Protein AF-A0A940VHP0-F1 (afdb_monomer_lite)

pLDDT: mean 80.31, std 20.97, range [25.41, 98.31]

Secondary structure (DSSP, 8-state):
--HHHHHHHHHHHTSHHHHHHHHHHHHHHHHHHHSTT--HHHHHHHHHHHHTTS-HHHHHHHHHHHHHHHHHHHHHHHHHHS--SSGGGHHHHHHHHHHHHTT-HHHHHHHHHHHHHHHHHHHHHHHHHHHHHHHHHHTT--HHHHHHHHHHHHHHHHHHTTT-HHHHHHHHHHHHHHHT-EE-TTT--EES-TT-GGGGG---HHHHHHHHHHHHHHHHHHHS--PPP----------SPPHHHHHHSHHHHHHHHHHHHHHHHSTTTHHHHHHHHHHHHHHHH-S-GGGTTTT-HHHHHHHHHHHHHHHHHHHHHHHHHS--SSHHHHHHHHHHHHHH-S---TTGGGS----------------------------------------------

Structure (mmCIF, N/CA/C/O backbone):
data_AF-A0A940VHP0-F1
#
_entry.id   AF-A0A940VHP0-F1
#
loop_
_atom_site.group_PDB
_atom_site.id
_atom_site.type_symbol
_atom_site.label_atom_id
_atom_site.label_alt_id
_atom_site.label_comp_id
_atom_site.label_asym_id
_atom_site.label_entity_id
_atom_site.label_seq_id
_atom_site.pdbx_PDB_ins_code
_atom_site.Cartn_x
_atom_site.Cartn_y
_atom_site.Cartn_z
_atom_site.occupancy
_atom_site.B_iso_or_equiv
_atom_site.auth_seq_id
_atom_site.auth_comp_id
_atom_site.auth_asym_id
_atom_site.auth_atom_id
_atom_site.pdbx_PDB_model_num
ATOM 1 N N . MET A 1 1 ? -11.040 12.175 -21.699 1.00 59.22 1 MET A N 1
ATOM 2 C CA . MET A 1 1 ? -10.960 10.700 -21.734 1.00 59.22 1 MET A CA 1
ATOM 3 C C . MET A 1 1 ? -11.914 10.230 -22.819 1.00 59.22 1 MET A C 1
ATOM 5 O O . MET A 1 1 ? -13.072 10.627 -22.760 1.00 59.22 1 MET A O 1
ATOM 9 N N . GLU A 1 2 ? -11.467 9.486 -23.833 1.00 70.75 2 GLU A N 1
ATOM 10 C CA . GLU A 1 2 ? -12.437 8.896 -24.763 1.00 70.75 2 GLU A CA 1
ATOM 11 C C . GLU A 1 2 ? -13.149 7.751 -24.043 1.00 70.75 2 GLU A C 1
ATOM 13 O O . GLU A 1 2 ? -12.510 6.796 -23.605 1.00 70.75 2 GLU A O 1
ATOM 18 N N . PHE A 1 3 ? -14.467 7.870 -23.882 1.00 78.69 3 PHE A N 1
ATOM 19 C CA . PHE A 1 3 ? -15.317 6.906 -23.172 1.00 78.69 3 PHE A CA 1
ATOM 20 C C . PHE A 1 3 ? -15.113 5.453 -23.654 1.00 78.69 3 PHE A C 1
ATOM 22 O O . PHE A 1 3 ? -15.255 4.515 -22.873 1.00 78.69 3 PHE A O 1
ATOM 29 N N . GLY A 1 4 ? -14.690 5.267 -24.910 1.00 82.31 4 GLY A N 1
ATOM 30 C CA . GLY A 1 4 ? -14.363 3.963 -25.488 1.00 82.31 4 GLY A CA 1
ATOM 31 C C . GLY A 1 4 ? -13.261 3.197 -24.747 1.00 82.31 4 GLY A C 1
ATOM 32 O O . GLY A 1 4 ? -13.438 2.009 -24.486 1.00 82.31 4 GLY A O 1
ATOM 33 N N . TYR A 1 5 ? -12.171 3.855 -24.329 1.00 82.56 5 TYR A N 1
ATOM 34 C CA . TYR A 1 5 ? -11.086 3.176 -23.601 1.00 82.56 5 TYR A CA 1
ATOM 35 C C . TYR A 1 5 ? -11.533 2.687 -22.221 1.00 82.56 5 TYR A C 1
ATOM 37 O O . TYR A 1 5 ? -11.126 1.614 -21.779 1.00 82.56 5 TYR A O 1
ATOM 45 N N . PHE A 1 6 ? -12.409 3.446 -21.557 1.00 82.69 6 PHE A N 1
ATOM 46 C CA . PHE A 1 6 ? -12.979 3.047 -20.272 1.00 82.69 6 PHE A CA 1
ATOM 47 C C . PHE A 1 6 ? -13.852 1.796 -20.413 1.00 82.69 6 PHE A C 1
ATOM 49 O O . PHE A 1 6 ? -13.662 0.824 -19.684 1.00 82.69 6 PHE A O 1
ATOM 56 N N . VAL A 1 7 ? -14.769 1.787 -21.386 1.00 86.88 7 VAL A N 1
ATOM 57 C CA . VAL A 1 7 ? -15.647 0.634 -21.642 1.00 86.88 7 VAL A CA 1
ATOM 58 C C . VAL A 1 7 ? -14.837 -0.598 -22.044 1.00 86.88 7 VAL A C 1
ATOM 60 O O . VAL A 1 7 ? -15.128 -1.703 -21.583 1.00 86.88 7 VAL A O 1
ATOM 63 N N . GLN A 1 8 ? -13.792 -0.423 -22.855 1.00 86.69 8 GLN A N 1
ATOM 64 C CA . GLN A 1 8 ? -12.908 -1.515 -23.255 1.00 86.69 8 GLN A CA 1
ATOM 65 C C . GLN A 1 8 ? -12.161 -2.108 -22.055 1.00 86.69 8 GLN A C 1
ATOM 67 O O . GLN A 1 8 ? -12.155 -3.327 -21.890 1.00 86.69 8 GLN A O 1
ATOM 72 N N . GLY A 1 9 ? -11.588 -1.260 -21.195 1.00 86.38 9 GLY A N 1
ATOM 73 C CA . GLY A 1 9 ? -10.921 -1.698 -19.969 1.00 86.38 9 GLY A CA 1
ATOM 74 C C . GLY A 1 9 ? -11.873 -2.433 -19.026 1.00 86.38 9 GLY A C 1
ATOM 75 O O . GLY A 1 9 ? -11.546 -3.512 -18.541 1.00 86.38 9 GLY A O 1
ATOM 76 N N . LEU A 1 10 ? -13.086 -1.907 -18.832 1.00 87.75 10 LEU A N 1
ATOM 77 C CA . LEU A 1 10 ? -14.108 -2.558 -18.014 1.00 87.75 10 LEU A CA 1
ATOM 78 C C . LEU A 1 10 ? -14.468 -3.943 -18.570 1.00 87.75 10 LEU A C 1
ATOM 80 O O . LEU A 1 10 ? -14.473 -4.926 -17.835 1.00 87.75 10 LEU A O 1
ATOM 84 N N . THR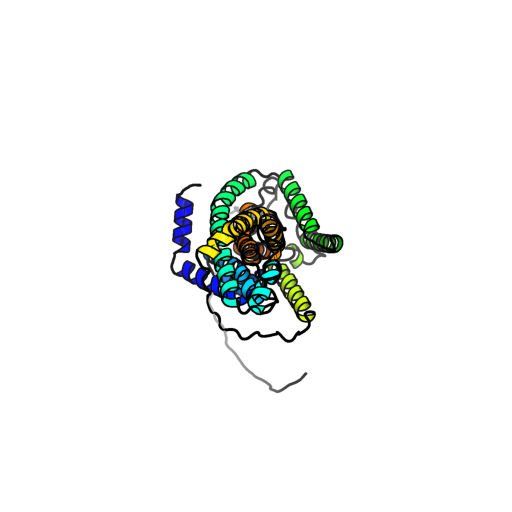 A 1 11 ? -14.707 -4.037 -19.879 1.00 89.62 11 THR A N 1
ATOM 85 C CA . THR A 1 11 ? -15.055 -5.301 -20.547 1.00 89.62 11 THR A CA 1
ATOM 86 C C . THR A 1 11 ? -13.923 -6.326 -20.435 1.00 89.62 11 THR A C 1
ATOM 88 O O . THR A 1 11 ? -14.183 -7.496 -20.164 1.00 89.62 11 THR A O 1
ATOM 91 N N . ALA A 1 12 ? -12.666 -5.893 -20.582 1.00 88.25 12 ALA A N 1
ATOM 92 C CA . ALA A 1 12 ? -11.496 -6.754 -20.419 1.00 88.25 12 ALA A CA 1
ATOM 93 C C . ALA A 1 12 ? -11.358 -7.289 -18.983 1.00 88.25 12 ALA A C 1
ATOM 95 O O . ALA A 1 12 ? -11.055 -8.467 -18.796 1.00 88.25 12 ALA A O 1
ATOM 96 N N . SER A 1 13 ? -11.645 -6.462 -17.973 1.00 88.62 13 SER A N 1
ATOM 97 C CA . SER A 1 13 ? -11.616 -6.868 -16.560 1.00 88.62 13 SER A CA 1
ATOM 98 C C . SER A 1 13 ? -12.696 -7.895 -16.207 1.00 88.62 13 SER A C 1
ATOM 100 O O . SER A 1 13 ? -12.463 -8.762 -15.369 1.00 88.62 13 SER A O 1
ATOM 102 N N . PHE A 1 14 ? -13.863 -7.835 -16.858 1.00 92.69 14 PHE A N 1
ATOM 103 C CA . PHE A 1 14 ? -14.949 -8.809 -16.677 1.00 92.69 14 PHE A CA 1
ATOM 104 C C . PHE A 1 14 ? -14.821 -10.058 -17.560 1.00 92.69 14 PHE A C 1
ATOM 106 O O . PHE A 1 14 ? -15.650 -10.966 -17.454 1.00 92.69 14 PHE A O 1
ATOM 113 N N . ALA A 1 15 ? -13.794 -10.150 -18.412 1.00 93.88 15 ALA A N 1
ATOM 114 C CA . ALA A 1 15 ? -13.525 -11.377 -19.150 1.00 93.88 15 ALA A CA 1
ATOM 115 C C . ALA A 1 15 ? -13.309 -12.538 -18.155 1.00 93.88 15 ALA A C 1
ATOM 117 O O . ALA A 1 15 ? -12.550 -12.365 -17.199 1.00 93.88 15 ALA A O 1
ATOM 118 N N . PRO A 1 16 ? -13.918 -13.727 -18.353 1.00 94.69 16 PRO A N 1
ATOM 119 C CA . PRO A 1 16 ? -13.944 -14.781 -17.333 1.00 94.69 16 PRO A CA 1
ATOM 120 C C . PRO A 1 16 ? -12.566 -15.169 -16.784 1.00 94.69 16 PRO A C 1
ATOM 122 O O . PRO A 1 16 ? -12.405 -15.335 -15.578 1.00 94.69 16 PRO A O 1
ATOM 125 N N . TYR A 1 17 ? -11.565 -15.264 -17.663 1.00 93.44 17 TYR A N 1
ATOM 126 C CA . TYR A 1 17 ? -10.185 -15.565 -17.283 1.00 93.44 17 TYR A CA 1
ATOM 127 C C . TYR A 1 17 ? -9.561 -14.447 -16.434 1.00 93.44 17 TYR A C 1
ATOM 129 O O . TYR A 1 17 ? -9.021 -14.716 -15.363 1.00 93.44 17 TYR A O 1
ATOM 137 N N . THR A 1 18 ? -9.674 -13.194 -16.881 1.00 93.62 18 THR A N 1
ATOM 138 C CA . THR A 1 18 ? -9.137 -12.019 -16.181 1.00 93.62 18 THR A CA 1
ATOM 139 C C . THR A 1 18 ? -9.798 -11.835 -14.822 1.00 93.62 18 THR A C 1
ATOM 141 O O . THR A 1 18 ? -9.106 -11.690 -13.818 1.00 93.62 18 THR A O 1
ATOM 144 N N . PHE A 1 19 ? -11.127 -11.920 -14.771 1.00 94.81 19 PHE A N 1
ATOM 145 C CA . PHE A 1 19 ? -11.896 -11.799 -13.539 1.00 94.81 19 PHE A CA 1
ATOM 146 C C . PHE A 1 19 ? -11.528 -12.897 -12.533 1.00 94.81 19 PHE A C 1
ATOM 148 O O . PHE A 1 19 ? -11.294 -12.613 -11.360 1.00 94.81 19 PHE A O 1
ATOM 155 N N . PHE A 1 20 ? -11.410 -14.148 -12.991 1.00 95.44 20 PHE A N 1
ATOM 156 C CA . PHE A 1 20 ? -10.973 -15.256 -12.144 1.00 95.44 20 PHE A CA 1
ATOM 157 C C . PHE A 1 20 ? -9.569 -15.016 -11.576 1.00 95.44 20 PHE A C 1
ATOM 159 O O . PHE A 1 20 ? -9.364 -15.138 -10.369 1.00 95.44 20 PHE A O 1
ATOM 166 N N . MET A 1 21 ? -8.619 -14.612 -12.422 1.00 94.94 21 MET A N 1
ATOM 167 C CA . MET A 1 21 ? -7.253 -14.302 -11.996 1.00 94.94 21 MET A CA 1
ATOM 168 C C . MET A 1 21 ? -7.204 -13.130 -11.010 1.00 94.94 21 MET A C 1
ATOM 170 O O . MET A 1 21 ? -6.472 -13.198 -10.024 1.00 94.94 21 MET A O 1
ATOM 174 N N . MET A 1 22 ? -8.028 -12.097 -11.211 1.00 94.06 22 MET A N 1
ATOM 175 C CA . MET A 1 22 ? -8.185 -10.996 -10.258 1.00 94.06 22 MET A CA 1
ATOM 176 C C . MET A 1 22 ? -8.673 -11.497 -8.900 1.00 94.06 22 MET A C 1
ATOM 178 O O . MET A 1 22 ? -8.060 -11.180 -7.885 1.00 94.06 22 MET A O 1
ATOM 182 N N . VAL A 1 23 ? -9.722 -12.323 -8.862 1.00 95.38 23 VAL A N 1
ATOM 183 C CA . VAL A 1 23 ? -10.251 -12.887 -7.609 1.00 95.38 23 VAL A CA 1
ATOM 184 C C . VAL A 1 23 ? -9.194 -13.727 -6.891 1.00 95.38 23 VAL A C 1
ATOM 186 O O . VAL A 1 23 ? -8.961 -13.522 -5.700 1.00 95.38 23 VAL A O 1
ATOM 189 N N . VAL A 1 24 ? -8.509 -14.622 -7.609 1.00 95.50 24 VAL A N 1
ATOM 190 C CA . VAL A 1 24 ? -7.432 -15.453 -7.045 1.00 95.50 24 VAL A CA 1
ATOM 191 C C . VAL A 1 24 ? -6.309 -14.583 -6.489 1.00 95.50 24 VAL A C 1
ATOM 193 O O . VAL A 1 24 ? -5.860 -14.809 -5.368 1.00 95.50 24 VAL A O 1
ATOM 196 N N . SER A 1 25 ? -5.883 -13.565 -7.236 1.00 95.56 25 SER A N 1
ATOM 197 C CA . SER A 1 25 ? -4.812 -12.663 -6.810 1.00 95.56 25 SER A CA 1
ATOM 198 C C . SER A 1 25 ? -5.191 -11.826 -5.584 1.00 95.56 25 SER A C 1
ATOM 200 O O . SER A 1 25 ? -4.377 -11.690 -4.678 1.00 95.56 25 SER A O 1
ATOM 202 N N . SER A 1 26 ? -6.436 -11.350 -5.489 1.00 95.25 26 SER A N 1
ATOM 203 C CA . SER A 1 26 ? -6.937 -10.637 -4.311 1.00 95.25 26 SER A CA 1
ATOM 204 C C . SER A 1 26 ? -6.978 -11.538 -3.079 1.00 95.25 26 SER A C 1
ATOM 206 O O . SER A 1 26 ? -6.536 -11.125 -2.011 1.00 95.25 26 SER A O 1
ATOM 208 N N . ILE A 1 27 ? -7.445 -12.786 -3.214 1.00 96.00 27 ILE A N 1
ATOM 209 C CA . ILE A 1 27 ? -7.447 -13.760 -2.110 1.00 96.00 27 ILE A CA 1
ATOM 210 C C . ILE A 1 27 ? -6.014 -14.072 -1.673 1.00 96.00 27 ILE A C 1
ATOM 212 O O . ILE A 1 27 ? -5.714 -14.027 -0.482 1.00 96.00 27 ILE A O 1
ATOM 216 N N . ALA A 1 28 ? -5.123 -14.351 -2.627 1.00 95.00 28 ALA A N 1
ATOM 217 C CA . ALA A 1 28 ? -3.713 -14.591 -2.347 1.00 95.00 28 ALA A CA 1
ATOM 218 C C . ALA A 1 28 ? -3.078 -13.386 -1.643 1.00 95.00 28 ALA A C 1
ATOM 220 O O . ALA A 1 28 ? -2.388 -13.564 -0.644 1.00 95.00 28 ALA A O 1
ATOM 221 N N . GLY A 1 29 ? -3.377 -12.168 -2.102 1.00 95.62 29 GLY A N 1
ATOM 222 C CA . GLY A 1 29 ? -2.961 -10.924 -1.465 1.00 95.62 29 GLY A CA 1
ATOM 223 C C . GLY A 1 29 ? -3.411 -10.845 -0.012 1.00 95.62 29 GLY A C 1
ATOM 224 O O . GLY A 1 29 ? -2.581 -10.613 0.856 1.00 95.62 29 GLY A O 1
ATOM 225 N N . ILE A 1 30 ? -4.690 -11.108 0.277 1.00 96.00 30 ILE A N 1
ATOM 226 C CA . ILE A 1 30 ? -5.222 -11.097 1.651 1.00 96.00 30 ILE A CA 1
ATOM 227 C C . ILE A 1 30 ? -4.492 -12.108 2.535 1.00 96.00 30 ILE A C 1
ATOM 229 O O . ILE A 1 30 ? -4.111 -11.769 3.652 1.00 96.00 30 ILE A O 1
ATOM 233 N N . VAL A 1 31 ? -4.277 -13.331 2.041 1.00 94.88 31 VAL A N 1
ATOM 234 C CA . VAL A 1 31 ? -3.565 -14.378 2.789 1.00 94.88 31 VAL A CA 1
ATOM 235 C C . VAL A 1 31 ? -2.123 -13.963 3.065 1.00 94.88 31 VAL A C 1
ATOM 237 O O . VAL A 1 31 ? -1.677 -14.070 4.201 1.00 94.88 31 VAL A O 1
ATOM 240 N N . ILE A 1 32 ? -1.415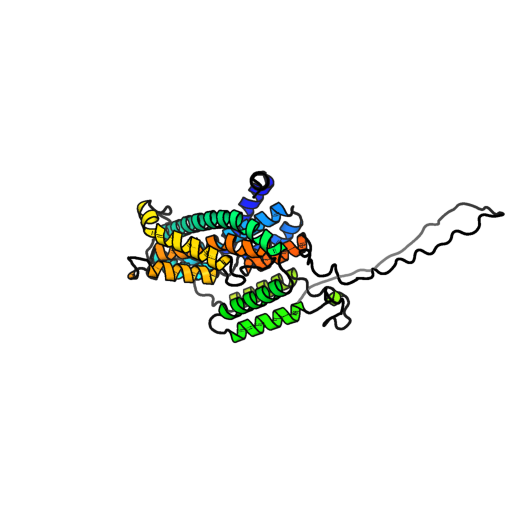 -13.464 2.050 1.00 92.44 32 ILE A N 1
ATOM 241 C CA . ILE A 1 32 ? -0.032 -12.997 2.179 1.00 92.44 32 ILE A CA 1
ATOM 242 C C . ILE A 1 32 ? 0.033 -11.845 3.179 1.00 92.44 32 ILE A C 1
ATOM 244 O O . ILE A 1 32 ? 0.793 -11.925 4.132 1.00 92.44 32 ILE A O 1
ATOM 248 N N . GLY A 1 33 ? -0.806 -10.822 3.018 1.00 90.94 33 GLY A N 1
ATOM 249 C CA . GLY A 1 33 ? -0.830 -9.676 3.920 1.00 90.94 33 GLY A CA 1
ATOM 250 C C . GLY A 1 33 ? -1.208 -10.047 5.351 1.00 90.94 33 GLY A C 1
ATOM 251 O O . GLY A 1 33 ? -0.725 -9.424 6.283 1.00 90.94 33 GLY A O 1
ATOM 252 N N . ALA A 1 34 ? -2.042 -11.067 5.565 1.00 91.81 34 ALA A N 1
ATOM 253 C CA . ALA A 1 34 ? -2.416 -11.505 6.909 1.00 91.81 34 ALA A CA 1
ATOM 254 C C . ALA A 1 34 ? -1.275 -12.203 7.666 1.00 91.81 34 ALA A C 1
ATOM 256 O O . ALA A 1 34 ? -1.370 -12.362 8.883 1.00 91.81 34 ALA A O 1
ATOM 257 N N . LEU A 1 35 ? -0.202 -12.616 6.987 1.00 88.88 35 LEU A N 1
ATOM 258 C CA . LEU A 1 35 ? 0.967 -13.208 7.626 1.00 88.88 35 LEU A CA 1
ATOM 259 C C . LEU A 1 35 ? 1.902 -12.087 8.124 1.00 88.88 35 LEU A C 1
ATOM 261 O O . LEU A 1 35 ? 2.362 -11.276 7.322 1.00 88.88 35 LEU A O 1
ATOM 265 N N . PRO A 1 36 ? 2.201 -12.006 9.435 1.00 80.81 36 PRO A N 1
ATOM 266 C CA . PRO A 1 36 ? 3.185 -11.062 9.962 1.00 80.81 36 PRO A CA 1
ATOM 267 C C . PRO A 1 36 ? 4.523 -11.159 9.227 1.00 80.81 36 PRO A C 1
ATOM 269 O O . PRO A 1 36 ? 5.025 -12.261 9.029 1.00 80.81 36 PRO A O 1
ATOM 272 N N . GLY A 1 37 ? 5.086 -10.017 8.834 1.00 73.12 37 GLY A N 1
ATOM 273 C CA . GLY A 1 37 ? 6.329 -9.948 8.055 1.00 73.12 37 GLY A CA 1
ATOM 274 C C . GLY A 1 37 ? 6.132 -10.092 6.540 1.00 73.12 37 GLY A C 1
ATOM 275 O O . GLY A 1 37 ? 6.922 -9.585 5.753 1.00 73.12 37 GLY A O 1
ATOM 276 N N . MET A 1 38 ? 5.029 -10.667 6.070 1.00 79.75 38 MET A N 1
ATOM 277 C CA . MET A 1 38 ? 4.812 -10.835 4.635 1.00 79.75 38 MET A CA 1
ATOM 278 C C . MET A 1 38 ? 4.207 -9.571 4.013 1.00 79.75 38 MET A C 1
ATOM 280 O O . MET A 1 38 ? 2.997 -9.351 3.988 1.00 79.75 38 MET A O 1
ATOM 284 N N . THR A 1 39 ? 5.077 -8.726 3.466 1.00 82.38 39 THR A N 1
ATOM 285 C CA . THR A 1 39 ? 4.679 -7.477 2.808 1.00 82.38 39 THR A CA 1
ATOM 286 C C . THR A 1 39 ? 4.070 -7.700 1.417 1.00 82.38 39 THR A C 1
ATOM 288 O O . THR A 1 39 ? 4.311 -8.709 0.747 1.00 82.38 39 THR A O 1
ATOM 291 N N . GLY A 1 40 ? 3.302 -6.718 0.928 1.00 85.31 40 GLY A N 1
ATOM 292 C CA . GLY A 1 40 ? 2.713 -6.763 -0.417 1.00 85.31 40 GLY A CA 1
ATOM 293 C C . GLY A 1 40 ? 3.754 -6.872 -1.539 1.00 85.31 40 GLY A C 1
ATOM 294 O O . GLY A 1 40 ? 3.522 -7.571 -2.524 1.00 85.31 40 GLY A O 1
ATOM 295 N N . SER A 1 41 ? 4.931 -6.262 -1.371 1.00 87.38 41 SER A N 1
ATOM 296 C CA . SER A 1 41 ? 6.046 -6.370 -2.321 1.00 87.38 41 SER A CA 1
ATOM 297 C C . SER A 1 41 ? 6.552 -7.808 -2.431 1.00 87.38 41 SER A C 1
ATOM 299 O O . SER A 1 41 ? 6.737 -8.302 -3.544 1.00 87.38 41 SER A O 1
ATOM 301 N N . MET A 1 42 ? 6.692 -8.513 -1.303 1.00 85.81 42 MET A N 1
ATOM 302 C CA . MET A 1 42 ? 7.045 -9.935 -1.291 1.00 85.81 42 MET A CA 1
ATOM 303 C C . MET A 1 42 ? 5.957 -10.787 -1.953 1.00 85.81 42 MET A C 1
ATOM 305 O O . MET A 1 42 ? 6.258 -11.697 -2.723 1.00 85.81 42 MET A O 1
ATOM 309 N N . GLY A 1 43 ? 4.684 -10.451 -1.728 1.00 89.62 43 GLY A N 1
ATOM 310 C CA . GLY A 1 43 ? 3.570 -11.131 -2.383 1.00 89.62 43 GLY A CA 1
ATOM 311 C C . GLY A 1 43 ? 3.614 -11.040 -3.905 1.00 89.62 43 GLY A C 1
ATOM 312 O O . GLY A 1 43 ? 3.448 -12.051 -4.587 1.00 89.62 43 GLY A O 1
ATOM 313 N N . ILE A 1 44 ? 3.905 -9.853 -4.441 1.00 91.25 44 ILE A N 1
ATOM 314 C CA . ILE A 1 44 ? 4.088 -9.664 -5.885 1.00 91.25 44 ILE A CA 1
ATOM 315 C C . ILE A 1 44 ? 5.290 -10.471 -6.377 1.00 91.25 44 ILE A C 1
ATOM 317 O O . ILE A 1 44 ? 5.175 -11.161 -7.389 1.00 91.25 44 ILE A O 1
ATOM 321 N N . ILE A 1 45 ? 6.406 -10.455 -5.641 1.00 88.19 45 ILE A N 1
ATOM 322 C CA . ILE A 1 45 ? 7.606 -11.226 -5.986 1.00 88.19 45 ILE A CA 1
ATOM 323 C C . ILE A 1 45 ? 7.304 -12.722 -6.122 1.00 88.19 45 ILE A C 1
ATOM 325 O O . ILE A 1 45 ? 7.726 -13.348 -7.094 1.00 88.19 45 ILE A O 1
ATOM 329 N N . LEU A 1 46 ? 6.540 -13.293 -5.190 1.00 87.81 46 LEU A N 1
ATOM 330 C CA . LEU A 1 46 ? 6.206 -14.717 -5.196 1.00 87.81 46 LEU A CA 1
ATOM 331 C C . LEU A 1 46 ? 5.338 -15.128 -6.390 1.00 87.81 46 LEU A C 1
ATOM 333 O O . LEU A 1 46 ? 5.452 -16.259 -6.866 1.00 87.81 46 LEU A O 1
ATOM 337 N N . ILE A 1 47 ? 4.493 -14.227 -6.900 1.00 89.00 47 ILE A N 1
ATOM 338 C CA . ILE A 1 47 ? 3.636 -14.525 -8.054 1.00 89.00 47 ILE A CA 1
ATOM 339 C C . ILE A 1 47 ? 4.293 -14.212 -9.407 1.00 89.00 47 ILE A C 1
ATOM 341 O O . ILE A 1 47 ? 3.791 -14.667 -10.435 1.00 89.00 47 ILE A O 1
ATOM 345 N N . LEU A 1 48 ? 5.423 -13.493 -9.439 1.00 87.31 48 LEU A N 1
ATOM 346 C CA . LEU A 1 48 ? 6.130 -13.121 -10.676 1.00 87.31 48 LEU A CA 1
ATOM 347 C C . LEU A 1 48 ? 6.371 -14.271 -11.659 1.00 87.31 48 LEU A C 1
ATOM 349 O O . LEU A 1 48 ? 6.107 -14.067 -12.847 1.00 87.31 48 LEU A O 1
ATOM 353 N N . PRO A 1 49 ? 6.812 -15.472 -11.226 1.00 85.06 49 PRO A N 1
ATOM 354 C CA . PRO A 1 49 ? 7.024 -16.583 -12.148 1.00 85.06 49 PRO A CA 1
ATOM 355 C C . PRO A 1 49 ? 5.765 -16.932 -12.949 1.00 85.06 49 PRO A C 1
ATOM 357 O O . PRO A 1 49 ? 5.856 -17.274 -14.125 1.00 85.06 49 PRO A O 1
ATOM 360 N N . PHE A 1 50 ? 4.586 -16.792 -12.338 1.00 87.25 50 PHE A N 1
ATOM 361 C CA . PHE A 1 50 ? 3.302 -17.013 -12.998 1.00 87.25 50 PHE A CA 1
ATOM 362 C C . PHE A 1 50 ? 2.929 -15.843 -13.908 1.00 87.25 50 PHE A C 1
ATOM 364 O O . PHE A 1 50 ? 2.429 -16.057 -15.012 1.00 87.25 50 PHE A O 1
ATOM 371 N N . LEU A 1 51 ? 3.217 -14.609 -13.481 1.00 88.19 51 LEU A N 1
ATOM 372 C CA . LEU A 1 51 ? 2.909 -13.400 -14.245 1.00 88.19 51 LEU A CA 1
ATOM 373 C C . LEU A 1 51 ? 3.605 -13.371 -15.610 1.00 88.19 51 LEU A C 1
ATOM 375 O O . LEU A 1 51 ? 3.058 -12.776 -16.538 1.00 88.19 51 LEU A O 1
ATOM 379 N N . TYR A 1 52 ? 4.764 -14.011 -15.778 1.00 80.88 52 TYR A N 1
ATOM 380 C CA . TYR A 1 52 ? 5.481 -14.027 -17.060 1.00 80.88 52 TYR A CA 1
ATOM 381 C C . TYR A 1 52 ? 4.731 -14.716 -18.190 1.00 80.88 52 TYR A C 1
ATOM 383 O O . TYR A 1 52 ? 4.757 -14.235 -19.320 1.00 80.88 52 TYR A O 1
ATOM 391 N N . TYR A 1 53 ? 4.032 -15.803 -17.883 1.00 84.62 53 TYR A N 1
ATOM 392 C CA . TYR A 1 53 ? 3.330 -16.602 -18.887 1.00 84.62 53 TYR A CA 1
ATOM 393 C C . TYR A 1 53 ? 1.945 -16.046 -19.233 1.00 84.62 53 TYR A C 1
ATOM 395 O O . TYR A 1 53 ? 1.252 -16.584 -20.091 1.00 84.62 53 TYR A O 1
ATOM 403 N N . MET A 1 54 ? 1.525 -14.971 -18.567 1.00 88.31 54 MET A N 1
ATOM 404 C CA . MET A 1 54 ? 0.203 -14.378 -18.747 1.00 88.31 54 MET A CA 1
ATOM 405 C C . MET A 1 54 ? 0.232 -13.184 -19.711 1.00 88.31 54 MET A C 1
ATOM 407 O O . MET A 1 54 ? 1.286 -12.588 -19.933 1.00 88.31 54 MET A O 1
ATOM 411 N N . PRO A 1 55 ? -0.920 -12.743 -20.236 1.00 89.19 55 PRO A N 1
ATOM 412 C CA . PRO A 1 55 ? -1.046 -11.442 -20.896 1.00 89.19 55 PRO A CA 1
ATOM 413 C C . PRO A 1 55 ? -0.662 -10.260 -19.979 1.00 89.19 55 PRO A C 1
ATOM 415 O O . PRO A 1 55 ? -0.631 -10.384 -18.749 1.00 89.19 55 PRO A O 1
ATOM 418 N N . LYS A 1 56 ? -0.285 -9.113 -20.562 1.00 87.19 56 LYS A N 1
ATOM 419 C CA . LYS A 1 56 ? 0.219 -7.937 -19.813 1.00 87.19 56 LYS A CA 1
ATOM 420 C C . LYS A 1 56 ? -0.869 -7.284 -18.960 1.00 87.19 56 LYS A C 1
ATOM 422 O O . LYS A 1 56 ? -0.628 -6.972 -17.800 1.00 87.19 56 LYS A O 1
ATOM 427 N N . ASP A 1 57 ? -2.049 -7.132 -19.540 1.00 87.19 57 ASP A N 1
ATOM 428 C CA . ASP A 1 57 ? -3.280 -6.657 -18.913 1.00 87.19 57 ASP A CA 1
ATOM 429 C C . ASP A 1 57 ? -3.676 -7.530 -17.715 1.00 87.19 57 ASP A C 1
ATOM 431 O O . ASP A 1 57 ? -3.860 -7.013 -16.615 1.00 87.19 57 ASP A O 1
ATOM 435 N N . VAL A 1 58 ? -3.687 -8.856 -17.887 1.00 91.88 58 VAL A N 1
ATOM 436 C CA . VAL A 1 58 ? -3.996 -9.797 -16.797 1.00 91.88 58 VAL A CA 1
ATOM 437 C C . VAL A 1 58 ? -2.959 -9.703 -15.680 1.00 91.88 58 VAL A C 1
ATOM 439 O O . VAL A 1 58 ? -3.321 -9.634 -14.509 1.00 91.88 58 VAL A O 1
ATOM 442 N N . ALA A 1 59 ? -1.669 -9.647 -16.020 1.00 91.75 59 ALA A N 1
ATOM 443 C CA . ALA A 1 59 ? -0.621 -9.558 -15.010 1.00 91.75 59 ALA A CA 1
ATOM 444 C C . ALA A 1 59 ? -0.674 -8.255 -14.202 1.00 91.75 59 ALA A C 1
ATOM 446 O O . ALA A 1 59 ? -0.476 -8.290 -12.990 1.00 91.75 59 ALA A O 1
ATOM 447 N N . LEU A 1 60 ? -0.972 -7.122 -14.846 1.00 91.81 60 LEU A N 1
ATOM 448 C CA . LEU A 1 60 ? -1.159 -5.847 -14.154 1.00 91.81 60 LEU A CA 1
ATOM 449 C C . LEU A 1 60 ? -2.325 -5.921 -13.160 1.00 91.81 60 LEU A C 1
ATOM 451 O O . LEU A 1 60 ? -2.177 -5.506 -12.012 1.00 91.81 60 LEU A O 1
ATOM 455 N N . LEU A 1 61 ? -3.456 -6.490 -13.583 1.00 93.12 61 LEU A N 1
ATOM 456 C CA . LEU A 1 61 ? -4.636 -6.652 -12.735 1.00 93.12 61 LEU A CA 1
ATOM 457 C C . LEU A 1 61 ? -4.392 -7.623 -11.574 1.00 93.12 61 LEU A C 1
ATOM 459 O O . LEU A 1 61 ? -4.861 -7.372 -10.467 1.00 93.12 61 LEU A O 1
ATOM 463 N N . MET A 1 62 ? -3.609 -8.683 -11.787 1.00 94.88 62 MET A N 1
ATOM 464 C CA . MET A 1 62 ? -3.207 -9.584 -10.706 1.00 94.88 62 MET A CA 1
ATOM 465 C C . MET A 1 62 ? -2.285 -8.913 -9.690 1.00 94.88 62 MET A C 1
ATOM 467 O O . MET A 1 62 ? -2.462 -9.096 -8.489 1.00 94.88 62 MET A O 1
ATOM 471 N N . MET A 1 63 ? -1.313 -8.117 -10.144 1.00 94.94 63 MET A N 1
ATOM 472 C CA . MET A 1 63 ? -0.456 -7.352 -9.233 1.00 94.94 63 MET A CA 1
ATOM 473 C C . MET A 1 63 ? -1.268 -6.337 -8.425 1.00 94.94 63 MET A C 1
ATOM 475 O O . MET A 1 63 ? -1.057 -6.222 -7.222 1.00 94.94 63 MET A O 1
ATOM 479 N N . ALA A 1 64 ? -2.234 -5.658 -9.053 1.00 94.44 64 ALA A N 1
ATOM 480 C CA . ALA A 1 64 ? -3.154 -4.759 -8.359 1.00 94.44 64 ALA A CA 1
ATOM 481 C C . ALA A 1 64 ? -4.031 -5.506 -7.335 1.00 94.44 64 ALA A C 1
ATOM 483 O O . ALA A 1 64 ? -4.216 -5.025 -6.219 1.00 94.44 64 ALA A O 1
ATOM 484 N N . GLY A 1 65 ? -4.518 -6.705 -7.675 1.00 95.38 65 GLY A N 1
ATOM 485 C CA . GLY A 1 65 ? -5.267 -7.567 -6.757 1.00 95.38 65 GLY A CA 1
ATOM 486 C C . GLY A 1 65 ? -4.443 -7.983 -5.538 1.00 95.38 65 GLY A C 1
ATOM 487 O O . GLY A 1 65 ? -4.901 -7.814 -4.408 1.00 95.38 65 GLY A O 1
ATOM 488 N N . VAL A 1 66 ? -3.199 -8.437 -5.741 1.00 96.12 66 VAL A N 1
ATOM 489 C CA . VAL A 1 66 ? -2.277 -8.727 -4.628 1.00 96.12 66 VAL A CA 1
ATOM 490 C C . VAL A 1 66 ? -1.990 -7.474 -3.808 1.00 96.12 66 VAL A C 1
ATOM 492 O O . VAL A 1 66 ? -2.003 -7.556 -2.587 1.00 96.12 66 VAL A O 1
ATOM 495 N N . PHE A 1 67 ? -1.765 -6.324 -4.444 1.00 94.88 67 PHE A N 1
ATOM 496 C CA . PHE A 1 67 ? -1.447 -5.077 -3.750 1.00 94.88 67 PHE A CA 1
ATOM 497 C C . PHE A 1 67 ? -2.586 -4.621 -2.826 1.00 94.88 67 PHE A C 1
ATOM 499 O O . PHE A 1 67 ? -2.378 -4.464 -1.622 1.00 94.88 67 PHE A O 1
ATOM 506 N N . CYS A 1 68 ? -3.804 -4.487 -3.357 1.00 94.38 68 CYS A N 1
ATOM 507 C CA . CYS A 1 68 ? -4.978 -4.116 -2.563 1.00 94.38 68 CYS A CA 1
ATOM 508 C C . CYS A 1 68 ? -5.310 -5.186 -1.512 1.00 94.38 68 CYS A C 1
ATOM 510 O O . CYS A 1 68 ? -5.582 -4.873 -0.352 1.00 94.38 68 CYS A O 1
ATOM 512 N N . GLY A 1 69 ? -5.244 -6.463 -1.904 1.00 95.50 69 GLY A N 1
ATOM 513 C CA . GLY A 1 69 ? -5.498 -7.594 -1.020 1.00 95.50 69 GLY A CA 1
ATOM 514 C C . GLY A 1 69 ? -4.525 -7.646 0.155 1.00 95.50 69 GLY A C 1
ATOM 515 O O . GLY A 1 69 ? -4.966 -7.790 1.289 1.00 95.50 69 GLY A O 1
ATOM 516 N N . ALA A 1 70 ? -3.224 -7.476 -0.087 1.00 95.12 70 ALA A N 1
ATOM 517 C CA . ALA A 1 70 ? -2.194 -7.505 0.951 1.00 95.12 70 ALA A CA 1
ATOM 518 C C . ALA A 1 70 ? -2.292 -6.312 1.901 1.00 95.12 70 ALA A C 1
ATOM 520 O O . ALA A 1 70 ? -2.124 -6.480 3.109 1.00 95.12 70 ALA A O 1
ATOM 521 N N . ASN A 1 71 ? -2.628 -5.126 1.388 1.00 93.38 71 ASN A N 1
ATOM 522 C CA . ASN A 1 71 ? -2.830 -3.954 2.232 1.00 93.38 71 ASN A CA 1
ATOM 523 C C . ASN A 1 71 ? -4.001 -4.140 3.204 1.00 93.38 71 ASN A C 1
ATOM 525 O O . ASN A 1 71 ? -3.835 -3.837 4.384 1.00 93.38 71 ASN A O 1
ATOM 529 N N . PHE A 1 72 ? -5.131 -4.699 2.756 1.00 95.25 72 PHE A N 1
ATOM 530 C CA . PHE A 1 72 ? -6.220 -5.088 3.661 1.00 95.25 72 PHE A CA 1
ATOM 531 C C . PHE A 1 72 ? -5.839 -6.279 4.561 1.00 95.25 72 PHE A C 1
ATOM 533 O O . PHE A 1 72 ? -6.084 -6.252 5.764 1.00 95.25 72 PHE A O 1
ATOM 540 N N . GLY A 1 73 ? -5.205 -7.315 4.006 1.00 94.88 73 GLY A N 1
ATOM 541 C CA . GLY A 1 73 ? -4.777 -8.506 4.745 1.00 94.88 73 GLY A CA 1
ATOM 542 C C . GLY A 1 73 ? -3.892 -8.165 5.945 1.00 94.88 73 GLY A C 1
ATOM 543 O O . GLY A 1 73 ? -4.096 -8.712 7.026 1.00 94.88 73 GLY A O 1
ATOM 544 N N . GLY A 1 74 ? -2.994 -7.184 5.791 1.00 93.19 74 GLY A N 1
ATOM 545 C CA . GLY A 1 74 ? -2.129 -6.668 6.859 1.00 93.19 74 GLY A CA 1
ATOM 546 C C . GLY A 1 74 ? -2.871 -6.187 8.102 1.00 93.19 74 GLY A C 1
ATOM 547 O O . GLY A 1 74 ? -2.337 -6.277 9.211 1.00 93.19 74 GLY A O 1
ATOM 548 N N . ALA A 1 75 ? -4.111 -5.723 7.942 1.00 94.19 75 ALA A N 1
ATOM 549 C CA . ALA A 1 75 ? -4.946 -5.285 9.048 1.00 94.19 75 ALA A CA 1
ATOM 550 C C . ALA A 1 75 ? -5.476 -6.451 9.892 1.00 94.19 75 ALA A C 1
ATOM 552 O O . ALA A 1 75 ? -5.716 -6.281 11.085 1.00 94.19 75 ALA A O 1
ATOM 553 N N . ILE A 1 76 ? -5.626 -7.647 9.313 1.00 95.06 76 ILE A N 1
ATOM 554 C CA . ILE A 1 76 ? -6.146 -8.824 10.021 1.00 95.06 76 ILE A CA 1
ATOM 555 C C . ILE A 1 76 ? -5.199 -9.203 11.164 1.00 95.06 76 ILE A C 1
ATOM 557 O O . ILE A 1 76 ? -5.627 -9.324 12.314 1.00 95.06 76 ILE A O 1
ATOM 561 N N . SER A 1 77 ? -3.904 -9.328 10.872 1.00 91.75 77 SER A N 1
ATOM 562 C CA . SER A 1 77 ? -2.879 -9.604 11.883 1.00 91.75 77 SER A CA 1
ATOM 563 C C . SER A 1 77 ? -2.643 -8.413 12.817 1.00 91.75 77 SER A C 1
ATOM 565 O O . SER A 1 77 ? -2.507 -8.603 14.029 1.00 91.75 77 SER A O 1
ATOM 567 N N . ALA A 1 78 ? -2.714 -7.180 12.306 1.00 92.25 78 ALA A N 1
ATOM 568 C CA . ALA A 1 78 ? -2.642 -5.974 13.132 1.00 92.25 78 ALA A CA 1
ATOM 569 C C . ALA A 1 78 ? -3.730 -5.941 14.221 1.00 92.25 78 ALA A C 1
ATOM 571 O O . ALA A 1 78 ? -3.443 -5.664 15.386 1.00 92.25 78 ALA A O 1
ATOM 572 N N . ILE A 1 79 ? -4.976 -6.244 13.845 1.00 94.94 79 ILE A N 1
ATOM 573 C CA . ILE A 1 79 ? -6.144 -6.201 14.728 1.00 94.94 79 ILE A CA 1
ATOM 574 C C . ILE A 1 79 ? -6.140 -7.379 15.701 1.00 94.94 79 ILE A C 1
ATOM 576 O O . ILE A 1 79 ? -6.438 -7.191 16.878 1.00 94.94 79 ILE A O 1
ATOM 580 N N . LEU A 1 80 ? -5.832 -8.592 15.239 1.00 92.25 80 LEU A N 1
ATOM 581 C CA . LEU A 1 80 ? -6.011 -9.798 16.051 1.00 92.25 80 LEU A CA 1
ATOM 582 C C . LEU A 1 80 ? -4.834 -10.101 16.980 1.00 92.25 80 LEU A C 1
ATOM 584 O O . LEU A 1 80 ? -5.058 -10.586 18.085 1.00 92.25 80 LEU A O 1
ATOM 588 N N . ILE A 1 81 ? -3.601 -9.831 16.546 1.00 89.25 81 ILE A N 1
ATOM 589 C CA . ILE A 1 81 ? -2.387 -10.308 17.232 1.00 89.25 81 ILE A CA 1
ATOM 590 C C . ILE A 1 81 ? -1.334 -9.214 17.448 1.00 89.25 81 ILE A C 1
ATOM 592 O O . ILE A 1 81 ? -0.170 -9.520 17.704 1.00 89.25 81 ILE A O 1
ATOM 596 N N . ASN A 1 82 ? -1.722 -7.937 17.343 1.00 89.19 82 ASN A N 1
ATOM 597 C CA . ASN A 1 82 ? -0.860 -6.775 17.608 1.00 89.19 82 ASN A CA 1
ATOM 598 C C . ASN A 1 82 ? 0.431 -6.731 16.770 1.00 89.19 82 ASN A C 1
ATOM 600 O O . ASN A 1 82 ? 1.402 -6.081 17.153 1.00 89.19 82 ASN A O 1
ATOM 604 N N . THR A 1 83 ? 0.462 -7.457 15.654 1.00 87.25 83 THR A N 1
ATOM 605 C CA . THR A 1 83 ? 1.643 -7.588 14.801 1.00 87.25 83 THR A CA 1
ATOM 606 C C . THR A 1 83 ? 1.187 -7.344 13.370 1.00 87.25 83 THR A C 1
ATOM 608 O O . THR A 1 83 ? 0.562 -8.228 12.785 1.00 87.25 83 THR A O 1
ATOM 611 N N . PRO A 1 84 ? 1.398 -6.137 12.826 1.00 85.44 84 PRO A N 1
ATOM 612 C CA . PRO A 1 84 ? 0.885 -5.792 11.511 1.00 85.44 84 PRO A CA 1
ATOM 613 C C . PRO A 1 84 ? 1.587 -6.623 10.433 1.00 85.44 84 PRO A C 1
ATOM 615 O O . PRO A 1 84 ? 2.801 -6.813 10.479 1.00 85.44 84 PRO A O 1
ATOM 618 N N . GLY A 1 85 ? 0.825 -7.118 9.457 1.00 85.50 85 GLY A N 1
ATOM 619 C CA . GLY A 1 85 ? 1.395 -7.860 8.327 1.00 85.50 85 GLY A CA 1
ATOM 620 C C . GLY A 1 85 ? 2.054 -6.960 7.285 1.00 85.50 85 GLY A C 1
ATOM 621 O O . GLY A 1 85 ? 3.009 -7.355 6.624 1.00 85.50 85 GLY A O 1
ATOM 622 N N . THR A 1 86 ? 1.604 -5.707 7.195 1.00 88.88 86 THR A N 1
ATOM 623 C CA . THR A 1 86 ? 2.214 -4.678 6.351 1.00 88.88 86 THR A CA 1
ATOM 624 C C . THR A 1 86 ? 2.566 -3.440 7.178 1.00 88.88 86 THR A C 1
ATOM 626 O O . THR A 1 86 ? 1.845 -3.113 8.126 1.00 88.88 86 THR A O 1
ATOM 629 N N . PRO A 1 87 ? 3.616 -2.680 6.813 1.00 86.75 87 PRO A N 1
ATOM 630 C CA . PRO A 1 87 ? 3.957 -1.436 7.504 1.00 86.75 87 PRO A CA 1
ATOM 631 C C . PRO A 1 87 ? 2.784 -0.447 7.578 1.00 86.75 87 PRO A C 1
ATOM 633 O O . PRO A 1 87 ? 2.603 0.214 8.603 1.00 86.75 87 PRO A O 1
ATOM 636 N N . SER A 1 88 ? 1.948 -0.391 6.535 1.00 89.62 88 SER A N 1
ATOM 637 C CA . SER A 1 88 ? 0.753 0.461 6.468 1.00 89.62 88 SER A CA 1
ATOM 638 C C . SER A 1 88 ? -0.280 0.156 7.559 1.00 89.62 88 SER A C 1
ATOM 640 O O . SER A 1 88 ? -0.898 1.074 8.092 1.00 89.62 88 SER A O 1
ATOM 642 N N . ALA A 1 89 ? -0.405 -1.107 7.977 1.00 92.06 89 ALA A N 1
ATOM 643 C CA . ALA A 1 89 ? -1.333 -1.516 9.031 1.00 92.06 89 ALA A CA 1
ATOM 644 C C . ALA A 1 89 ? -0.857 -1.156 10.456 1.00 92.06 89 ALA A C 1
ATOM 646 O O . ALA A 1 89 ? -1.603 -1.326 11.420 1.00 92.06 89 ALA A O 1
ATOM 647 N N . SER A 1 90 ? 0.358 -0.618 10.622 1.00 90.38 90 SER A N 1
ATOM 648 C CA . SER A 1 90 ? 0.917 -0.261 11.939 1.00 90.38 90 SER A CA 1
ATOM 649 C C . SER A 1 90 ? 0.095 0.797 12.678 1.00 90.38 90 SER A C 1
ATOM 651 O O . SER A 1 90 ? -0.021 0.745 13.900 1.00 90.38 90 SER A O 1
ATOM 653 N N . ALA A 1 91 ? -0.501 1.751 11.956 1.00 93.88 91 ALA A N 1
ATOM 654 C CA . ALA A 1 91 ? -1.393 2.739 12.564 1.00 93.88 91 ALA A CA 1
ATOM 655 C C . ALA A 1 91 ? -2.688 2.084 13.078 1.00 93.88 91 ALA A C 1
ATOM 657 O O . ALA A 1 91 ? -3.176 2.432 14.151 1.00 93.88 91 ALA A O 1
ATOM 658 N N . THR A 1 92 ? -3.200 1.086 12.354 1.00 96.25 92 THR A N 1
ATOM 659 C CA . THR A 1 92 ? -4.414 0.333 12.698 1.00 96.25 92 THR A CA 1
ATOM 660 C C . THR A 1 92 ? -4.250 -0.478 13.978 1.00 96.25 92 THR A C 1
ATOM 662 O O . THR A 1 92 ? -5.209 -0.618 14.737 1.00 96.25 92 THR A O 1
ATOM 665 N N . VAL A 1 93 ? -3.035 -0.953 14.276 1.00 94.12 93 VAL A N 1
ATOM 666 C CA . VAL A 1 93 ? -2.712 -1.664 15.527 1.00 94.12 93 VAL A CA 1
ATOM 667 C C . VAL A 1 93 ? -3.130 -0.858 16.764 1.00 94.12 93 VAL A C 1
ATOM 669 O O . VAL A 1 93 ? -3.654 -1.433 17.721 1.00 94.12 93 VAL A O 1
ATOM 672 N N . LEU A 1 94 ? -2.945 0.470 16.736 1.00 94.81 94 LEU A N 1
ATOM 673 C CA . LEU A 1 94 ? -3.137 1.356 17.891 1.00 94.81 94 LEU A CA 1
ATOM 674 C C . LEU A 1 94 ? -4.538 1.255 18.502 1.00 94.81 94 LEU A C 1
ATOM 676 O O . LEU A 1 94 ? -4.675 1.259 19.724 1.00 94.81 94 LEU A O 1
ATOM 680 N N . ASP A 1 95 ? -5.565 1.143 17.661 1.00 97.50 95 ASP A N 1
ATOM 681 C CA . ASP A 1 95 ? -6.957 1.018 18.094 1.00 97.50 95 ASP A CA 1
ATOM 682 C C . ASP A 1 95 ? -7.540 -0.369 17.806 1.00 97.50 95 ASP A C 1
ATOM 684 O O . ASP A 1 95 ? -8.260 -0.915 18.642 1.00 97.50 95 ASP A O 1
ATOM 688 N N . GLY A 1 96 ? -7.183 -0.986 16.680 1.00 96.44 96 GLY A N 1
ATOM 689 C CA . GLY A 1 96 ? -7.674 -2.300 16.272 1.00 96.44 96 GLY A CA 1
ATOM 690 C C . GLY A 1 96 ? -7.369 -3.390 17.295 1.00 96.44 96 GLY A C 1
ATOM 691 O O . GLY A 1 96 ? -8.276 -4.110 17.717 1.00 96.44 96 GLY A O 1
ATOM 692 N N . TYR A 1 97 ? -6.126 -3.459 17.782 1.00 95.12 97 TYR A N 1
ATOM 693 C CA . TYR A 1 97 ? -5.767 -4.441 18.806 1.00 95.12 97 TYR A CA 1
ATOM 694 C C . TYR A 1 97 ? -6.430 -4.144 20.156 1.00 95.12 97 TYR A C 1
ATOM 696 O O . TYR A 1 97 ? -6.870 -5.058 20.853 1.00 95.12 97 TYR A O 1
ATOM 704 N N . GLN A 1 98 ? -6.596 -2.868 20.523 1.00 94.94 98 GLN A N 1
ATOM 705 C CA . GLN A 1 98 ? -7.316 -2.511 21.752 1.00 94.94 98 GLN A CA 1
ATOM 706 C C . GLN A 1 98 ? -8.792 -2.920 21.688 1.00 94.94 98 GLN A C 1
ATOM 708 O O . GLN A 1 98 ? -9.343 -3.359 22.696 1.00 94.94 98 GLN A O 1
ATOM 713 N N . MET A 1 99 ? -9.428 -2.846 20.514 1.00 94.69 99 MET A N 1
ATOM 714 C CA . MET A 1 99 ? -10.777 -3.381 20.313 1.00 94.69 99 MET A CA 1
ATOM 715 C C . MET A 1 99 ? -10.818 -4.903 20.483 1.00 94.69 99 MET A C 1
ATOM 717 O O . MET A 1 99 ? -11.729 -5.408 21.140 1.00 94.69 99 MET A O 1
ATOM 721 N N . THR A 1 100 ? -9.828 -5.634 19.966 1.00 93.88 100 THR A N 1
ATOM 722 C CA . THR A 1 100 ? -9.693 -7.085 20.187 1.00 93.88 100 THR A CA 1
ATOM 723 C C . THR A 1 100 ? -9.556 -7.419 21.671 1.00 93.88 100 THR A C 1
ATOM 725 O O . THR A 1 100 ? -10.286 -8.267 22.179 1.00 93.88 100 THR A O 1
ATOM 728 N N . ARG A 1 101 ? -8.734 -6.677 22.423 1.00 91.88 101 ARG A N 1
ATOM 729 C CA . ARG A 1 101 ? -8.613 -6.843 23.885 1.00 91.88 101 ARG A CA 1
ATOM 730 C C . ARG A 1 101 ? -9.914 -6.573 24.649 1.00 91.88 101 ARG A C 1
ATOM 732 O O . ARG A 1 101 ? -10.071 -7.037 25.772 1.00 91.88 101 ARG A O 1
ATOM 739 N N . GLN A 1 102 ? -10.850 -5.839 24.050 1.00 92.56 102 GLN A N 1
ATOM 740 C CA . GLN A 1 102 ? -12.188 -5.579 24.593 1.00 92.56 102 GLN A CA 1
ATOM 741 C C . GLN A 1 102 ? -13.243 -6.600 24.129 1.00 92.56 102 GLN A C 1
ATOM 743 O O . GLN A 1 102 ? -14.433 -6.381 24.358 1.00 92.56 102 GLN A O 1
ATOM 748 N N . GLY A 1 103 ? -12.849 -7.669 23.428 1.00 90.88 103 GLY A N 1
ATOM 749 C CA . GLY A 1 103 ? -13.768 -8.655 22.851 1.00 90.88 103 GLY A CA 1
ATOM 750 C C . GLY A 1 103 ? -14.471 -8.187 21.570 1.00 90.88 103 GLY A C 1
ATOM 751 O O . GLY A 1 103 ? -15.404 -8.833 21.098 1.00 90.88 103 GLY A O 1
ATOM 752 N N . LYS A 1 104 ? -14.050 -7.061 20.979 1.00 93.62 104 LYS A N 1
ATOM 753 C CA . LYS A 1 104 ? -14.685 -6.430 19.809 1.00 93.62 104 LYS A CA 1
ATOM 754 C C . LYS A 1 104 ? -13.923 -6.679 18.500 1.00 93.62 104 LYS A C 1
ATOM 756 O O . LYS A 1 104 ? -14.072 -5.887 17.569 1.00 93.62 104 LYS A O 1
ATOM 761 N N . ALA A 1 105 ? -13.134 -7.754 18.390 1.00 93.06 105 ALA A N 1
ATOM 762 C CA . ALA A 1 105 ? -12.340 -8.014 17.182 1.00 93.06 105 ALA A CA 1
ATOM 763 C C . ALA A 1 105 ? -13.186 -8.108 15.905 1.00 93.06 105 ALA A C 1
ATOM 765 O O . ALA A 1 105 ? -12.824 -7.508 14.898 1.00 93.06 105 ALA A O 1
ATOM 766 N N . GLY A 1 106 ? -14.340 -8.790 15.950 1.00 93.69 106 GLY A N 1
ATOM 767 C CA . GLY A 1 106 ? -15.241 -8.888 14.793 1.00 93.69 106 GLY A CA 1
ATOM 768 C C . GLY A 1 106 ? -15.615 -7.511 14.238 1.00 93.69 106 GLY A C 1
ATOM 769 O O . GLY A 1 106 ? -15.513 -7.268 13.037 1.00 93.69 106 GLY A O 1
ATOM 770 N N . LYS A 1 107 ? -15.937 -6.576 15.133 1.00 94.62 107 LYS A N 1
ATOM 771 C CA . LYS A 1 107 ? -16.290 -5.199 14.789 1.00 94.62 107 LYS A CA 1
ATOM 772 C C . LYS A 1 107 ? -15.114 -4.406 14.216 1.00 94.62 107 LYS A C 1
ATOM 774 O O . LYS A 1 107 ? -15.294 -3.645 13.271 1.00 94.62 107 LYS A O 1
ATOM 779 N N . ALA A 1 108 ? -13.916 -4.585 14.774 1.00 95.81 108 ALA A N 1
ATOM 780 C CA . ALA A 1 108 ? -12.701 -3.963 14.253 1.00 95.81 108 ALA A CA 1
ATOM 781 C C . ALA A 1 108 ? -12.380 -4.466 12.835 1.00 95.81 108 ALA A C 1
ATOM 783 O O . ALA A 1 108 ? -12.139 -3.657 11.942 1.00 95.81 108 ALA A O 1
ATOM 784 N N . LEU A 1 109 ? -12.463 -5.783 12.610 1.00 96.00 109 LEU A N 1
ATOM 785 C CA . LEU A 1 109 ? -12.247 -6.403 11.300 1.00 96.00 109 LEU A CA 1
ATOM 786 C C . LEU A 1 109 ? -13.260 -5.921 10.262 1.00 96.00 109 LEU A C 1
ATOM 788 O O . LEU A 1 109 ? -12.878 -5.561 9.152 1.00 96.00 109 LEU A O 1
ATOM 792 N N . GLY A 1 110 ? -14.548 -5.872 10.607 1.00 96.19 110 GLY A N 1
ATOM 793 C CA . GLY A 1 110 ? -15.552 -5.385 9.667 1.00 96.19 110 GLY A CA 1
ATOM 794 C C . GLY A 1 110 ? -15.444 -3.890 9.386 1.00 96.19 110 GLY A C 1
ATOM 795 O O . GLY A 1 110 ? -15.662 -3.473 8.251 1.00 96.19 110 GLY A O 1
ATOM 796 N N . MET A 1 111 ? -15.038 -3.077 10.369 1.00 97.50 111 MET A N 1
ATOM 797 C CA . MET A 1 111 ? -14.738 -1.667 10.117 1.00 97.50 111 MET A CA 1
ATOM 798 C C . MET A 1 111 ? -13.516 -1.507 9.202 1.00 97.50 111 MET A C 1
ATOM 800 O O . MET A 1 111 ? -13.580 -0.731 8.252 1.00 97.50 111 MET A O 1
ATOM 804 N N . SER A 1 112 ? -12.438 -2.265 9.427 1.00 97.38 112 SER A N 1
ATOM 805 C CA . SER A 1 112 ? -11.273 -2.291 8.527 1.00 97.38 112 SER A CA 1
ATOM 806 C C . SER A 1 112 ? -11.671 -2.706 7.108 1.00 97.38 112 SER A C 1
ATOM 808 O O . SER A 1 112 ? -11.295 -2.028 6.154 1.00 97.38 112 SER A O 1
ATOM 810 N N . MET A 1 113 ? -12.511 -3.736 6.957 1.00 96.56 113 MET A N 1
ATOM 811 C CA . MET A 1 113 ? -13.012 -4.189 5.655 1.00 96.56 113 MET A CA 1
ATOM 812 C C . MET A 1 113 ? -13.804 -3.094 4.932 1.00 96.56 113 MET A C 1
ATOM 814 O O . MET A 1 113 ? -13.532 -2.802 3.769 1.00 96.56 113 MET A O 1
ATOM 818 N N . VAL A 1 114 ? -14.771 -2.464 5.607 1.00 97.12 114 VAL A N 1
ATOM 819 C CA . VAL A 1 114 ? -15.595 -1.406 5.001 1.00 97.12 114 VAL A CA 1
ATOM 820 C C . VAL A 1 114 ? -14.751 -0.176 4.662 1.00 97.12 114 VAL A C 1
ATOM 822 O O . VAL A 1 114 ? -14.885 0.370 3.569 1.00 97.12 114 VAL A O 1
ATOM 825 N N . ALA A 1 115 ? -13.858 0.246 5.559 1.00 97.88 115 ALA A N 1
ATOM 826 C CA . ALA A 1 115 ? -12.952 1.364 5.311 1.00 97.88 115 ALA A CA 1
ATOM 827 C C . ALA A 1 115 ? -12.022 1.090 4.122 1.00 97.88 115 ALA A C 1
ATOM 829 O O . ALA A 1 115 ? -11.900 1.927 3.230 1.00 97.88 115 ALA A O 1
ATOM 830 N N . SER A 1 116 ? -11.443 -0.110 4.070 1.00 97.19 116 SER A N 1
ATOM 831 C CA . SER A 1 116 ? -10.603 -0.577 2.968 1.00 97.19 116 SER A CA 1
ATOM 832 C C . SER A 1 116 ? -11.346 -0.579 1.636 1.00 97.19 116 SER A C 1
ATOM 834 O O . SER A 1 116 ? -10.821 -0.110 0.629 1.00 97.19 116 SER A O 1
ATOM 836 N N . PHE A 1 117 ? -12.595 -1.045 1.630 1.00 97.12 117 PHE A N 1
ATOM 837 C CA . PHE A 1 117 ? -13.444 -1.041 0.443 1.00 97.12 117 PHE A CA 1
ATOM 838 C C . PHE A 1 117 ? -13.747 0.381 -0.053 1.00 97.12 117 PHE A C 1
ATOM 840 O O . PHE A 1 117 ? -13.612 0.657 -1.245 1.00 97.12 117 PHE A O 1
ATOM 847 N N . VAL A 1 118 ? -14.102 1.303 0.852 1.00 97.88 118 VAL A N 1
ATOM 848 C CA . VAL A 1 118 ? -14.345 2.715 0.505 1.00 97.88 118 VAL A CA 1
ATOM 849 C C . VAL A 1 118 ? -13.078 3.363 -0.055 1.00 97.88 118 VAL A C 1
ATOM 851 O O . VAL A 1 118 ? -13.137 3.990 -1.113 1.00 97.88 118 VAL A O 1
ATOM 854 N N . GLY A 1 119 ? -11.935 3.162 0.607 1.00 97.56 119 GLY A N 1
ATOM 855 C CA . GLY A 1 119 ? -10.638 3.656 0.149 1.00 97.56 119 GLY A CA 1
ATOM 856 C C . GLY A 1 119 ? -10.256 3.110 -1.227 1.00 97.56 119 GLY A C 1
ATOM 857 O O . GLY A 1 119 ? -9.863 3.880 -2.097 1.00 97.56 119 GLY A O 1
ATOM 858 N N . GLY A 1 120 ? -10.443 1.808 -1.461 1.00 96.44 120 GLY A N 1
ATOM 859 C CA . GLY A 1 120 ? -10.135 1.151 -2.735 1.00 96.44 120 GLY A CA 1
ATOM 860 C C . GLY A 1 120 ? -11.026 1.604 -3.898 1.00 96.44 120 GLY A C 1
ATOM 861 O O . GLY A 1 120 ? -10.543 1.806 -5.014 1.00 96.44 120 GLY A O 1
ATOM 862 N N . ILE A 1 121 ? -12.325 1.823 -3.658 1.00 96.75 121 ILE A N 1
ATOM 863 C CA . ILE A 1 121 ? -13.215 2.413 -4.671 1.00 96.75 121 ILE A CA 1
ATOM 864 C C . ILE A 1 121 ? -12.782 3.841 -4.982 1.00 96.75 121 ILE A C 1
ATOM 866 O O . ILE A 1 121 ? -12.643 4.203 -6.152 1.00 96.75 121 ILE A O 1
ATOM 870 N N . PHE A 1 122 ? -12.566 4.651 -3.944 1.00 97.25 122 PHE A N 1
ATOM 871 C CA . PHE A 1 122 ? -12.159 6.039 -4.116 1.00 97.25 122 PHE A CA 1
ATOM 872 C C . PHE A 1 122 ? -10.841 6.135 -4.885 1.00 97.25 122 PHE A C 1
ATOM 874 O O . PHE A 1 122 ? -10.737 6.925 -5.823 1.00 97.25 122 PHE A O 1
ATOM 881 N N . SER A 1 123 ? -9.868 5.276 -4.573 1.00 96.19 123 SER A N 1
ATOM 882 C CA . SER A 1 123 ? -8.590 5.272 -5.274 1.00 96.19 123 SER A CA 1
ATOM 883 C C . SER A 1 123 ? -8.666 4.790 -6.702 1.00 96.19 123 SER A C 1
ATOM 885 O O . SER A 1 123 ? -8.006 5.372 -7.556 1.00 96.19 123 SER A O 1
ATOM 887 N N . SER A 1 124 ? -9.519 3.812 -6.995 1.00 94.25 124 SER A N 1
ATOM 888 C CA . SER A 1 124 ? -9.778 3.378 -8.369 1.00 94.25 124 SER A CA 1
ATOM 889 C C . SER A 1 124 ? -10.374 4.513 -9.210 1.00 94.25 124 SER A C 1
ATOM 891 O O . SER A 1 124 ? -9.961 4.723 -10.350 1.00 94.25 124 SER A O 1
ATOM 893 N N . ILE A 1 125 ? -11.307 5.288 -8.642 1.00 94.56 125 ILE A N 1
ATOM 894 C CA . ILE A 1 125 ? -11.895 6.464 -9.302 1.00 94.56 125 ILE A CA 1
ATOM 895 C C . ILE A 1 125 ? -10.834 7.549 -9.509 1.00 94.56 125 ILE A C 1
ATOM 897 O O . ILE A 1 125 ? -10.706 8.083 -10.610 1.00 94.56 125 ILE A O 1
ATOM 901 N N . CYS A 1 126 ? -10.049 7.869 -8.479 1.00 95.00 126 CYS A N 1
ATOM 902 C CA . CYS A 1 126 ? -8.975 8.853 -8.587 1.00 95.00 126 CYS A CA 1
ATOM 903 C C . CYS A 1 126 ? -7.913 8.431 -9.605 1.00 95.00 126 CYS A C 1
ATOM 905 O O . CYS A 1 126 ? -7.527 9.250 -10.431 1.00 95.00 126 CYS A O 1
ATOM 907 N N . LEU A 1 127 ? -7.492 7.166 -9.618 1.00 94.06 127 LEU A N 1
ATOM 908 C CA . LEU A 1 127 ? -6.565 6.628 -10.612 1.00 94.06 127 LEU A CA 1
ATOM 909 C C . LEU A 1 127 ? -7.120 6.806 -12.030 1.00 94.06 127 LEU A C 1
ATOM 911 O O . LEU A 1 127 ? -6.427 7.334 -12.899 1.00 94.06 127 LEU A O 1
ATOM 915 N N . LEU A 1 128 ? -8.385 6.432 -12.245 1.00 91.50 128 LEU A N 1
ATOM 916 C CA . LEU A 1 128 ? -9.060 6.563 -13.535 1.00 91.50 128 LEU A CA 1
ATOM 917 C C . LEU A 1 128 ? -9.099 8.016 -14.034 1.00 91.50 128 LEU A C 1
ATOM 919 O O . LEU A 1 128 ? -8.951 8.254 -15.230 1.00 91.50 128 LEU A O 1
ATOM 923 N N . LEU A 1 129 ? -9.306 8.984 -13.138 1.00 91.81 129 LEU A N 1
ATOM 924 C CA . LEU A 1 129 ? -9.433 10.400 -13.492 1.00 91.81 129 LEU A CA 1
ATOM 925 C C . LEU A 1 129 ? -8.081 11.118 -13.603 1.00 91.81 129 LEU A C 1
ATOM 927 O O . LEU A 1 129 ? -7.885 11.911 -14.521 1.00 91.81 129 LEU A O 1
ATOM 931 N N . ILE A 1 130 ? -7.157 10.851 -12.681 1.00 92.25 130 ILE A N 1
ATOM 932 C CA . ILE A 1 130 ? -5.890 11.580 -12.554 1.00 92.25 130 ILE A CA 1
ATOM 933 C C . ILE A 1 130 ? -4.855 11.042 -13.543 1.00 92.25 130 ILE A C 1
ATOM 935 O O . ILE A 1 130 ? -4.164 11.838 -14.179 1.00 92.25 130 ILE A O 1
ATOM 939 N N . ALA A 1 131 ? -4.749 9.719 -13.721 1.00 90.75 131 ALA A N 1
ATOM 940 C CA . ALA A 1 131 ? -3.689 9.142 -14.549 1.00 90.75 131 ALA A CA 1
ATOM 941 C C . ALA A 1 131 ? -3.715 9.626 -16.012 1.00 90.75 131 ALA A C 1
ATOM 943 O O . ALA A 1 131 ? -2.658 10.001 -16.519 1.00 90.75 131 ALA A O 1
ATOM 944 N N . PRO A 1 132 ? -4.865 9.708 -16.709 1.00 88.69 132 PRO A N 1
ATOM 945 C CA . PRO A 1 132 ? -4.885 10.199 -18.086 1.00 88.69 132 PRO A CA 1
ATOM 946 C C . PRO A 1 132 ? -4.465 11.665 -18.217 1.00 88.69 132 PRO A C 1
ATOM 948 O O . PRO A 1 132 ? -3.825 12.029 -19.201 1.00 88.69 132 PRO A O 1
ATOM 951 N N . GLU A 1 133 ? -4.819 12.516 -17.252 1.00 90.19 133 GLU A N 1
ATOM 952 C CA . GLU A 1 133 ? -4.432 13.930 -17.279 1.00 90.19 133 GLU A CA 1
ATOM 953 C C . GLU A 1 133 ? -2.945 14.100 -16.955 1.00 90.19 133 GLU A C 1
ATOM 955 O O . GLU A 1 133 ? -2.242 14.830 -17.658 1.00 90.19 133 GLU A O 1
ATOM 960 N N . LEU A 1 134 ? -2.433 13.349 -15.976 1.00 87.31 134 LEU A N 1
ATOM 961 C CA . LEU A 1 134 ? -1.010 13.354 -15.657 1.00 87.31 134 LEU A CA 1
ATOM 962 C C . LEU A 1 134 ? -0.167 12.779 -16.805 1.00 87.31 134 LEU A C 1
ATOM 964 O O . LEU A 1 134 ? 0.893 13.319 -17.098 1.00 87.31 134 LEU A O 1
ATOM 968 N N . ALA A 1 135 ? -0.654 11.762 -17.523 1.00 86.94 135 ALA A N 1
ATOM 969 C CA . ALA A 1 135 ? 0.019 11.215 -18.702 1.00 86.94 135 ALA A CA 1
ATOM 970 C C . ALA A 1 135 ? 0.172 12.250 -19.830 1.00 86.94 135 ALA A C 1
ATOM 972 O O . ALA A 1 135 ? 1.212 12.302 -20.483 1.00 86.94 135 ALA A O 1
ATOM 973 N N . LYS A 1 136 ? -0.828 13.115 -20.059 1.00 86.75 136 LYS A N 1
ATOM 974 C CA . LYS A 1 136 ? -0.701 14.206 -21.044 1.00 86.75 136 LYS A CA 1
ATOM 975 C C . LYS A 1 136 ? 0.377 15.206 -20.640 1.00 86.75 136 LYS A C 1
ATOM 977 O O . LYS A 1 136 ? 1.113 15.677 -21.502 1.00 86.75 136 LYS A O 1
ATOM 982 N N . PHE A 1 137 ? 0.461 15.517 -19.349 1.00 84.44 137 PHE A N 1
ATOM 983 C CA . PHE A 1 137 ? 1.484 16.409 -18.813 1.00 84.44 137 PHE A CA 1
ATOM 984 C C . PHE A 1 137 ? 2.879 15.771 -18.899 1.00 84.44 137 PHE A C 1
ATOM 986 O O . PHE A 1 137 ? 3.819 16.408 -19.363 1.00 84.44 137 PHE A O 1
ATOM 993 N N . ALA A 1 138 ? 2.989 14.478 -18.585 1.00 83.50 138 ALA A N 1
ATOM 994 C CA . ALA A 1 138 ? 4.218 13.696 -18.706 1.00 83.50 138 ALA A CA 1
ATOM 995 C C . ALA A 1 138 ? 4.789 13.697 -20.135 1.00 83.50 138 ALA A C 1
ATOM 997 O O . ALA A 1 138 ? 6.002 13.760 -20.321 1.00 83.50 138 ALA A O 1
ATOM 998 N N . LEU A 1 139 ? 3.930 13.684 -21.162 1.00 79.75 139 LEU A N 1
ATOM 999 C CA . LEU A 1 139 ? 4.359 13.769 -22.566 1.00 79.75 139 LEU A CA 1
ATOM 1000 C C . LEU A 1 139 ? 5.017 15.109 -22.931 1.00 79.75 139 LEU A C 1
ATOM 1002 O O . LEU A 1 139 ? 5.691 15.185 -23.959 1.00 79.75 139 LEU A O 1
ATOM 1006 N N . GLN A 1 140 ? 4.820 16.154 -22.125 1.00 85.44 140 GLN A N 1
ATOM 1007 C CA . GLN A 1 140 ? 5.428 17.471 -22.316 1.00 85.44 140 GLN A CA 1
ATOM 1008 C C . GLN A 1 140 ? 6.747 17.634 -21.549 1.00 85.44 140 GLN A C 1
ATOM 1010 O O . GLN A 1 140 ? 7.437 18.629 -21.764 1.00 85.44 140 GLN A O 1
ATOM 1015 N N . PHE A 1 141 ? 7.111 16.678 -20.684 1.00 84.00 141 PHE A N 1
ATOM 1016 C CA . PHE A 1 141 ? 8.297 16.792 -19.837 1.00 84.00 141 PHE A CA 1
ATOM 1017 C C . PHE A 1 141 ? 9.573 16.836 -20.659 1.00 84.00 141 PHE A C 1
ATOM 1019 O O . PHE A 1 141 ? 9.825 15.992 -21.522 1.00 84.00 141 PHE A O 1
ATOM 1026 N N . GLN A 1 142 ? 10.414 17.805 -20.327 1.00 86.44 142 GLN A N 1
ATOM 1027 C CA . GLN A 1 142 ? 11.764 17.922 -20.842 1.00 86.44 142 GLN A CA 1
ATOM 1028 C C . GLN A 1 142 ? 12.784 17.483 -19.789 1.00 86.44 142 GLN A C 1
ATOM 1030 O O . GLN A 1 142 ? 12.450 17.167 -18.647 1.00 86.44 142 GLN A O 1
ATOM 1035 N N . ALA A 1 143 ? 14.064 17.469 -20.166 1.00 85.12 143 ALA A N 1
ATOM 1036 C CA . ALA A 1 143 ? 15.148 17.040 -19.282 1.00 85.12 143 ALA A CA 1
ATOM 1037 C C . ALA A 1 143 ? 15.151 17.777 -17.925 1.00 85.12 143 ALA A C 1
ATOM 1039 O O . ALA A 1 143 ? 15.411 17.157 -16.895 1.00 85.12 143 ALA A O 1
ATOM 1040 N N . ALA A 1 144 ? 14.811 19.072 -17.909 1.00 89.06 144 ALA A N 1
ATOM 1041 C CA . ALA A 1 144 ? 14.715 19.866 -16.683 1.00 89.06 144 ALA A CA 1
ATOM 1042 C C . ALA A 1 144 ? 13.571 19.412 -15.753 1.00 89.06 144 ALA A C 1
ATOM 1044 O O . ALA A 1 144 ? 13.732 19.430 -14.530 1.00 89.06 144 ALA A O 1
ATOM 1045 N N . ASP A 1 145 ? 12.449 18.956 -16.314 1.00 85.81 145 ASP A N 1
ATOM 1046 C CA . ASP A 1 145 ? 11.293 18.483 -15.547 1.00 85.81 145 ASP A CA 1
ATOM 1047 C C . ASP A 1 145 ? 11.584 17.118 -14.924 1.00 85.81 145 ASP A C 1
ATOM 1049 O O . ASP A 1 145 ? 11.353 16.922 -13.733 1.00 85.81 145 ASP A O 1
ATOM 1053 N N . TYR A 1 146 ? 12.195 16.201 -15.687 1.00 81.81 146 TYR A N 1
ATOM 1054 C CA . TYR A 1 146 ? 12.668 14.919 -15.153 1.00 81.81 146 TYR A CA 1
ATOM 1055 C C . TYR A 1 146 ? 13.741 15.103 -14.075 1.00 81.81 146 TYR A C 1
ATOM 1057 O O . TYR A 1 146 ? 13.717 14.400 -13.063 1.00 81.81 146 TYR A O 1
ATOM 1065 N N . PHE A 1 147 ? 14.657 16.063 -14.247 1.00 86.25 147 PHE A N 1
ATOM 1066 C CA . PHE A 1 147 ? 15.639 16.406 -13.218 1.00 86.25 147 PHE A CA 1
ATOM 1067 C C . PHE A 1 147 ? 14.955 16.906 -11.939 1.00 86.25 147 PHE A C 1
ATOM 1069 O O . PHE A 1 147 ? 15.224 16.393 -10.853 1.00 86.25 147 PHE A O 1
ATOM 1076 N N . SER A 1 148 ? 14.020 17.849 -12.068 1.00 88.75 148 SER A N 1
ATOM 1077 C CA . SER A 1 148 ? 13.273 18.402 -10.933 1.00 88.75 148 SER A CA 1
ATOM 1078 C C . SER A 1 148 ? 12.439 17.333 -10.225 1.00 88.75 148 SER A C 1
ATOM 1080 O O . SER A 1 148 ? 12.453 17.258 -8.998 1.00 88.75 148 SER A O 1
ATOM 1082 N N . LEU A 1 149 ? 11.780 16.453 -10.985 1.00 84.50 149 LEU A N 1
ATOM 1083 C CA . LEU A 1 149 ? 11.025 15.318 -10.457 1.00 84.50 149 LEU A CA 1
ATOM 1084 C C . LEU A 1 149 ? 11.931 14.332 -9.709 1.00 84.50 149 LEU A C 1
ATOM 1086 O O . LEU A 1 149 ? 11.560 13.847 -8.642 1.00 84.50 149 LEU A O 1
ATOM 1090 N N . SER A 1 150 ? 13.131 14.071 -10.229 1.00 83.94 150 SER A N 1
ATOM 1091 C CA . SER A 1 150 ? 14.111 13.194 -9.579 1.00 83.94 150 SER A CA 1
ATOM 1092 C C . SER A 1 150 ? 14.585 13.782 -8.246 1.00 83.94 150 SER A C 1
ATOM 1094 O O . SER A 1 150 ? 14.588 13.087 -7.233 1.00 83.94 150 SER A O 1
ATOM 1096 N N . ILE A 1 151 ? 14.919 15.080 -8.210 1.00 87.44 151 ILE A N 1
ATOM 1097 C CA . ILE A 1 151 ? 15.289 15.785 -6.970 1.00 87.44 151 ILE A CA 1
ATOM 1098 C C . ILE A 1 151 ? 14.124 15.812 -5.976 1.00 87.44 151 ILE A C 1
ATOM 1100 O O . ILE A 1 151 ? 14.334 15.619 -4.777 1.00 87.44 151 ILE A O 1
ATOM 1104 N N . PHE A 1 152 ? 12.897 16.012 -6.457 1.00 84.75 152 PHE A N 1
ATOM 1105 C CA . PHE A 1 152 ? 11.699 15.969 -5.626 1.00 84.75 152 PHE A CA 1
ATOM 1106 C C . PHE A 1 152 ? 11.499 14.583 -4.999 1.00 84.75 152 PHE A C 1
ATOM 1108 O O . PHE A 1 152 ? 11.356 14.486 -3.780 1.00 84.75 152 PHE A O 1
ATOM 1115 N N . GLY A 1 153 ? 11.588 13.512 -5.793 1.00 80.31 153 GLY A N 1
ATOM 1116 C CA . GLY A 1 153 ? 11.484 12.135 -5.302 1.00 80.31 153 GLY A CA 1
ATOM 1117 C C . GLY A 1 153 ? 12.582 11.780 -4.293 1.00 80.31 153 GLY A C 1
ATOM 1118 O O . GLY A 1 153 ? 12.293 11.228 -3.233 1.00 80.31 153 GLY A O 1
ATOM 1119 N N . LEU A 1 154 ? 13.833 12.173 -4.560 1.00 80.88 154 LEU A N 1
ATOM 1120 C CA . LEU A 1 154 ? 14.945 12.001 -3.616 1.00 80.88 154 LEU A CA 1
ATOM 1121 C C . LEU A 1 154 ? 14.730 12.790 -2.314 1.00 80.88 154 LEU A C 1
ATOM 1123 O O . LEU A 1 154 ? 15.053 12.297 -1.234 1.00 80.88 154 LEU A O 1
ATOM 1127 N N . SER A 1 155 ? 14.153 13.992 -2.394 1.00 82.38 155 SER A N 1
ATOM 1128 C CA . SER A 1 155 ? 13.838 14.805 -1.212 1.00 82.38 155 SER A CA 1
ATOM 1129 C C . SER A 1 155 ? 12.739 14.165 -0.362 1.00 82.38 155 SER A C 1
ATOM 1131 O O . SER A 1 155 ? 12.870 14.115 0.863 1.00 82.38 155 SER A O 1
ATOM 1133 N N . ILE A 1 156 ? 11.688 13.622 -0.991 1.00 77.25 156 ILE A N 1
ATOM 1134 C CA . ILE A 1 156 ? 10.633 12.890 -0.277 1.00 77.25 156 ILE A CA 1
ATOM 1135 C C . ILE A 1 156 ? 11.217 11.645 0.386 1.00 77.25 156 ILE A C 1
ATOM 1137 O O . ILE A 1 156 ? 11.016 11.464 1.585 1.00 77.25 156 ILE A O 1
ATOM 1141 N N . MET A 1 157 ? 12.004 10.848 -0.338 1.00 72.56 157 MET A N 1
ATOM 1142 C CA . MET A 1 157 ? 12.680 9.663 0.202 1.00 72.56 157 MET A CA 1
ATOM 1143 C C . MET A 1 157 ? 13.536 9.997 1.436 1.00 72.56 157 MET A C 1
ATOM 1145 O O . MET A 1 157 ? 13.465 9.312 2.462 1.00 72.56 157 MET A O 1
ATOM 1149 N N . ALA A 1 158 ? 14.308 11.087 1.374 1.00 74.12 158 ALA A N 1
ATOM 1150 C CA . ALA A 1 158 ? 15.092 11.565 2.510 1.00 74.12 158 ALA A CA 1
ATOM 1151 C C . ALA A 1 158 ? 14.198 11.985 3.690 1.00 74.12 158 ALA A C 1
ATOM 1153 O O . ALA A 1 158 ? 14.497 11.648 4.836 1.00 74.12 158 ALA A O 1
ATOM 1154 N N . SER A 1 159 ? 13.078 12.667 3.424 1.00 69.56 159 SER A N 1
ATOM 1155 C CA . SER A 1 159 ? 12.121 13.088 4.458 1.00 69.56 159 SER A CA 1
ATOM 1156 C C . SER A 1 159 ? 11.360 11.918 5.100 1.00 69.56 159 SER A C 1
ATOM 1158 O O . SER A 1 159 ? 11.073 11.947 6.296 1.00 69.56 159 SER A O 1
ATOM 1160 N N . ALA A 1 160 ? 11.094 10.858 4.331 1.00 62.59 160 ALA A N 1
ATOM 1161 C CA . ALA A 1 160 ? 10.379 9.658 4.754 1.00 62.59 160 ALA A CA 1
ATOM 1162 C C . ALA A 1 160 ? 11.235 8.719 5.624 1.00 62.59 160 ALA A C 1
ATOM 1164 O O . ALA A 1 160 ? 10.698 7.880 6.344 1.00 62.59 160 ALA A O 1
ATOM 1165 N N . SER A 1 161 ? 12.562 8.891 5.632 1.00 63.78 161 SER A N 1
ATOM 1166 C CA . SER A 1 161 ? 13.529 8.036 6.350 1.00 63.78 161 SER A CA 1
ATOM 1167 C C . SER A 1 161 ? 13.512 8.176 7.889 1.00 63.78 161 SER A C 1
ATOM 1169 O O . SER A 1 161 ? 14.408 7.694 8.593 1.00 63.78 161 SER A O 1
ATOM 1171 N N . GLY A 1 162 ? 12.475 8.812 8.442 1.00 63.22 162 GLY A N 1
ATOM 1172 C CA . GLY A 1 162 ? 12.147 8.809 9.865 1.00 63.22 162 GLY A CA 1
ATOM 1173 C C . GLY A 1 162 ? 13.278 9.311 10.765 1.00 63.22 162 GLY A C 1
ATOM 1174 O O . GLY A 1 162 ? 13.792 10.414 10.603 1.00 63.22 162 GLY A O 1
ATOM 1175 N N . ARG A 1 163 ? 13.663 8.498 11.760 1.00 58.38 163 ARG A N 1
ATOM 1176 C CA . ARG A 1 163 ? 14.628 8.881 12.813 1.00 58.38 163 ARG A CA 1
ATOM 1177 C C . ARG A 1 163 ? 16.077 8.998 12.332 1.00 58.38 163 ARG A C 1
ATOM 1179 O O . ARG A 1 163 ? 16.901 9.536 13.066 1.00 58.38 163 ARG A O 1
ATOM 1186 N N . SER A 1 164 ? 16.418 8.482 11.148 1.00 72.06 164 SER A N 1
ATOM 1187 C CA . SER A 1 164 ? 17.794 8.505 10.642 1.00 72.06 164 SER A CA 1
ATOM 1188 C C . SER A 1 164 ? 17.837 8.827 9.152 1.00 72.06 164 SER A C 1
ATOM 1190 O O . SER A 1 164 ? 18.162 7.982 8.320 1.00 72.06 164 SER A O 1
ATOM 1192 N N . ILE A 1 165 ? 17.566 10.097 8.838 1.00 78.50 165 ILE A N 1
ATOM 1193 C CA . ILE A 1 165 ? 17.679 10.676 7.488 1.00 78.50 165 ILE A CA 1
ATOM 1194 C C . ILE A 1 165 ? 19.019 10.304 6.840 1.00 78.50 165 ILE A C 1
ATOM 1196 O O . ILE A 1 165 ? 19.060 9.953 5.666 1.00 78.50 165 ILE A O 1
ATOM 1200 N N . LEU A 1 166 ? 20.110 10.302 7.616 1.00 83.19 166 LEU A N 1
ATOM 1201 C CA . LEU A 1 166 ? 21.440 9.948 7.121 1.00 83.19 166 LEU A CA 1
ATOM 1202 C C . LEU A 1 166 ? 21.515 8.507 6.591 1.00 83.19 166 LEU A C 1
ATOM 1204 O O . LEU A 1 166 ? 22.085 8.291 5.528 1.00 83.19 166 LEU A O 1
ATOM 1208 N N . LYS A 1 167 ? 20.930 7.525 7.292 1.00 81.12 167 LYS A N 1
ATOM 1209 C CA . LYS A 1 167 ? 20.918 6.126 6.827 1.00 81.12 167 LYS A CA 1
ATOM 1210 C C . LYS A 1 167 ? 20.102 5.976 5.546 1.00 81.12 167 LYS A C 1
ATOM 1212 O O . LYS A 1 167 ? 20.553 5.309 4.620 1.00 81.12 167 LYS A O 1
ATOM 1217 N N . GLY A 1 168 ? 18.951 6.645 5.483 1.00 78.56 168 GLY A N 1
ATOM 1218 C CA . GLY A 1 168 ? 18.125 6.700 4.279 1.00 78.56 168 GLY A CA 1
ATOM 1219 C C . GLY A 1 168 ? 18.879 7.292 3.093 1.00 78.56 168 GLY A C 1
ATOM 1220 O O . GLY A 1 168 ? 18.950 6.680 2.031 1.00 78.56 168 GLY A O 1
ATOM 1221 N N . LEU A 1 169 ? 19.547 8.426 3.304 1.00 82.38 169 LEU A N 1
ATOM 1222 C CA . LEU A 1 169 ? 20.341 9.084 2.274 1.00 82.38 169 LEU A CA 1
ATOM 1223 C C . LEU A 1 169 ? 21.504 8.197 1.804 1.00 82.38 169 LEU A C 1
ATOM 1225 O O . LEU A 1 169 ? 21.676 8.032 0.603 1.00 82.38 169 LEU A O 1
ATOM 1229 N N . ILE A 1 170 ? 22.251 7.561 2.718 1.00 88.19 170 ILE A N 1
ATOM 1230 C CA . ILE A 1 170 ? 23.318 6.605 2.365 1.00 88.19 170 ILE A CA 1
ATOM 1231 C C . ILE A 1 170 ? 22.758 5.451 1.525 1.00 88.19 170 ILE A C 1
ATOM 1233 O O . ILE A 1 170 ? 23.350 5.100 0.507 1.00 88.19 170 ILE A O 1
ATOM 1237 N N . SER A 1 171 ? 21.608 4.887 1.907 1.00 84.75 171 SER A N 1
ATOM 1238 C CA . SER A 1 171 ? 20.974 3.807 1.142 1.00 84.75 171 SER A CA 1
ATOM 1239 C C . SER A 1 171 ? 20.548 4.255 -0.263 1.00 84.75 171 SER A C 1
ATOM 1241 O O . SER A 1 171 ? 20.795 3.539 -1.233 1.00 84.75 171 SER A O 1
ATOM 1243 N N . GLY A 1 172 ? 20.011 5.474 -0.395 1.00 84.31 172 GLY A N 1
ATOM 1244 C CA . GLY A 1 172 ? 19.672 6.079 -1.682 1.00 84.31 172 GLY A CA 1
ATOM 1245 C C . GLY A 1 172 ? 20.904 6.315 -2.557 1.00 84.31 172 GLY A C 1
ATOM 1246 O O . GLY A 1 172 ? 20.891 5.968 -3.733 1.00 84.31 172 GLY A O 1
ATOM 1247 N N . TRP A 1 173 ? 22.001 6.823 -1.985 1.00 87.69 173 TRP A N 1
ATOM 1248 C CA . TRP A 1 173 ? 23.274 6.990 -2.696 1.00 87.69 173 TRP A CA 1
ATOM 1249 C C . TRP A 1 173 ? 23.861 5.661 -3.169 1.00 87.69 173 TRP A C 1
ATOM 1251 O O . TRP A 1 173 ? 24.329 5.579 -4.302 1.00 87.69 173 TRP A O 1
ATOM 1261 N N . MET A 1 174 ? 23.804 4.614 -2.342 1.00 89.06 174 MET A N 1
ATOM 1262 C CA . MET A 1 174 ? 24.225 3.267 -2.738 1.00 89.06 174 MET A CA 1
ATOM 1263 C C . MET A 1 174 ? 23.371 2.734 -3.895 1.00 89.06 174 MET A C 1
ATOM 1265 O O . MET A 1 174 ? 23.914 2.213 -4.866 1.00 89.06 174 MET A O 1
ATOM 1269 N N . GLY A 1 175 ? 22.048 2.916 -3.833 1.00 88.06 175 GLY A N 1
ATOM 1270 C CA . GLY A 1 175 ? 21.136 2.542 -4.916 1.00 88.06 175 GLY A CA 1
ATOM 1271 C C . GLY A 1 175 ? 21.420 3.295 -6.219 1.00 88.06 175 GLY A C 1
ATOM 1272 O O . GLY A 1 175 ? 21.511 2.678 -7.280 1.00 88.06 175 GLY A O 1
ATOM 1273 N N . LEU A 1 176 ? 21.640 4.611 -6.140 1.00 86.94 176 LEU A N 1
ATOM 1274 C CA . LEU A 1 176 ? 22.034 5.431 -7.288 1.00 86.94 176 LEU A CA 1
ATOM 1275 C C . LEU A 1 176 ? 23.363 4.956 -7.879 1.00 86.94 176 LEU A C 1
ATOM 1277 O O . LEU A 1 176 ? 23.450 4.785 -9.092 1.00 86.94 176 LEU A O 1
ATOM 1281 N N . LEU A 1 177 ? 24.366 4.675 -7.044 1.00 88.75 177 LEU A N 1
ATOM 1282 C CA . LEU A 1 177 ? 25.661 4.167 -7.493 1.00 88.75 177 LEU A CA 1
ATOM 1283 C C . LEU A 1 177 ? 25.502 2.839 -8.241 1.00 88.75 177 LEU A C 1
ATOM 1285 O O . LEU A 1 177 ? 26.002 2.716 -9.359 1.00 88.75 177 LEU A O 1
ATOM 1289 N N . PHE A 1 178 ? 24.741 1.884 -7.699 1.00 88.75 178 PHE A N 1
ATOM 1290 C CA . PHE A 1 178 ? 24.472 0.621 -8.393 1.00 88.75 178 PHE A CA 1
ATOM 1291 C C . PHE A 1 178 ? 23.688 0.806 -9.697 1.00 88.75 178 PHE A C 1
ATOM 1293 O O . PHE A 1 178 ? 23.946 0.081 -10.655 1.00 88.75 178 PHE A O 1
ATOM 1300 N N . SER A 1 179 ? 22.799 1.801 -9.783 1.00 87.00 179 SER A N 1
ATOM 1301 C CA . SER A 1 179 ? 22.078 2.111 -11.028 1.00 87.00 179 SER A CA 1
ATOM 1302 C C . SER A 1 179 ? 22.981 2.646 -12.147 1.00 87.00 179 SER A C 1
ATOM 1304 O O . SER A 1 179 ? 22.611 2.569 -13.315 1.00 87.00 179 SER A O 1
ATOM 1306 N N . THR A 1 180 ? 24.167 3.174 -11.812 1.00 88.06 180 THR A N 1
ATOM 1307 C CA . THR A 1 180 ? 25.126 3.684 -12.810 1.00 88.06 180 THR A CA 1
ATOM 1308 C C . THR A 1 180 ? 26.012 2.608 -13.433 1.00 88.06 180 THR A C 1
ATOM 1310 O O . THR A 1 180 ? 26.774 2.928 -14.343 1.00 88.06 180 THR A O 1
ATOM 1313 N N . VAL A 1 181 ? 25.943 1.360 -12.959 1.00 91.62 181 VAL A N 1
ATOM 1314 C CA . VAL A 1 181 ? 26.709 0.238 -13.518 1.00 91.62 181 VAL A CA 1
ATOM 1315 C C . VAL A 1 181 ? 26.113 -0.178 -14.864 1.00 91.62 181 VAL A C 1
ATOM 1317 O O . VAL A 1 181 ? 24.925 -0.486 -14.940 1.00 91.62 181 VAL A O 1
ATOM 1320 N N . GLY A 1 182 ? 26.942 -0.221 -15.909 1.00 90.06 182 GLY A N 1
ATOM 1321 C CA . GLY A 1 182 ? 26.573 -0.645 -17.262 1.00 90.06 182 GLY A CA 1
ATOM 1322 C C . GLY A 1 182 ? 26.850 0.399 -18.339 1.00 90.06 182 GLY A C 1
ATOM 1323 O O . GLY A 1 182 ? 27.571 1.375 -18.122 1.00 90.06 182 GLY A O 1
ATOM 1324 N N . ILE A 1 183 ? 26.309 0.167 -19.534 1.00 85.25 183 ILE A N 1
ATOM 1325 C CA . ILE A 1 183 ? 26.409 1.103 -20.658 1.00 85.25 183 ILE A CA 1
ATOM 1326 C C . ILE A 1 183 ? 25.415 2.249 -20.446 1.00 85.25 183 ILE A C 1
ATOM 1328 O O . ILE A 1 183 ? 24.206 2.037 -20.340 1.00 85.25 183 ILE A O 1
ATOM 1332 N N . ASP A 1 184 ? 25.919 3.481 -20.417 1.00 83.94 184 ASP A N 1
ATOM 1333 C CA . ASP A 1 184 ? 25.078 4.671 -20.324 1.00 83.94 184 ASP A CA 1
ATOM 1334 C C . ASP A 1 184 ? 24.209 4.818 -21.586 1.00 83.94 184 ASP A C 1
ATOM 1336 O O . ASP A 1 184 ? 24.713 4.895 -22.705 1.00 83.94 184 ASP A O 1
ATOM 1340 N N . SER A 1 185 ? 22.890 4.878 -21.404 1.00 74.31 185 SER A N 1
ATOM 1341 C CA . SER A 1 185 ? 21.921 4.938 -22.512 1.00 74.31 185 SER A CA 1
ATOM 1342 C C . SER A 1 185 ? 21.919 6.251 -23.313 1.00 74.31 185 SER A C 1
ATOM 1344 O O . SER A 1 185 ? 21.338 6.298 -24.396 1.00 74.31 185 SER A O 1
ATOM 1346 N N . ILE A 1 186 ? 22.546 7.312 -22.797 1.00 76.31 186 ILE A N 1
ATOM 1347 C CA . ILE A 1 186 ? 22.609 8.639 -23.419 1.00 76.31 186 ILE A CA 1
ATOM 1348 C C . ILE A 1 186 ? 23.903 8.784 -24.224 1.00 76.31 186 ILE A C 1
ATOM 1350 O O . ILE A 1 186 ? 23.865 9.164 -25.392 1.00 76.31 186 ILE A O 1
ATOM 1354 N N . VAL A 1 187 ? 25.049 8.501 -23.601 1.00 84.38 187 VAL A N 1
ATOM 1355 C CA . VAL A 1 187 ? 26.386 8.705 -24.191 1.00 84.38 187 VAL A CA 1
ATOM 1356 C C . VAL A 1 187 ? 27.045 7.420 -24.696 1.00 84.38 187 VAL A C 1
ATOM 1358 O O . VAL A 1 187 ? 28.048 7.502 -25.399 1.00 84.38 187 VAL A O 1
ATOM 1361 N N . GLY A 1 188 ? 26.510 6.240 -24.374 1.00 83.25 188 GLY A N 1
ATOM 1362 C CA . GLY A 1 188 ? 27.026 4.949 -24.846 1.00 83.25 188 GLY A CA 1
ATOM 1363 C C . GLY A 1 188 ? 28.348 4.516 -24.206 1.00 83.25 188 GLY A C 1
ATOM 1364 O O . GLY A 1 188 ? 28.991 3.597 -24.707 1.00 83.25 188 GLY A O 1
ATOM 1365 N N . VAL A 1 189 ? 28.777 5.176 -23.126 1.00 88.56 189 VAL A N 1
ATOM 1366 C CA . VAL A 1 189 ? 30.024 4.850 -22.418 1.00 88.56 189 VAL A CA 1
ATOM 1367 C C . VAL A 1 189 ? 29.783 3.794 -21.347 1.00 88.56 189 VAL A C 1
ATOM 1369 O O . VAL A 1 189 ? 28.792 3.852 -20.619 1.00 88.56 189 VAL A O 1
ATOM 1372 N N . GLU A 1 190 ? 30.711 2.850 -21.219 1.00 88.62 190 GLU A N 1
ATOM 1373 C CA . GLU A 1 190 ? 30.699 1.874 -20.132 1.00 88.62 190 GLU A CA 1
ATOM 1374 C C . GLU A 1 190 ? 31.080 2.529 -18.800 1.00 88.62 190 GLU A C 1
ATOM 1376 O O . GLU A 1 190 ? 32.094 3.224 -18.690 1.00 88.62 190 GLU A O 1
ATOM 1381 N N . ARG A 1 191 ? 30.278 2.285 -17.763 1.00 91.00 191 ARG A N 1
ATOM 1382 C CA . ARG A 1 191 ? 30.538 2.726 -16.393 1.00 91.00 191 ARG A 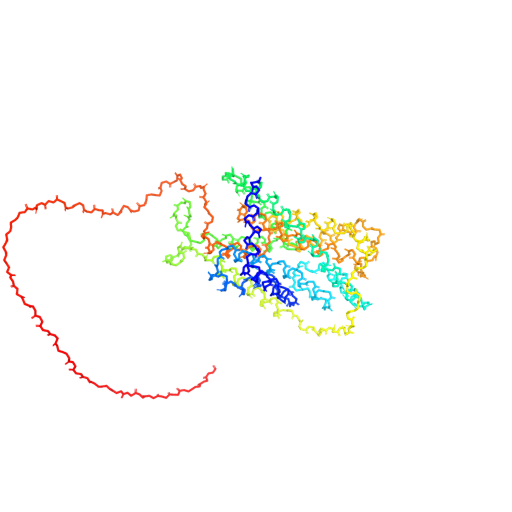CA 1
ATOM 1383 C C . ARG A 1 191 ? 30.566 1.523 -15.468 1.00 91.00 191 ARG A C 1
ATOM 1385 O O . ARG A 1 191 ? 29.612 0.756 -15.412 1.00 91.00 191 ARG A O 1
ATOM 1392 N N . PHE A 1 192 ? 31.662 1.368 -14.725 1.00 89.56 192 PHE A N 1
ATOM 1393 C CA . PHE A 1 192 ? 31.812 0.323 -13.703 1.00 89.56 192 PHE A CA 1
ATOM 1394 C C . PHE A 1 192 ? 31.560 -1.116 -14.215 1.00 89.56 192 PHE A C 1
ATOM 1396 O O . PHE A 1 192 ? 31.146 -1.979 -13.447 1.00 89.56 192 PHE A O 1
ATOM 1403 N N . THR A 1 193 ? 31.821 -1.392 -15.500 1.00 87.69 193 THR A N 1
ATOM 1404 C CA . THR A 1 193 ? 31.714 -2.739 -16.099 1.00 87.69 193 THR A CA 1
ATOM 1405 C C . THR A 1 193 ? 32.922 -3.618 -15.775 1.00 87.69 193 THR A C 1
ATOM 1407 O O . THR A 1 193 ? 32.831 -4.839 -15.830 1.00 87.69 193 THR A O 1
ATOM 1410 N N . PHE A 1 194 ? 34.065 -3.011 -15.431 1.00 88.44 194 PHE A N 1
ATOM 1411 C CA . PHE A 1 194 ? 35.321 -3.694 -15.084 1.00 88.44 194 PHE A CA 1
ATOM 1412 C C . PHE A 1 194 ? 35.780 -4.746 -16.119 1.00 88.44 194 PHE A C 1
ATOM 1414 O O . PHE A 1 194 ? 36.489 -5.686 -15.772 1.00 88.44 194 PHE A O 1
ATOM 1421 N N . GLY A 1 195 ? 35.383 -4.597 -17.390 1.00 85.44 195 GLY A N 1
ATOM 1422 C CA . GLY A 1 195 ? 35.682 -5.555 -18.461 1.00 85.44 195 GLY A CA 1
ATOM 1423 C C . GLY A 1 195 ? 34.837 -6.838 -18.442 1.00 85.44 195 GLY A C 1
ATOM 1424 O O . GLY A 1 195 ? 35.111 -7.747 -19.222 1.00 85.44 195 GLY A O 1
ATOM 1425 N N . ILE A 1 196 ? 33.820 -6.924 -17.579 1.00 90.38 196 ILE A N 1
ATOM 1426 C CA . ILE A 1 196 ? 32.862 -8.034 -17.523 1.00 90.38 196 ILE A CA 1
ATOM 1427 C C . ILE A 1 196 ? 31.692 -7.713 -18.458 1.00 90.38 196 ILE A C 1
ATOM 1429 O O . ILE A 1 196 ? 30.975 -6.732 -18.255 1.00 90.38 196 ILE A O 1
ATOM 1433 N N . VAL A 1 197 ? 31.482 -8.552 -19.474 1.00 86.00 197 VAL A N 1
ATOM 1434 C CA . VAL A 1 197 ? 30.477 -8.329 -20.530 1.00 86.00 197 VAL A CA 1
ATOM 1435 C C . VAL A 1 197 ? 29.057 -8.307 -19.959 1.00 86.00 197 VAL A C 1
ATOM 1437 O O . VAL A 1 197 ? 28.239 -7.480 -20.355 1.00 86.00 197 VAL A O 1
ATOM 1440 N N . GLU A 1 198 ? 28.770 -9.161 -18.979 1.00 85.75 198 GLU A N 1
ATOM 1441 C CA . GLU A 1 198 ? 27.471 -9.263 -18.309 1.00 85.75 198 GLU A CA 1
ATOM 1442 C C . GLU A 1 198 ? 27.112 -7.991 -17.529 1.00 85.75 198 GLU A C 1
ATOM 1444 O O . GLU A 1 198 ? 25.935 -7.659 -17.396 1.00 85.75 198 GLU A O 1
ATOM 1449 N N . LEU A 1 199 ? 28.112 -7.240 -17.053 1.00 86.75 199 LEU A N 1
ATOM 1450 C CA . LEU A 1 199 ? 27.882 -5.946 -16.409 1.00 86.75 199 LEU A CA 1
ATOM 1451 C C . LEU A 1 199 ? 27.553 -4.845 -17.418 1.00 86.75 199 LEU A C 1
ATOM 1453 O O . LEU A 1 199 ? 27.053 -3.801 -17.011 1.00 86.75 199 LEU A O 1
ATOM 1457 N N . GLY A 1 200 ? 27.757 -5.068 -18.721 1.00 85.06 200 GLY A N 1
ATOM 1458 C CA . GLY A 1 200 ? 27.394 -4.118 -19.773 1.00 85.06 200 GLY A CA 1
ATOM 1459 C C . GLY A 1 200 ? 25.897 -3.789 -19.795 1.00 85.06 200 GLY A C 1
ATOM 1460 O O . GLY A 1 200 ? 25.528 -2.640 -20.032 1.00 85.06 200 GLY A O 1
ATOM 1461 N N . SER A 1 201 ? 25.031 -4.754 -19.464 1.00 81.75 201 SER A N 1
ATOM 1462 C CA . SER A 1 201 ? 23.583 -4.530 -19.317 1.00 81.75 201 SER A CA 1
ATOM 1463 C C . SER A 1 201 ? 23.174 -3.910 -17.974 1.00 81.75 201 SER A C 1
ATOM 1465 O O . SER A 1 201 ? 21.986 -3.672 -17.755 1.00 81.75 201 SER A O 1
ATOM 1467 N N . GLY A 1 202 ? 24.132 -3.671 -17.074 1.00 87.06 202 GLY A N 1
ATOM 1468 C CA . GLY A 1 202 ? 23.873 -3.286 -15.692 1.00 87.06 202 GLY A CA 1
ATOM 1469 C C . GLY A 1 202 ? 23.185 -4.391 -14.890 1.00 87.06 202 GLY A C 1
ATOM 1470 O O . GLY A 1 202 ? 23.053 -5.537 -15.332 1.00 87.06 202 GLY A O 1
ATOM 1471 N N . PHE A 1 203 ? 22.733 -4.054 -13.683 1.00 86.75 203 PHE A N 1
ATOM 1472 C CA . PHE A 1 203 ? 21.963 -4.988 -12.868 1.00 86.75 203 PHE A CA 1
ATOM 1473 C C . PHE A 1 203 ? 20.511 -5.046 -13.335 1.00 86.75 203 PHE A C 1
ATOM 1475 O O . PHE A 1 203 ? 19.830 -4.024 -13.436 1.00 86.75 203 PHE A O 1
ATOM 1482 N N . ASN A 1 204 ? 20.000 -6.257 -13.555 1.00 81.56 204 ASN A N 1
ATOM 1483 C CA . ASN A 1 204 ? 18.580 -6.431 -13.812 1.00 81.56 204 ASN A CA 1
ATOM 1484 C C . ASN A 1 204 ? 17.792 -6.018 -12.558 1.00 81.56 204 ASN A C 1
ATOM 1486 O O . ASN A 1 204 ? 17.981 -6.584 -11.478 1.00 81.56 204 ASN A O 1
ATOM 1490 N N . LEU A 1 205 ? 16.912 -5.028 -12.724 1.00 79.31 205 LEU A N 1
ATOM 1491 C CA . LEU A 1 205 ? 16.130 -4.430 -11.645 1.00 79.31 205 LEU A CA 1
ATOM 1492 C C . LEU A 1 205 ? 15.389 -5.490 -10.829 1.00 79.31 205 LEU A C 1
ATOM 1494 O O . LEU A 1 205 ? 15.337 -5.408 -9.607 1.00 79.31 205 LEU A O 1
ATOM 1498 N N . LEU A 1 206 ? 14.847 -6.515 -11.484 1.00 77.00 206 LEU A N 1
ATOM 1499 C CA . LEU A 1 206 ? 13.999 -7.473 -10.802 1.00 77.00 206 LEU A CA 1
ATOM 1500 C C . LEU A 1 206 ? 14.772 -8.401 -9.840 1.00 77.00 206 LEU A C 1
ATOM 1502 O O . LEU A 1 206 ? 14.403 -8.426 -8.668 1.00 77.00 206 LEU A O 1
ATOM 1506 N N . PRO A 1 207 ? 15.852 -9.107 -10.240 1.00 84.44 207 PRO A N 1
ATOM 1507 C CA . PRO A 1 207 ? 16.719 -9.817 -9.298 1.00 84.44 207 PRO A CA 1
ATOM 1508 C C . PRO A 1 207 ? 17.230 -8.948 -8.146 1.00 84.44 207 PRO A C 1
ATOM 1510 O O . PRO A 1 207 ? 17.291 -9.430 -7.017 1.00 84.44 207 PRO A O 1
ATOM 1513 N N . VAL A 1 208 ? 17.556 -7.674 -8.403 1.00 87.38 208 VAL A N 1
ATOM 1514 C CA . VAL A 1 208 ? 17.984 -6.740 -7.349 1.00 87.38 208 VAL A CA 1
ATOM 1515 C C . VAL A 1 208 ? 16.866 -6.513 -6.339 1.00 87.38 208 VAL A C 1
ATOM 1517 O O . VAL A 1 208 ? 17.099 -6.668 -5.144 1.00 87.38 208 VAL A O 1
ATOM 1520 N N . LEU A 1 209 ? 15.650 -6.197 -6.795 1.00 81.88 209 LEU A N 1
ATOM 1521 C CA . LEU A 1 209 ? 14.506 -6.002 -5.901 1.00 81.88 209 LEU A CA 1
ATOM 1522 C C . LEU A 1 209 ? 14.198 -7.284 -5.119 1.00 81.88 209 LEU A C 1
ATOM 1524 O O . LEU A 1 209 ? 14.034 -7.223 -3.905 1.00 81.88 209 LEU A O 1
ATOM 1528 N N . ILE A 1 210 ? 14.199 -8.449 -5.777 1.00 82.56 210 ILE A N 1
ATOM 1529 C CA . ILE A 1 210 ? 13.992 -9.744 -5.112 1.00 82.56 210 ILE A CA 1
ATOM 1530 C C . ILE A 1 210 ? 15.047 -9.966 -4.027 1.00 82.56 210 ILE A C 1
ATOM 1532 O O . ILE A 1 210 ? 14.690 -10.294 -2.902 1.00 82.56 210 ILE A O 1
ATOM 1536 N N . GLY A 1 211 ? 16.329 -9.757 -4.332 1.00 86.50 211 GLY A N 1
ATOM 1537 C CA . GLY A 1 211 ? 17.416 -9.937 -3.373 1.00 86.50 211 GLY A CA 1
ATOM 1538 C C . GLY A 1 211 ? 17.328 -8.969 -2.194 1.00 86.50 211 GLY A C 1
ATOM 1539 O O . GLY A 1 211 ? 17.385 -9.400 -1.047 1.00 86.50 211 GLY A O 1
ATOM 1540 N N . VAL A 1 212 ? 17.140 -7.674 -2.461 1.00 85.44 212 VAL A N 1
ATOM 1541 C CA . VAL A 1 212 ? 17.067 -6.637 -1.419 1.00 85.44 212 VAL A CA 1
ATOM 1542 C C . VAL A 1 212 ? 15.865 -6.859 -0.502 1.00 85.44 212 VAL A C 1
ATOM 1544 O O . VAL A 1 212 ? 16.027 -6.804 0.716 1.00 85.44 212 VAL A O 1
ATOM 1547 N N . PHE A 1 213 ? 14.683 -7.160 -1.050 1.00 78.44 213 PHE A N 1
ATOM 1548 C CA . PHE A 1 213 ? 13.494 -7.400 -0.229 1.00 78.44 213 PHE A CA 1
ATOM 1549 C C . PHE A 1 213 ? 13.528 -8.751 0.478 1.00 78.44 213 PHE A C 1
ATOM 1551 O O . PHE A 1 213 ? 13.237 -8.794 1.666 1.00 78.44 213 PHE A O 1
ATOM 1558 N N . ALA A 1 214 ? 13.921 -9.839 -0.191 1.00 80.94 214 ALA A N 1
ATOM 1559 C CA . ALA A 1 214 ? 13.954 -11.157 0.442 1.00 80.94 214 ALA A CA 1
ATOM 1560 C C . ALA A 1 214 ? 15.004 -11.229 1.560 1.00 80.94 214 ALA A C 1
ATOM 1562 O O . ALA A 1 214 ? 14.715 -11.745 2.637 1.00 80.94 214 ALA A O 1
ATOM 1563 N N . VAL A 1 215 ? 16.208 -10.686 1.335 1.00 85.19 215 VAL A N 1
ATOM 1564 C CA . VAL A 1 215 ? 17.259 -10.653 2.364 1.00 85.19 215 VAL A CA 1
ATOM 1565 C C . VAL A 1 215 ? 16.891 -9.681 3.482 1.00 85.19 215 VAL A C 1
ATOM 1567 O O . VAL A 1 215 ? 17.051 -10.029 4.648 1.00 85.19 215 VAL A O 1
ATOM 1570 N N . GLY A 1 216 ? 16.374 -8.492 3.152 1.00 82.50 216 GLY A N 1
ATOM 1571 C CA . GLY A 1 216 ? 15.918 -7.525 4.153 1.00 82.50 216 GLY A CA 1
ATOM 1572 C C . GLY A 1 216 ? 14.847 -8.115 5.069 1.00 82.50 216 GLY A C 1
ATOM 1573 O O . GLY A 1 216 ? 14.983 -8.052 6.288 1.00 82.50 216 GLY A O 1
ATOM 1574 N N . GLN A 1 217 ? 13.854 -8.779 4.476 1.00 77.56 217 GLN A N 1
ATOM 1575 C CA . GLN A 1 217 ? 12.777 -9.443 5.202 1.00 77.56 217 GLN A CA 1
ATOM 1576 C C . GLN A 1 217 ? 13.292 -10.588 6.079 1.00 77.56 217 GLN A C 1
ATOM 1578 O O . GLN A 1 217 ? 12.935 -10.683 7.248 1.00 77.56 217 GLN A O 1
ATOM 1583 N N . PHE A 1 218 ? 14.180 -11.431 5.544 1.00 81.94 218 PHE A N 1
ATOM 1584 C CA . PHE A 1 218 ? 14.791 -12.518 6.307 1.00 81.94 218 PHE A CA 1
ATOM 1585 C C . PHE A 1 218 ? 15.554 -12.003 7.535 1.00 81.94 218 PHE A C 1
ATOM 1587 O O . PHE A 1 218 ? 15.442 -12.575 8.618 1.00 81.94 218 PHE A O 1
ATOM 1594 N N . LEU A 1 219 ? 16.321 -10.919 7.382 1.00 84.31 219 LEU A N 1
ATOM 1595 C CA . LEU A 1 219 ? 17.050 -10.309 8.493 1.00 84.31 219 LEU A CA 1
ATOM 1596 C C . LEU A 1 219 ? 16.092 -9.740 9.546 1.00 84.31 219 LEU A C 1
ATOM 1598 O O . LEU A 1 219 ? 16.282 -10.007 10.732 1.00 84.31 219 LEU A O 1
ATOM 1602 N N . GLU A 1 220 ? 15.044 -9.030 9.125 1.00 76.94 220 GLU A N 1
ATOM 1603 C CA . GLU A 1 220 ? 14.029 -8.472 10.027 1.00 76.94 220 GLU A CA 1
ATOM 1604 C C . GLU A 1 220 ? 13.293 -9.571 10.813 1.00 76.94 220 GLU A C 1
ATOM 1606 O O . GLU A 1 220 ? 13.174 -9.491 12.036 1.00 76.94 220 GLU A O 1
ATOM 1611 N N . GLU A 1 221 ? 12.885 -10.651 10.145 1.00 74.62 221 GLU A N 1
ATOM 1612 C CA . GLU A 1 221 ? 12.250 -11.808 10.790 1.00 74.62 221 GLU A CA 1
ATOM 1613 C C . GLU A 1 221 ? 13.204 -12.578 11.705 1.00 74.62 221 GLU A C 1
ATOM 1615 O O . GLU A 1 221 ? 12.779 -13.120 12.726 1.00 74.62 221 GLU A O 1
ATOM 1620 N N . SER A 1 222 ? 14.496 -12.619 11.373 1.00 77.81 222 SER A N 1
ATOM 1621 C CA . SER A 1 222 ? 15.503 -13.252 12.226 1.00 77.81 222 SER A CA 1
ATOM 1622 C C . SER A 1 222 ? 15.749 -12.473 13.524 1.00 77.81 222 SER A C 1
ATOM 1624 O O . SER A 1 222 ? 16.057 -13.077 14.554 1.00 77.81 222 SER A O 1
ATOM 1626 N N . GLU A 1 223 ? 15.592 -11.145 13.486 1.00 73.06 223 GLU A N 1
ATOM 1627 C CA . GLU A 1 223 ? 15.735 -10.258 14.643 1.00 73.06 223 GLU A CA 1
ATOM 1628 C C . GLU A 1 223 ? 14.442 -10.174 15.469 1.00 73.06 223 GLU A C 1
ATOM 1630 O O . GLU A 1 223 ? 14.495 -9.998 16.693 1.00 73.06 223 GLU A O 1
ATOM 1635 N N . ALA A 1 224 ? 13.280 -10.342 14.827 1.00 65.81 224 ALA A N 1
ATOM 1636 C CA . ALA A 1 224 ? 11.987 -10.377 15.489 1.00 65.81 224 ALA A CA 1
ATOM 1637 C C . ALA A 1 224 ? 11.971 -11.481 16.559 1.00 65.81 224 ALA A C 1
ATOM 1639 O O . ALA A 1 224 ? 11.881 -12.680 16.284 1.00 65.81 224 ALA A O 1
ATOM 1640 N N . ARG A 1 225 ? 12.079 -11.071 17.831 1.00 53.78 225 ARG A N 1
ATOM 1641 C CA . ARG A 1 225 ? 11.981 -11.981 18.977 1.00 53.78 225 ARG A CA 1
ATOM 1642 C C . ARG A 1 225 ? 10.691 -12.787 18.843 1.00 53.78 225 ARG A C 1
ATOM 1644 O O . ARG A 1 225 ? 9.617 -12.199 18.751 1.00 53.78 225 ARG A O 1
ATOM 1651 N N . LYS A 1 226 ? 10.807 -14.118 18.912 1.00 55.31 226 LYS A N 1
ATOM 1652 C CA . LYS A 1 226 ? 9.685 -15.053 19.088 1.00 55.31 226 LYS A CA 1
ATOM 1653 C C . LYS A 1 226 ? 8.979 -14.757 20.416 1.00 55.31 226 LYS A C 1
ATOM 1655 O O . LYS A 1 226 ? 9.237 -15.413 21.420 1.00 55.31 226 LYS A O 1
ATOM 1660 N N . GLY A 1 227 ? 8.156 -13.716 20.452 1.00 54.41 227 GLY A N 1
ATOM 1661 C CA . GLY A 1 227 ? 7.191 -13.515 21.520 1.00 54.41 227 GLY A CA 1
ATOM 1662 C C . GLY A 1 227 ? 6.118 -14.587 21.399 1.00 54.41 227 GLY A C 1
ATOM 1663 O O . GLY A 1 227 ? 5.694 -14.921 20.293 1.00 54.41 227 GLY A O 1
ATOM 1664 N N . GLU A 1 228 ? 5.691 -15.150 22.524 1.00 56.84 228 GLU A N 1
ATOM 1665 C CA . GLU A 1 228 ? 4.470 -15.947 22.549 1.00 56.84 228 GLU A CA 1
ATOM 1666 C C . GLU A 1 228 ? 3.316 -15.040 22.106 1.00 56.84 228 GLU A C 1
ATOM 1668 O O . GLU A 1 228 ? 3.042 -14.018 22.737 1.00 56.84 228 GLU A O 1
ATOM 1673 N N . TYR A 1 229 ? 2.676 -15.366 20.981 1.00 61.22 229 TYR A N 1
ATOM 1674 C CA . TYR A 1 229 ? 1.475 -14.658 20.559 1.00 61.22 229 TYR A CA 1
ATOM 1675 C C . TYR A 1 229 ? 0.391 -14.905 21.605 1.00 61.22 229 TYR A C 1
ATOM 1677 O O . TYR A 1 229 ? -0.017 -16.047 21.830 1.00 61.22 229 TYR A O 1
ATOM 1685 N N . GLU A 1 230 ? -0.098 -13.842 22.237 1.00 63.56 230 GLU A N 1
ATOM 1686 C CA . GLU A 1 230 ? -1.259 -13.935 23.112 1.00 63.56 230 GLU A CA 1
ATOM 1687 C C . GLU A 1 230 ? -2.503 -14.124 22.232 1.00 63.56 230 GLU A C 1
ATOM 1689 O O . GLU A 1 230 ? -3.117 -13.171 21.753 1.00 63.56 230 GLU A O 1
ATOM 1694 N N . ILE A 1 231 ? -2.842 -15.383 21.941 1.00 63.97 231 ILE A N 1
ATOM 1695 C CA . ILE A 1 231 ? -4.028 -15.718 21.149 1.00 63.97 231 ILE A CA 1
ATOM 1696 C C . ILE A 1 231 ? -5.259 -15.545 22.040 1.00 63.97 231 ILE A C 1
ATOM 1698 O O . ILE A 1 231 ? -5.656 -16.452 22.777 1.00 63.97 231 ILE A O 1
ATOM 1702 N N . ILE A 1 232 ? -5.891 -14.375 21.951 1.00 72.75 232 ILE A N 1
ATOM 1703 C CA . ILE A 1 232 ? -7.179 -14.113 22.596 1.00 72.75 232 ILE A CA 1
ATOM 1704 C C . ILE A 1 232 ? -8.258 -14.878 21.822 1.00 72.75 232 ILE A C 1
ATOM 1706 O O . ILE A 1 232 ? -8.682 -14.474 20.738 1.00 72.75 232 ILE A O 1
ATOM 1710 N N . LYS A 1 233 ? -8.715 -16.009 22.372 1.00 71.44 233 LYS A N 1
ATOM 1711 C CA . LYS A 1 233 ? -9.860 -16.742 21.819 1.00 71.44 233 LYS A CA 1
ATOM 1712 C C . LYS A 1 233 ? -11.129 -15.920 22.039 1.00 71.44 233 LYS A C 1
ATOM 1714 O O . LYS A 1 233 ? -11.613 -15.831 23.163 1.00 71.44 233 LYS A O 1
ATOM 1719 N N . GLN A 1 234 ? -11.677 -15.352 20.969 1.00 74.81 234 GLN A N 1
ATOM 1720 C CA . GLN A 1 234 ? -12.991 -14.717 20.991 1.00 74.81 234 GLN A CA 1
ATOM 1721 C C . GLN A 1 234 ? -13.865 -15.200 19.838 1.00 74.81 234 GLN A C 1
ATOM 1723 O O . GLN A 1 234 ? -13.373 -15.484 18.745 1.00 74.81 234 GLN A O 1
ATOM 1728 N N . GLU A 1 235 ? -15.175 -15.240 20.066 1.00 73.88 235 GLU A N 1
ATOM 1729 C CA . GLU A 1 235 ? -16.129 -15.392 18.974 1.00 73.88 235 GLU A CA 1
ATOM 1730 C C . GLU A 1 235 ? -16.145 -14.112 18.124 1.00 73.88 235 GLU A C 1
ATOM 1732 O O . GLU A 1 235 ? -16.118 -12.983 18.629 1.00 73.88 235 GLU A O 1
ATOM 1737 N N . LEU A 1 236 ? -16.155 -14.279 16.803 1.00 79.06 236 LEU A N 1
ATOM 1738 C CA . LEU A 1 236 ? -16.247 -13.171 15.856 1.00 79.06 236 LEU A CA 1
ATOM 1739 C C . LEU A 1 236 ? -17.717 -12.783 15.672 1.00 79.06 236 LEU A C 1
ATOM 1741 O O . LEU A 1 236 ? -18.355 -13.121 14.679 1.00 79.06 236 LEU A O 1
ATOM 1745 N N . THR A 1 237 ? -18.270 -12.080 16.657 1.00 76.56 237 THR A N 1
ATOM 1746 C CA . THR A 1 237 ? -19.643 -11.557 16.608 1.00 76.56 237 THR A CA 1
ATOM 1747 C C . THR A 1 237 ? -19.679 -10.105 16.134 1.00 76.56 237 THR A C 1
ATOM 1749 O O . THR A 1 237 ? -18.742 -9.347 16.386 1.00 76.56 237 THR A O 1
ATOM 1752 N N . GLY A 1 238 ? -20.780 -9.692 15.496 1.00 77.94 238 GLY A N 1
ATOM 1753 C CA . GLY A 1 238 ? -21.007 -8.284 15.139 1.00 77.94 238 GLY A CA 1
ATOM 1754 C C . GLY A 1 238 ? -20.003 -7.739 14.122 1.00 77.94 238 GLY A C 1
ATOM 1755 O O . GLY A 1 238 ? -19.553 -6.606 14.265 1.00 77.94 238 GLY A O 1
ATOM 1756 N N . ILE A 1 239 ? -19.628 -8.565 13.137 1.00 87.06 239 ILE A N 1
ATOM 1757 C CA . ILE A 1 239 ? -18.639 -8.205 12.113 1.00 87.06 239 ILE A CA 1
ATOM 1758 C C . ILE A 1 239 ? -19.104 -6.974 11.339 1.00 87.06 239 ILE A C 1
ATOM 1760 O O . ILE A 1 239 ? -18.366 -6.009 11.216 1.00 87.06 239 ILE A O 1
ATOM 1764 N N . TRP A 1 240 ? -20.345 -6.972 10.861 1.00 89.69 240 TRP A N 1
ATOM 1765 C CA . TRP A 1 240 ? -20.875 -5.858 10.083 1.00 89.69 240 TRP A CA 1
ATOM 1766 C C . TRP A 1 240 ? -21.097 -4.616 10.959 1.00 89.69 240 TRP A C 1
ATOM 1768 O O . TRP A 1 240 ? -21.913 -4.683 11.886 1.00 89.69 240 TRP A O 1
ATOM 1778 N N . PRO A 1 241 ? -20.425 -3.481 10.667 1.00 88.06 241 PRO A N 1
ATOM 1779 C CA . PRO A 1 241 ? -20.677 -2.229 11.367 1.00 88.06 241 PRO A CA 1
ATOM 1780 C C . PRO A 1 241 ? -22.131 -1.799 11.188 1.00 88.06 241 PRO A C 1
ATOM 1782 O O . PRO A 1 241 ? -22.711 -1.939 10.108 1.00 88.06 241 PRO A O 1
ATOM 1785 N N . THR A 1 242 ? -22.729 -1.242 12.236 1.00 91.94 242 THR A N 1
ATOM 1786 C CA . THR A 1 242 ? -24.089 -0.706 12.129 1.00 91.94 242 THR A CA 1
ATOM 1787 C C . THR A 1 242 ? -24.098 0.586 11.308 1.00 91.94 242 THR A C 1
ATOM 1789 O O . THR A 1 242 ? -23.108 1.314 11.239 1.00 91.94 242 THR A O 1
ATOM 1792 N N . TRP A 1 243 ? -25.246 0.939 10.722 1.00 89.50 243 TRP A N 1
ATOM 1793 C CA . TRP A 1 243 ? -25.403 2.218 10.014 1.00 89.50 243 TRP A CA 1
ATOM 1794 C C . TRP A 1 243 ? -25.063 3.436 10.883 1.00 89.50 243 TRP A C 1
ATOM 1796 O O . TRP A 1 243 ? -24.530 4.426 10.381 1.00 89.50 243 TRP A O 1
ATOM 1806 N N . ALA A 1 244 ? -25.344 3.364 12.187 1.00 92.19 244 ALA A N 1
ATOM 1807 C CA . ALA A 1 244 ? -24.999 4.418 13.135 1.00 92.19 244 ALA A CA 1
ATOM 1808 C C . ALA A 1 244 ? -23.478 4.561 13.302 1.00 92.19 244 ALA A C 1
ATOM 1810 O O . ALA A 1 244 ? -22.972 5.680 13.328 1.00 92.19 244 ALA A O 1
ATOM 1811 N N . GLU A 1 245 ? -22.749 3.444 13.349 1.00 92.25 245 GLU A N 1
ATOM 1812 C CA . GLU A 1 245 ? -21.283 3.430 13.429 1.00 92.25 245 GLU A CA 1
ATOM 1813 C C . GLU A 1 245 ? -20.637 3.925 12.141 1.00 92.25 245 GLU A C 1
ATOM 1815 O O . GLU A 1 245 ? -19.709 4.731 12.179 1.00 92.25 245 GLU A O 1
ATOM 1820 N N . LEU A 1 246 ? -21.172 3.517 10.989 1.00 92.44 246 LEU A N 1
ATOM 1821 C CA . LEU A 1 246 ? -20.688 4.009 9.705 1.00 92.44 246 LEU A CA 1
ATOM 1822 C C . LEU A 1 246 ? -20.890 5.527 9.591 1.00 92.44 246 LEU A C 1
ATOM 1824 O O . LEU A 1 246 ? -19.996 6.258 9.163 1.00 92.44 246 LEU A O 1
ATOM 1828 N N . ARG A 1 247 ? -22.044 6.021 10.058 1.00 92.75 247 ARG A N 1
ATOM 1829 C CA . ARG A 1 247 ? -22.319 7.455 10.149 1.00 92.75 247 ARG A CA 1
ATOM 1830 C C . ARG A 1 247 ? -21.449 8.152 11.191 1.00 92.75 247 ARG A C 1
ATOM 1832 O O . ARG A 1 247 ? -21.212 9.337 11.018 1.00 92.75 247 ARG A O 1
ATOM 1839 N N . SER A 1 248 ? -20.967 7.496 12.246 1.00 92.88 248 SER A N 1
ATOM 1840 C CA . SER A 1 248 ? -20.052 8.153 13.190 1.00 92.88 248 SER A CA 1
ATOM 1841 C C . SER A 1 248 ? -18.650 8.323 12.607 1.00 92.88 248 SER A C 1
ATOM 1843 O O . SER A 1 248 ? -18.033 9.356 12.833 1.00 92.88 248 SER A O 1
ATOM 1845 N N . VAL A 1 249 ? -18.179 7.375 11.788 1.00 96.00 249 VAL A N 1
ATOM 1846 C CA . VAL A 1 249 ? -16.816 7.404 11.222 1.00 96.00 249 VAL A CA 1
ATOM 1847 C C . VAL A 1 249 ? -16.708 8.088 9.856 1.00 96.00 249 VAL A C 1
ATOM 1849 O O . VAL A 1 249 ? -15.634 8.101 9.263 1.00 96.00 249 VAL A O 1
ATOM 1852 N N . TRP A 1 250 ? -17.785 8.670 9.322 1.00 96.19 250 TRP A N 1
ATOM 1853 C CA . TRP A 1 250 ? -17.783 9.226 7.961 1.00 96.19 250 TRP A CA 1
ATOM 1854 C C . TRP A 1 250 ? -16.685 10.280 7.729 1.00 96.19 250 TRP A C 1
ATOM 1856 O O . TRP A 1 250 ? -16.074 10.297 6.664 1.00 96.19 250 TRP A O 1
ATOM 1866 N N . VAL A 1 251 ? -16.386 11.117 8.734 1.00 96.19 251 VAL A N 1
ATOM 1867 C CA . VAL A 1 251 ? -15.288 12.099 8.663 1.00 96.19 251 VAL A CA 1
ATOM 1868 C C . VAL A 1 251 ? -13.943 11.387 8.553 1.00 96.19 251 VAL A C 1
ATOM 1870 O O . VAL A 1 251 ? -13.124 11.764 7.723 1.00 96.19 251 VAL A O 1
ATOM 1873 N N . ALA A 1 252 ? -13.733 10.333 9.345 1.00 97.44 252 ALA A N 1
ATOM 1874 C CA . ALA A 1 252 ? -12.518 9.525 9.314 1.00 97.44 252 ALA A CA 1
ATOM 1875 C C . ALA A 1 252 ? -12.314 8.859 7.941 1.00 97.44 252 ALA A C 1
ATOM 1877 O O . ALA A 1 252 ? -11.197 8.863 7.431 1.00 97.44 252 ALA A O 1
ATOM 1878 N N . LEU A 1 253 ? -13.387 8.372 7.305 1.00 98.06 253 LEU A N 1
ATOM 1879 C CA . LEU A 1 253 ? -13.333 7.826 5.942 1.00 98.06 253 LEU A CA 1
ATOM 1880 C C . LEU A 1 253 ? -12.954 8.895 4.909 1.00 98.06 253 LEU A C 1
ATOM 1882 O O . LEU A 1 253 ? -12.065 8.673 4.095 1.00 98.06 253 LEU A O 1
ATOM 1886 N N . VAL A 1 254 ? -13.576 10.077 4.958 1.00 97.88 254 VAL A N 1
ATOM 1887 C CA . VAL A 1 254 ? -13.251 11.180 4.034 1.00 97.88 254 VAL A CA 1
ATOM 1888 C C . VAL A 1 254 ? -11.800 11.636 4.205 1.00 97.88 254 VAL A C 1
ATOM 1890 O O . VAL A 1 254 ? -11.089 11.796 3.214 1.00 97.88 254 VAL A O 1
ATOM 1893 N N . VAL A 1 255 ? -11.344 11.801 5.451 1.00 97.88 255 VAL A N 1
ATOM 1894 C CA . VAL A 1 255 ? -9.944 12.121 5.762 1.00 97.88 255 VAL A CA 1
ATOM 1895 C C . VAL A 1 255 ? -9.019 11.039 5.211 1.00 97.88 255 VAL A C 1
ATOM 1897 O O . VAL A 1 255 ? -8.052 11.371 4.531 1.00 97.88 255 VAL A O 1
ATOM 1900 N N . GLY A 1 256 ? -9.336 9.763 5.442 1.00 97.81 256 GLY A N 1
ATOM 1901 C CA . GLY A 1 256 ? -8.560 8.636 4.933 1.00 97.81 256 GLY A CA 1
ATOM 1902 C C . GLY A 1 256 ? -8.438 8.647 3.408 1.00 97.81 256 GLY A C 1
ATOM 1903 O O . GLY A 1 256 ? -7.329 8.594 2.888 1.00 97.81 256 GLY A O 1
ATOM 1904 N N . CYS A 1 257 ? -9.551 8.809 2.689 1.00 98.12 257 CYS A N 1
ATOM 1905 C CA . CYS A 1 257 ? -9.572 8.929 1.229 1.00 98.12 257 CYS A CA 1
ATOM 1906 C C . CYS A 1 257 ? -8.668 10.057 0.710 1.00 98.12 257 CYS A C 1
ATOM 1908 O O . CYS A 1 257 ? -7.844 9.837 -0.178 1.00 98.12 257 CYS A O 1
ATOM 1910 N N . ILE A 1 258 ? -8.816 11.265 1.263 1.00 97.19 258 ILE A N 1
ATOM 1911 C CA . ILE A 1 258 ? -8.072 12.444 0.803 1.00 97.19 258 ILE A CA 1
ATOM 1912 C C . ILE A 1 258 ? -6.585 12.292 1.116 1.00 97.19 258 ILE A C 1
ATOM 1914 O O . ILE A 1 258 ? -5.754 12.475 0.229 1.00 97.19 258 ILE A O 1
ATOM 1918 N N . VAL A 1 259 ? -6.243 11.937 2.357 1.00 97.19 259 VAL A N 1
ATOM 1919 C CA . VAL A 1 259 ? -4.847 11.767 2.776 1.00 97.19 259 VAL A CA 1
ATOM 1920 C C . VAL A 1 259 ? -4.184 10.644 1.984 1.00 97.19 259 VAL A C 1
ATOM 1922 O O . VAL A 1 259 ? -3.079 10.839 1.489 1.00 97.19 259 VAL A O 1
ATOM 1925 N N . GLY A 1 260 ? -4.861 9.506 1.807 1.00 96.31 260 GLY A N 1
ATOM 1926 C CA . GLY A 1 260 ? -4.336 8.378 1.040 1.00 96.31 260 GLY A CA 1
ATOM 1927 C C . GLY A 1 260 ? -4.020 8.746 -0.408 1.00 96.31 260 GLY A C 1
ATOM 1928 O O . GLY A 1 260 ? -2.936 8.434 -0.886 1.00 96.31 260 GLY A O 1
ATOM 1929 N N . ILE A 1 261 ? -4.903 9.481 -1.091 1.00 96.19 261 ILE A N 1
ATOM 1930 C CA . ILE A 1 261 ? -4.636 9.916 -2.471 1.00 96.19 261 ILE A CA 1
ATOM 1931 C C . ILE A 1 261 ? -3.543 10.972 -2.558 1.00 96.19 261 ILE A C 1
ATOM 1933 O O . ILE A 1 261 ? -2.669 10.863 -3.414 1.00 96.19 261 ILE A O 1
ATOM 1937 N N . VAL A 1 262 ? -3.566 11.980 -1.685 1.00 94.50 262 VAL A N 1
ATOM 1938 C CA . VAL A 1 262 ? -2.550 13.040 -1.703 1.00 94.50 262 VAL A CA 1
ATOM 1939 C C . VAL A 1 262 ? -1.165 12.458 -1.445 1.00 94.50 262 VAL A C 1
ATOM 1941 O O . VAL A 1 262 ? -0.235 12.782 -2.176 1.00 94.50 262 VAL A O 1
ATOM 1944 N N . ILE A 1 263 ? -1.034 11.580 -0.449 1.00 92.38 263 ILE A N 1
ATOM 1945 C CA . ILE A 1 263 ? 0.242 10.940 -0.131 1.00 92.38 263 ILE A CA 1
ATOM 1946 C C . ILE A 1 263 ? 0.628 9.912 -1.198 1.00 92.38 263 ILE A C 1
ATOM 1948 O O . ILE A 1 263 ? 1.791 9.875 -1.574 1.00 92.38 263 ILE A O 1
ATOM 1952 N N . GLY A 1 264 ? -0.312 9.132 -1.738 1.00 91.38 264 GLY A N 1
ATOM 1953 C CA . GLY A 1 264 ? 0.010 8.116 -2.747 1.00 91.38 264 GLY A CA 1
ATOM 1954 C C . GLY A 1 264 ? 0.512 8.701 -4.069 1.00 91.38 264 GLY A C 1
ATOM 1955 O O . GLY A 1 264 ? 1.405 8.160 -4.708 1.00 91.38 264 GLY A O 1
ATOM 1956 N N . VAL A 1 265 ? 0.001 9.867 -4.475 1.00 91.06 265 VAL A N 1
ATOM 1957 C CA . VAL A 1 265 ? 0.516 10.555 -5.672 1.00 91.06 265 VAL A CA 1
ATOM 1958 C C . VAL A 1 265 ? 1.942 11.094 -5.450 1.00 91.06 265 VAL A C 1
ATOM 1960 O O . VAL A 1 265 ? 2.653 11.353 -6.422 1.00 91.06 265 VAL A O 1
ATOM 1963 N N . MET A 1 266 ? 2.388 11.255 -4.197 1.00 88.75 266 MET A N 1
ATOM 1964 C CA . MET A 1 266 ? 3.743 11.707 -3.879 1.00 88.75 266 MET A CA 1
ATOM 1965 C C . MET A 1 266 ? 4.755 10.554 -4.008 1.00 88.75 266 MET A C 1
ATOM 1967 O O . MET A 1 266 ? 4.687 9.589 -3.247 1.00 88.75 266 MET A O 1
ATOM 1971 N N . PRO A 1 267 ? 5.754 10.663 -4.904 1.00 83.06 267 PRO A N 1
ATOM 1972 C CA . PRO A 1 267 ? 6.743 9.610 -5.103 1.00 83.06 267 PRO A CA 1
ATOM 1973 C C . PRO A 1 267 ? 7.523 9.268 -3.833 1.00 83.06 267 PRO A C 1
ATOM 1975 O O . PRO A 1 267 ? 8.122 10.145 -3.212 1.00 83.06 267 PRO A O 1
ATOM 1978 N N . GLY A 1 268 ? 7.567 7.984 -3.482 1.00 75.12 268 GLY A N 1
ATOM 1979 C CA . GLY A 1 268 ? 8.369 7.467 -2.374 1.00 75.12 268 GLY A CA 1
ATOM 1980 C C . GLY A 1 268 ? 7.859 7.808 -0.970 1.00 75.12 268 GLY A C 1
ATOM 1981 O O . GLY A 1 268 ? 8.579 7.544 -0.007 1.00 75.12 268 GLY A O 1
ATOM 1982 N N . ALA A 1 269 ? 6.659 8.383 -0.822 1.00 80.25 269 ALA A N 1
ATOM 1983 C CA . ALA A 1 269 ? 6.074 8.658 0.493 1.00 80.25 269 ALA A CA 1
ATOM 1984 C C . ALA A 1 269 ? 5.494 7.383 1.140 1.00 80.25 269 ALA A C 1
ATOM 1986 O O . ALA A 1 269 ? 5.711 7.129 2.327 1.00 80.25 269 ALA A O 1
ATOM 1987 N N . GLY A 1 270 ? 4.808 6.558 0.344 1.00 81.00 270 GLY A N 1
ATOM 1988 C CA . GLY A 1 270 ? 4.297 5.244 0.726 1.00 81.00 270 GLY A CA 1
ATOM 1989 C C . GLY A 1 270 ? 3.109 5.217 1.700 1.00 81.00 270 GLY A C 1
ATOM 1990 O O . GLY A 1 270 ? 2.807 6.167 2.428 1.00 81.00 270 GLY A O 1
ATOM 1991 N N . GLY A 1 271 ? 2.442 4.057 1.751 1.00 87.81 271 GLY A N 1
ATOM 1992 C CA . GLY A 1 271 ? 1.207 3.860 2.521 1.00 87.81 271 GLY A CA 1
ATOM 1993 C C . GLY A 1 271 ? 1.346 4.021 4.039 1.00 87.81 271 GLY A C 1
ATOM 1994 O O . GLY A 1 271 ? 0.422 4.509 4.687 1.00 87.81 271 GLY A O 1
ATOM 1995 N N . ALA A 1 272 ? 2.501 3.699 4.631 1.00 88.94 272 ALA A N 1
ATOM 1996 C CA . ALA A 1 272 ? 2.698 3.832 6.079 1.00 88.94 272 ALA A CA 1
ATOM 1997 C C . ALA A 1 272 ? 2.574 5.286 6.562 1.00 88.94 272 ALA A C 1
ATOM 1999 O O . ALA A 1 272 ? 1.893 5.552 7.557 1.00 88.94 272 ALA A O 1
ATOM 2000 N N . ILE A 1 273 ? 3.167 6.237 5.833 1.00 89.56 273 ILE A N 1
ATOM 2001 C CA . ILE A 1 273 ? 3.060 7.666 6.155 1.00 89.56 273 ILE A CA 1
ATOM 2002 C C . ILE A 1 273 ? 1.606 8.123 6.015 1.00 89.56 273 ILE A C 1
ATOM 2004 O O . ILE A 1 273 ? 1.094 8.799 6.911 1.00 89.56 273 ILE A O 1
ATOM 2008 N N . ALA A 1 274 ? 0.923 7.705 4.944 1.00 94.12 274 ALA A N 1
ATOM 2009 C CA . ALA A 1 274 ? -0.483 8.026 4.718 1.00 94.12 274 ALA A CA 1
ATOM 2010 C C . ALA A 1 274 ? -1.376 7.553 5.875 1.00 94.12 274 ALA A C 1
ATOM 2012 O O . ALA A 1 274 ? -2.204 8.318 6.367 1.00 94.12 274 ALA A O 1
ATOM 2013 N N . CYS A 1 275 ? -1.169 6.328 6.363 1.00 96.25 275 CYS A N 1
ATOM 2014 C CA . CYS A 1 275 ? -1.972 5.746 7.437 1.00 96.25 275 CYS A CA 1
ATOM 2015 C C . CYS A 1 275 ? -1.785 6.484 8.769 1.00 96.25 275 CYS A C 1
ATOM 2017 O O . CYS A 1 275 ? -2.768 6.834 9.424 1.00 96.25 275 CYS A O 1
ATOM 2019 N N . PHE A 1 276 ? -0.542 6.785 9.162 1.00 95.06 276 PHE A N 1
ATOM 2020 C CA . PHE A 1 276 ? -0.279 7.560 10.381 1.00 95.06 276 PHE A CA 1
ATOM 2021 C C . PHE A 1 276 ? -0.768 9.008 10.271 1.00 95.06 276 PHE A C 1
ATOM 2023 O O . PHE A 1 276 ? -1.291 9.558 11.243 1.00 95.06 276 PHE A O 1
ATOM 2030 N N . MET A 1 277 ? -0.633 9.630 9.098 1.00 95.50 277 MET A N 1
ATOM 2031 C CA . MET A 1 277 ? -1.161 10.970 8.850 1.00 95.50 277 MET A CA 1
ATOM 2032 C C . MET A 1 277 ? -2.691 10.983 8.949 1.00 95.50 277 MET A C 1
ATOM 2034 O O . MET A 1 277 ? -3.251 11.814 9.661 1.00 95.50 277 MET A O 1
ATOM 2038 N N . ALA A 1 278 ? -3.368 10.025 8.312 1.00 97.50 278 ALA A N 1
ATOM 2039 C CA . ALA A 1 278 ? -4.819 9.895 8.361 1.00 97.50 278 ALA A CA 1
ATOM 2040 C C . ALA A 1 278 ? -5.322 9.626 9.782 1.00 97.50 278 ALA A C 1
ATOM 2042 O O . ALA A 1 278 ? -6.307 10.227 10.200 1.00 97.50 278 ALA A O 1
ATOM 2043 N N . TYR A 1 279 ? -4.621 8.791 10.552 1.00 97.56 279 TYR A N 1
ATOM 2044 C CA . TYR A 1 279 ? -4.912 8.568 11.968 1.00 97.56 279 TYR A CA 1
ATOM 2045 C C . TYR A 1 279 ? -4.830 9.871 12.781 1.00 97.56 279 TYR A C 1
ATOM 2047 O O . TYR A 1 279 ? -5.744 10.201 13.540 1.00 97.56 279 TYR A O 1
ATOM 2055 N N . ASN A 1 280 ? -3.753 10.642 12.601 1.00 96.06 280 ASN A N 1
ATOM 2056 C CA . ASN A 1 280 ? -3.549 11.904 13.313 1.00 96.06 280 ASN A CA 1
ATOM 2057 C C . ASN A 1 280 ? -4.585 12.965 12.928 1.00 96.06 280 ASN A C 1
ATOM 2059 O O . ASN A 1 280 ? -5.127 13.640 13.807 1.00 96.06 280 ASN A O 1
ATOM 2063 N N . GLU A 1 281 ? -4.897 13.098 11.641 1.00 97.06 281 GLU A N 1
ATOM 2064 C CA . GLU A 1 281 ? -5.913 14.036 11.171 1.00 97.06 281 GLU A CA 1
ATOM 2065 C C . GLU A 1 281 ? -7.316 13.595 11.606 1.00 97.06 281 GLU A C 1
ATOM 2067 O O . GLU A 1 281 ? -8.059 14.398 12.165 1.00 97.06 281 GLU A O 1
ATOM 2072 N N . ALA A 1 282 ? -7.669 12.314 11.516 1.00 97.06 282 ALA A N 1
ATOM 2073 C CA . ALA A 1 282 ? -8.941 11.832 12.052 1.00 97.06 282 ALA A CA 1
ATOM 2074 C C . ALA A 1 282 ? -9.071 12.137 13.551 1.00 97.06 282 ALA A C 1
ATOM 2076 O O . ALA A 1 282 ? -10.081 12.694 13.978 1.00 97.06 282 ALA A O 1
ATOM 2077 N N . ARG A 1 283 ? -8.013 11.911 14.342 1.00 96.88 283 ARG A N 1
ATOM 2078 C CA . ARG A 1 283 ? -7.977 12.299 15.760 1.00 96.88 283 ARG A CA 1
ATOM 2079 C C . ARG A 1 283 ? -8.133 13.804 15.962 1.00 96.88 283 ARG A C 1
ATOM 2081 O O . ARG A 1 283 ? -8.782 14.237 16.914 1.00 96.88 283 ARG A O 1
ATOM 2088 N N . ARG A 1 284 ? -7.539 14.629 15.101 1.00 94.81 284 ARG A N 1
ATOM 2089 C CA . ARG A 1 284 ? -7.627 16.093 15.191 1.00 94.81 284 ARG A CA 1
ATOM 2090 C C . ARG A 1 284 ? -9.054 16.595 14.972 1.00 94.81 284 ARG A C 1
ATOM 2092 O O . ARG A 1 284 ? -9.473 17.511 15.686 1.00 94.81 284 ARG A O 1
ATOM 2099 N N . TRP A 1 285 ? -9.774 15.987 14.034 1.00 93.06 285 TRP A N 1
ATOM 2100 C CA . TRP A 1 285 ? -11.142 16.349 13.653 1.00 93.06 285 TRP A CA 1
ATOM 2101 C C . TRP A 1 285 ? -12.221 15.615 14.462 1.00 93.06 285 TRP A C 1
ATOM 2103 O O . TRP A 1 285 ? -13.378 16.038 14.472 1.00 93.06 285 TRP A O 1
ATOM 2113 N N . SER A 1 286 ? -11.846 14.559 15.183 1.00 95.19 286 SER A N 1
ATOM 2114 C CA . SER A 1 286 ? -12.749 13.795 16.035 1.00 95.19 286 SER A CA 1
ATOM 2115 C C . SER A 1 286 ? -13.315 14.613 17.194 1.00 95.19 286 SER A C 1
ATOM 2117 O O . SER A 1 286 ? -12.623 15.422 17.824 1.00 95.19 286 SER A O 1
ATOM 2119 N N . LYS A 1 287 ? -14.572 14.319 17.538 1.00 92.00 287 LYS A N 1
ATOM 2120 C CA . LYS A 1 287 ? -15.204 14.765 18.788 1.00 92.00 287 LYS A CA 1
ATOM 2121 C C . LYS A 1 287 ? -14.775 13.922 19.996 1.00 92.00 287 LYS A C 1
ATOM 2123 O O . LYS A 1 287 ? -14.924 14.392 21.117 1.00 92.00 287 LYS A O 1
ATOM 2128 N N . HIS A 1 288 ? -14.226 12.725 19.766 1.00 92.50 288 HIS A N 1
ATOM 2129 C CA . HIS A 1 288 ? -13.885 11.714 20.774 1.00 92.50 288 HIS A CA 1
ATOM 2130 C C . HIS A 1 288 ? -12.379 11.406 20.792 1.00 92.50 288 HIS A C 1
ATOM 2132 O O . HIS A 1 288 ? -11.937 10.256 20.711 1.00 92.50 288 HIS A O 1
ATOM 2138 N N . LYS A 1 289 ? -11.554 12.455 20.880 1.00 94.00 289 LYS A N 1
ATOM 2139 C CA . LYS A 1 289 ? -10.080 12.374 20.793 1.00 94.00 289 LYS A CA 1
ATOM 2140 C C . LYS A 1 289 ? -9.453 11.488 21.870 1.00 94.00 289 LYS A C 1
ATOM 2142 O O . LYS A 1 289 ? -8.341 10.995 21.693 1.00 94.00 289 LYS A O 1
ATOM 2147 N N . GLU A 1 290 ? -10.148 11.331 22.989 1.00 94.56 290 GLU A N 1
ATOM 2148 C CA . GLU A 1 290 ? -9.779 10.540 24.158 1.00 94.56 290 GLU A CA 1
ATOM 2149 C C . GLU A 1 290 ? -9.879 9.024 23.951 1.00 94.56 290 GLU A C 1
ATOM 2151 O O . GLU A 1 290 ? -9.318 8.276 24.759 1.00 94.56 290 GLU A O 1
ATOM 2156 N N . GLN A 1 291 ? -10.586 8.585 22.901 1.00 93.31 291 GLN A N 1
ATOM 2157 C CA . GLN A 1 291 ? -10.781 7.171 22.564 1.00 93.31 291 GLN A CA 1
ATOM 2158 C C . GLN A 1 291 ? -9.680 6.614 21.653 1.00 93.31 291 GLN A C 1
ATOM 2160 O O . GLN A 1 291 ? -9.504 5.401 21.599 1.00 93.31 291 GLN A O 1
ATOM 2165 N N . PHE A 1 292 ? -8.933 7.477 20.957 1.00 97.00 292 PHE A N 1
ATOM 2166 C CA . PHE A 1 292 ? -7.812 7.069 20.104 1.00 97.00 292 PHE A CA 1
ATOM 2167 C C . PHE A 1 292 ? -6.698 6.428 20.939 1.00 97.00 292 PHE A C 1
ATOM 2169 O O . PHE A 1 292 ? -6.308 6.955 21.985 1.00 97.00 292 PHE A O 1
ATOM 2176 N N . GLY A 1 293 ? -6.186 5.292 20.472 1.00 93.94 293 GLY A N 1
ATOM 2177 C CA . GLY A 1 293 ? -5.277 4.412 21.207 1.00 93.94 293 GLY A CA 1
ATOM 2178 C C . GLY A 1 293 ? -5.947 3.597 22.323 1.00 93.94 293 GLY A C 1
ATOM 2179 O O . GLY A 1 293 ? -5.252 2.970 23.122 1.00 93.94 293 GLY A O 1
ATOM 2180 N N . LYS A 1 294 ? -7.282 3.628 22.426 1.00 95.69 294 LYS A N 1
ATOM 2181 C CA . LYS A 1 294 ? -8.083 2.879 23.414 1.00 95.69 294 LYS A CA 1
ATOM 2182 C C . LYS A 1 294 ? -9.203 2.062 22.765 1.00 95.69 294 LYS A C 1
ATOM 2184 O O . LYS A 1 294 ? -10.083 1.576 23.472 1.00 95.69 294 LYS A O 1
ATOM 2189 N N . GLY A 1 295 ? -9.188 1.899 21.446 1.00 94.25 295 GLY A N 1
ATOM 2190 C CA . GLY A 1 295 ? -10.185 1.144 20.689 1.00 94.25 295 GLY A CA 1
ATOM 2191 C C . GLY A 1 295 ? -11.233 2.014 19.994 1.00 94.25 295 GLY A C 1
ATOM 2192 O O . GLY A 1 295 ? -12.411 1.654 19.972 1.00 94.25 295 GLY A O 1
ATOM 2193 N N . SER A 1 296 ? -10.823 3.163 19.454 1.00 96.81 296 SER A N 1
ATOM 2194 C CA . SER A 1 296 ? -11.655 4.036 18.621 1.00 96.81 296 SER A CA 1
ATOM 2195 C C . SER A 1 296 ? -11.944 3.414 17.250 1.00 96.81 296 SER A C 1
ATOM 2197 O O . SER A 1 296 ? -11.027 3.033 16.526 1.00 96.81 296 SER A O 1
ATOM 2199 N N . LEU A 1 297 ? -13.218 3.405 16.837 1.00 96.62 297 LEU A N 1
ATOM 2200 C CA . LEU A 1 297 ? -13.610 3.013 15.475 1.00 96.62 297 LEU A CA 1
ATOM 2201 C C . LEU A 1 297 ? -13.042 3.962 14.413 1.00 96.62 297 LEU A C 1
ATOM 2203 O O . LEU A 1 297 ? -12.669 3.515 13.333 1.00 96.62 297 LEU A O 1
ATOM 2207 N N . GLU A 1 298 ? -12.942 5.259 14.713 1.00 97.50 298 GLU A N 1
ATOM 2208 C CA . GLU A 1 298 ? -12.332 6.242 13.808 1.00 97.50 298 GLU A CA 1
ATOM 2209 C C . GLU A 1 298 ? -10.829 5.989 13.639 1.00 97.50 298 GLU A C 1
ATOM 2211 O O . GLU A 1 298 ? -10.296 6.153 12.541 1.00 97.50 298 GLU A O 1
ATOM 2216 N N . GLY A 1 299 ? -10.174 5.533 14.712 1.00 96.62 299 GLY A N 1
ATOM 2217 C CA . GLY A 1 299 ? -8.765 5.141 14.724 1.00 96.62 299 GLY A CA 1
ATOM 2218 C C . GLY A 1 299 ? -8.462 3.870 13.928 1.00 96.62 299 GLY A C 1
ATOM 2219 O O . GLY A 1 299 ? -7.309 3.641 13.592 1.00 96.62 299 GLY A O 1
ATOM 2220 N N . VAL A 1 300 ? -9.481 3.080 13.569 1.00 97.94 300 VAL A N 1
ATOM 2221 C CA . VAL A 1 300 ? -9.377 1.980 12.592 1.00 97.94 300 VAL A CA 1
ATOM 2222 C C . VAL A 1 300 ? -9.801 2.458 11.202 1.00 97.94 300 VAL A C 1
ATOM 2224 O O . VAL A 1 300 ? -9.097 2.232 10.226 1.00 97.94 300 VAL A O 1
ATOM 2227 N N . ALA A 1 301 ? -10.930 3.163 11.097 1.00 98.19 301 ALA A N 1
ATOM 2228 C CA . ALA A 1 301 ? -11.511 3.550 9.814 1.00 98.19 301 ALA A CA 1
ATOM 2229 C C . ALA A 1 301 ? -10.614 4.494 8.996 1.00 98.19 301 ALA A C 1
ATOM 2231 O O . ALA A 1 301 ? -10.473 4.299 7.793 1.00 98.19 301 ALA A O 1
ATOM 2232 N N . ALA A 1 302 ? -9.999 5.506 9.617 1.00 98.31 302 ALA A N 1
ATOM 2233 C CA . ALA A 1 302 ? -9.137 6.452 8.906 1.00 98.31 302 ALA A CA 1
ATOM 2234 C C . ALA A 1 302 ? -7.861 5.822 8.321 1.00 98.31 302 ALA A C 1
ATOM 2236 O O . ALA A 1 302 ? -7.650 5.983 7.115 1.00 98.31 302 ALA A O 1
ATOM 2237 N N . PRO A 1 303 ? -7.011 5.123 9.105 1.00 97.88 303 PRO A N 1
ATOM 2238 C CA . PRO A 1 303 ? -5.802 4.517 8.554 1.00 97.88 303 PRO A CA 1
ATOM 2239 C C . PRO A 1 303 ? -6.122 3.431 7.528 1.00 97.88 303 PRO A C 1
ATOM 2241 O O . PRO A 1 303 ? -5.480 3.403 6.489 1.00 97.88 303 PRO A O 1
ATOM 2244 N N . GLU A 1 304 ? -7.150 2.606 7.737 1.00 97.94 304 GLU A N 1
ATOM 2245 C CA . GLU A 1 304 ? -7.524 1.549 6.784 1.00 97.94 304 GLU A CA 1
ATOM 2246 C C . GLU A 1 304 ? -8.078 2.104 5.468 1.00 97.94 304 GLU A C 1
ATOM 2248 O O . GLU A 1 304 ? -7.765 1.610 4.382 1.00 97.94 304 GLU A O 1
ATOM 2253 N N . CYS A 1 305 ? -8.861 3.182 5.551 1.00 98.31 305 CYS A N 1
ATOM 2254 C CA . CYS A 1 305 ? -9.328 3.892 4.371 1.00 98.31 305 CYS A CA 1
ATOM 2255 C C . CYS A 1 305 ? -8.161 4.548 3.626 1.00 98.31 305 CYS A C 1
ATOM 2257 O O . CYS A 1 305 ? -8.096 4.437 2.406 1.00 98.31 305 CYS A O 1
ATOM 2259 N N . ALA A 1 306 ? -7.220 5.185 4.334 1.00 98.12 306 ALA A N 1
ATOM 2260 C CA . ALA A 1 306 ? -6.013 5.745 3.727 1.00 98.12 306 ALA A CA 1
ATOM 2261 C C . ALA A 1 306 ? -5.135 4.669 3.086 1.00 98.12 306 ALA A C 1
ATOM 2263 O O . ALA A 1 306 ? -4.713 4.846 1.949 1.00 98.12 306 ALA A O 1
ATOM 2264 N N . ASN A 1 307 ? -4.920 3.541 3.759 1.00 96.75 307 ASN A N 1
ATOM 2265 C CA . ASN A 1 307 ? -4.120 2.418 3.275 1.00 96.75 307 ASN A CA 1
ATOM 2266 C C . ASN A 1 307 ? -4.566 1.980 1.872 1.00 96.75 307 ASN A C 1
ATOM 2268 O O . ASN A 1 307 ? -3.792 2.012 0.916 1.00 96.75 307 ASN A O 1
ATOM 2272 N N . ASN A 1 308 ? -5.858 1.679 1.711 1.00 96.56 308 ASN A N 1
ATOM 2273 C CA . ASN A 1 308 ? -6.399 1.288 0.411 1.00 96.56 308 ASN A CA 1
ATOM 2274 C C . ASN A 1 308 ? -6.635 2.468 -0.540 1.00 96.56 308 ASN A C 1
ATOM 2276 O O . ASN A 1 308 ? -6.580 2.280 -1.756 1.00 96.56 308 ASN A O 1
ATOM 2280 N N . ALA A 1 309 ? -6.819 3.688 -0.032 1.00 97.56 309 ALA A N 1
ATOM 2281 C CA . ALA A 1 309 ? -6.845 4.877 -0.879 1.00 97.56 309 ALA A CA 1
ATOM 2282 C C . ALA A 1 309 ? -5.474 5.165 -1.527 1.00 97.56 309 ALA A C 1
ATOM 2284 O O . ALA A 1 309 ? -5.408 5.668 -2.647 1.00 97.56 309 ALA A O 1
ATOM 2285 N N . THR A 1 310 ? -4.382 4.797 -0.853 1.00 96.12 310 THR A N 1
ATOM 2286 C CA . THR A 1 310 ? -3.016 5.004 -1.352 1.00 96.12 310 THR A CA 1
ATOM 2287 C C . THR A 1 310 ? -2.717 4.095 -2.545 1.00 96.12 310 THR A C 1
ATOM 2289 O O . THR A 1 310 ? -2.055 4.537 -3.468 1.00 96.12 310 THR A O 1
ATOM 2292 N N . THR A 1 311 ? -3.295 2.888 -2.618 1.00 95.00 311 THR A N 1
ATOM 2293 C CA . THR A 1 311 ? -3.004 1.912 -3.695 1.00 95.00 311 THR A CA 1
ATOM 2294 C C . THR A 1 311 ? -3.161 2.483 -5.110 1.00 95.00 311 THR A C 1
ATOM 2296 O O . THR A 1 311 ? -2.228 2.452 -5.908 1.00 95.00 311 THR A O 1
ATOM 2299 N N . GLY A 1 312 ? -4.323 3.061 -5.424 1.00 93.12 312 GLY A N 1
ATOM 2300 C CA . GLY A 1 312 ? -4.545 3.735 -6.702 1.00 93.12 312 GLY A CA 1
ATOM 2301 C C . GLY A 1 312 ? -3.718 5.015 -6.836 1.00 93.12 312 GLY A C 1
ATOM 2302 O O . GLY A 1 312 ? -3.256 5.312 -7.932 1.00 93.12 312 GLY A O 1
ATOM 2303 N N . GLY A 1 313 ? -3.485 5.736 -5.733 1.00 93.88 313 GLY A N 1
ATOM 2304 C CA . GLY A 1 313 ? -2.625 6.922 -5.691 1.00 93.88 313 GLY A CA 1
ATOM 2305 C C . GLY A 1 313 ? -1.184 6.622 -6.107 1.00 93.88 313 GLY A C 1
ATOM 2306 O O . GLY A 1 313 ? -0.686 7.284 -7.009 1.00 93.88 313 GLY A O 1
ATOM 2307 N N . ASP A 1 314 ? -0.567 5.584 -5.538 1.00 94.00 314 ASP A N 1
ATOM 2308 C CA . ASP A 1 314 ? 0.797 5.128 -5.841 1.00 94.00 314 ASP A CA 1
ATOM 2309 C C . ASP A 1 314 ? 0.926 4.655 -7.296 1.00 94.00 314 ASP A C 1
ATOM 2311 O O . ASP A 1 314 ? 1.968 4.808 -7.942 1.00 94.00 314 ASP A O 1
ATOM 2315 N N . MET A 1 315 ? -0.156 4.092 -7.843 1.00 94.12 315 MET A N 1
ATOM 2316 C CA . MET A 1 315 ? -0.211 3.645 -9.234 1.00 94.12 315 MET A CA 1
ATOM 2317 C C . MET A 1 315 ? -0.302 4.799 -10.236 1.00 94.12 315 MET A C 1
ATOM 2319 O O . MET A 1 315 ? 0.083 4.609 -11.389 1.00 94.12 315 MET A O 1
ATOM 2323 N N . VAL A 1 316 ? -0.768 5.990 -9.836 1.00 93.12 316 VAL A N 1
ATOM 2324 C CA . VAL A 1 316 ? -0.836 7.164 -10.723 1.00 93.12 316 VAL A CA 1
ATOM 2325 C C . VAL A 1 316 ? 0.553 7.537 -11.261 1.00 93.12 316 VAL A C 1
ATOM 2327 O O . VAL A 1 316 ? 0.733 7.440 -12.477 1.00 93.12 316 VAL A O 1
ATOM 2330 N N . PRO A 1 317 ? 1.552 7.937 -10.444 1.00 89.75 317 PRO A N 1
ATOM 2331 C CA . PRO A 1 317 ? 2.878 8.292 -10.950 1.00 89.75 317 PRO A CA 1
ATOM 2332 C C . PRO A 1 317 ? 3.610 7.077 -11.534 1.00 89.75 317 PRO A C 1
ATOM 2334 O O . PRO A 1 317 ? 4.349 7.222 -12.508 1.00 89.75 317 PRO A O 1
ATOM 2337 N N . MET A 1 318 ? 3.353 5.866 -11.029 1.00 91.81 318 MET A N 1
ATOM 2338 C CA . MET A 1 318 ? 3.983 4.653 -11.551 1.00 91.81 318 MET A CA 1
ATOM 2339 C C . MET A 1 318 ? 3.576 4.375 -13.002 1.00 91.81 318 MET A C 1
ATOM 2341 O O . MET A 1 318 ? 4.443 4.171 -13.850 1.00 91.81 318 MET A O 1
ATOM 2345 N N . LEU A 1 319 ? 2.279 4.427 -13.317 1.00 90.81 319 LEU A N 1
ATOM 2346 C CA . LEU A 1 319 ? 1.777 4.145 -14.666 1.00 90.81 319 LEU A CA 1
ATOM 2347 C C . LEU A 1 319 ? 2.005 5.299 -15.650 1.00 90.81 319 LEU A C 1
ATOM 2349 O O . LEU A 1 319 ? 2.049 5.069 -16.857 1.00 90.81 319 LEU A O 1
ATOM 2353 N N . THR A 1 320 ? 2.117 6.533 -15.155 1.00 89.12 320 THR A N 1
ATOM 2354 C CA . THR A 1 320 ? 2.182 7.740 -16.003 1.00 89.12 320 THR A CA 1
ATOM 2355 C C . THR A 1 320 ? 3.590 8.281 -16.203 1.00 89.12 320 THR A C 1
ATOM 2357 O O . THR A 1 320 ? 3.932 8.682 -17.311 1.00 89.12 320 THR A O 1
ATOM 2360 N N . LEU A 1 321 ? 4.399 8.288 -15.144 1.00 86.31 321 LEU A N 1
ATOM 2361 C CA . LEU A 1 321 ? 5.752 8.844 -15.120 1.00 86.31 321 LEU A CA 1
ATOM 2362 C C . LEU A 1 321 ? 6.822 7.749 -15.039 1.00 86.31 321 LEU A C 1
ATOM 2364 O O . LEU A 1 321 ? 8.002 8.047 -15.197 1.00 86.31 321 LEU A O 1
ATOM 2368 N N . GLY A 1 322 ? 6.437 6.495 -14.775 1.00 86.50 322 GLY A N 1
ATOM 2369 C CA . GLY A 1 322 ? 7.397 5.427 -14.498 1.00 86.50 322 GLY A CA 1
ATOM 2370 C C . GLY A 1 322 ? 8.124 5.630 -13.168 1.00 86.50 322 GLY A C 1
ATOM 2371 O O . GLY A 1 322 ? 9.252 5.170 -13.017 1.00 86.50 322 GLY A O 1
ATOM 2372 N N . VAL A 1 323 ? 7.509 6.343 -12.218 1.00 85.81 323 VAL A N 1
ATOM 2373 C CA . VAL A 1 323 ? 8.086 6.619 -10.896 1.00 85.81 323 VAL A CA 1
ATOM 2374 C C . VAL A 1 323 ? 7.200 5.989 -9.822 1.00 85.81 323 VAL A C 1
ATOM 2376 O O . VAL A 1 323 ? 6.021 6.327 -9.751 1.00 85.81 323 VAL A O 1
ATOM 2379 N N . PRO A 1 324 ? 7.723 5.080 -8.985 1.00 85.94 324 PRO A N 1
ATOM 2380 C CA . PRO A 1 324 ? 6.912 4.410 -7.975 1.00 85.94 324 PRO A CA 1
ATOM 2381 C C . PRO A 1 324 ? 6.481 5.358 -6.846 1.00 85.94 324 PRO A C 1
ATOM 2383 O O . PRO A 1 324 ? 7.266 6.193 -6.388 1.00 85.94 324 PRO A O 1
ATOM 2386 N N . GLY A 1 325 ? 5.234 5.212 -6.387 1.00 85.56 325 GLY A N 1
ATOM 2387 C CA . GLY A 1 325 ? 4.709 5.922 -5.211 1.00 85.56 325 GLY A CA 1
ATOM 2388 C C . GLY A 1 325 ? 5.173 5.298 -3.894 1.00 85.56 325 GLY A C 1
ATOM 2389 O O . GLY A 1 325 ? 5.472 5.996 -2.924 1.00 85.56 325 GLY A O 1
ATOM 2390 N N . ASP A 1 326 ? 5.352 3.979 -3.896 1.00 87.31 326 ASP A N 1
ATOM 2391 C CA . ASP A 1 326 ? 5.734 3.193 -2.733 1.00 87.31 326 ASP A CA 1
ATOM 2392 C C . ASP A 1 326 ? 6.616 1.987 -3.106 1.00 87.31 326 ASP A C 1
ATOM 2394 O O . ASP A 1 326 ? 6.985 1.749 -4.259 1.00 87.31 326 ASP A O 1
ATOM 2398 N N . VAL A 1 327 ? 6.970 1.202 -2.092 1.00 85.12 327 VAL A N 1
ATOM 2399 C CA . VAL A 1 327 ? 7.802 0.007 -2.246 1.00 85.12 327 VAL A CA 1
ATOM 2400 C C . VAL A 1 327 ? 7.122 -1.055 -3.120 1.00 85.12 327 VAL A C 1
ATOM 2402 O O . VAL A 1 327 ? 7.790 -1.719 -3.915 1.00 85.12 327 VAL A O 1
ATOM 2405 N N . VAL A 1 328 ? 5.802 -1.223 -3.005 1.00 90.19 328 VAL A N 1
ATOM 2406 C CA . VAL A 1 328 ? 5.067 -2.250 -3.754 1.00 90.19 328 VAL A CA 1
ATOM 2407 C C . VAL A 1 328 ? 4.995 -1.885 -5.235 1.00 90.19 328 VAL A C 1
ATOM 2409 O O . VAL A 1 328 ? 5.299 -2.711 -6.097 1.00 90.19 328 VAL A O 1
ATOM 2412 N N . THR A 1 329 ? 4.688 -0.628 -5.546 1.00 91.88 329 THR A N 1
ATOM 2413 C CA . THR A 1 329 ? 4.667 -0.109 -6.915 1.00 91.88 329 THR A CA 1
ATOM 2414 C C . THR A 1 329 ? 6.053 -0.062 -7.554 1.00 91.88 329 THR A C 1
ATOM 2416 O O . THR A 1 329 ? 6.143 -0.216 -8.770 1.00 91.88 329 THR A O 1
ATOM 2419 N N . ALA A 1 330 ? 7.142 0.040 -6.782 1.00 88.31 330 ALA A N 1
ATOM 2420 C CA . ALA A 1 330 ? 8.503 -0.139 -7.301 1.00 88.31 330 ALA A CA 1
ATOM 2421 C C . ALA A 1 330 ? 8.740 -1.568 -7.816 1.00 88.31 330 ALA A C 1
ATOM 2423 O O . ALA A 1 330 ? 9.281 -1.759 -8.908 1.00 88.31 330 ALA A O 1
ATOM 2424 N N . VAL A 1 331 ? 8.271 -2.577 -7.074 1.00 89.44 331 VAL A N 1
ATOM 2425 C CA . VAL A 1 331 ? 8.307 -3.982 -7.511 1.00 89.44 331 VAL A CA 1
ATOM 2426 C C . VAL A 1 331 ? 7.403 -4.209 -8.721 1.00 89.44 331 VAL A C 1
ATOM 2428 O O . VAL A 1 331 ? 7.832 -4.844 -9.685 1.00 89.44 331 VAL A O 1
ATOM 2431 N N . MET A 1 332 ? 6.189 -3.650 -8.721 1.00 91.75 332 MET A N 1
ATOM 2432 C CA . MET A 1 332 ? 5.287 -3.707 -9.879 1.00 91.75 332 MET A CA 1
ATOM 2433 C C . MET A 1 332 ? 5.922 -3.088 -11.122 1.00 91.75 332 MET A C 1
ATOM 2435 O O . MET A 1 332 ? 5.861 -3.676 -12.198 1.00 91.75 332 MET A O 1
ATOM 2439 N N . LEU A 1 333 ? 6.557 -1.923 -10.987 1.00 89.56 333 LEU A N 1
ATOM 2440 C CA . LEU A 1 333 ? 7.243 -1.265 -12.090 1.00 89.56 333 LEU A CA 1
ATOM 2441 C C . LEU A 1 333 ? 8.381 -2.141 -12.626 1.00 89.56 333 LEU A C 1
ATOM 2443 O O . LEU A 1 333 ? 8.470 -2.333 -13.835 1.00 89.56 333 LEU A O 1
ATOM 2447 N N . GLY A 1 334 ? 9.193 -2.744 -11.751 1.00 85.56 334 GLY A N 1
ATOM 2448 C CA . GLY A 1 334 ? 10.237 -3.687 -12.162 1.00 85.56 334 GLY A CA 1
ATOM 2449 C C . GLY A 1 334 ? 9.686 -4.899 -12.922 1.00 85.56 334 GLY A C 1
ATOM 2450 O O . GLY A 1 334 ? 10.222 -5.279 -13.966 1.00 85.56 334 GLY A O 1
ATOM 2451 N N . ALA A 1 335 ? 8.564 -5.451 -12.458 1.00 87.06 335 ALA A N 1
ATOM 2452 C CA . ALA A 1 335 ? 7.844 -6.527 -13.135 1.00 87.06 335 ALA A CA 1
ATOM 2453 C C . ALA A 1 335 ? 7.350 -6.110 -14.531 1.00 87.06 335 ALA A C 1
ATOM 2455 O O . ALA A 1 335 ? 7.505 -6.845 -15.512 1.00 87.06 335 ALA A O 1
ATOM 2456 N N . LEU A 1 336 ? 6.768 -4.911 -14.628 1.00 86.12 336 LEU A N 1
ATOM 2457 C CA . LEU A 1 336 ? 6.257 -4.352 -15.875 1.00 86.12 336 LEU A CA 1
ATOM 2458 C C . LEU A 1 336 ? 7.381 -4.050 -16.859 1.00 86.12 336 LEU A C 1
ATOM 2460 O O . LEU A 1 336 ? 7.241 -4.396 -18.025 1.00 86.12 336 LE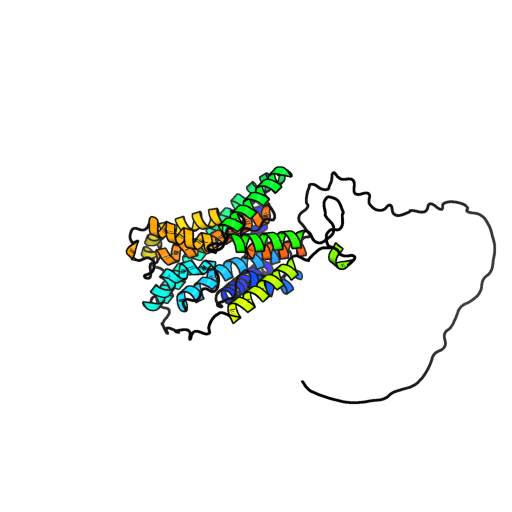U A O 1
ATOM 2464 N N . MET A 1 337 ? 8.500 -3.475 -16.418 1.00 81.69 337 MET A N 1
ATOM 2465 C CA . MET A 1 337 ? 9.653 -3.179 -17.275 1.00 81.69 337 MET A CA 1
ATOM 2466 C C . MET A 1 337 ? 10.257 -4.447 -17.874 1.00 81.69 337 MET A C 1
ATOM 2468 O O . MET A 1 337 ? 10.589 -4.471 -19.057 1.00 81.69 337 MET A O 1
ATOM 2472 N N . HIS A 1 338 ? 10.347 -5.524 -17.093 1.00 77.25 338 HIS A N 1
ATOM 2473 C CA . HIS A 1 338 ? 10.805 -6.808 -17.616 1.00 77.25 338 HIS A CA 1
ATOM 2474 C C . HIS A 1 338 ? 9.854 -7.357 -18.693 1.00 77.25 338 HIS A C 1
ATOM 2476 O O . HIS A 1 338 ? 10.293 -7.868 -19.720 1.00 77.25 338 HIS A O 1
ATOM 2482 N N . LYS A 1 339 ? 8.539 -7.216 -18.486 1.00 73.94 339 LYS A N 1
ATOM 2483 C CA . LYS A 1 339 ? 7.514 -7.759 -19.388 1.00 73.94 339 LYS A CA 1
ATOM 2484 C C . LYS A 1 339 ? 7.224 -6.881 -20.613 1.00 73.94 339 LYS A C 1
ATOM 2486 O O . LYS A 1 339 ? 6.818 -7.381 -21.663 1.00 73.94 339 LYS A O 1
ATOM 2491 N N . ALA A 1 340 ? 7.347 -5.566 -20.477 1.00 63.25 340 ALA A N 1
ATOM 2492 C CA . ALA A 1 340 ? 7.002 -4.578 -21.494 1.00 63.25 340 ALA A CA 1
ATOM 2493 C C . ALA A 1 340 ? 8.220 -4.013 -22.239 1.00 63.25 340 ALA A C 1
ATOM 2495 O O . ALA A 1 340 ? 8.027 -3.451 -23.315 1.00 63.25 340 ALA A O 1
ATOM 2496 N N . GLY A 1 341 ? 9.436 -4.208 -21.715 1.00 54.91 341 GLY A N 1
ATOM 2497 C CA . GLY A 1 341 ? 10.615 -3.424 -22.082 1.00 54.91 341 GLY A CA 1
ATOM 2498 C C . GLY A 1 341 ? 10.653 -2.089 -21.318 1.00 54.91 341 GLY A C 1
ATOM 2499 O O . GLY A 1 341 ? 9.637 -1.684 -20.743 1.00 54.91 341 GLY A O 1
ATOM 2500 N N . PRO A 1 342 ? 11.804 -1.393 -21.269 1.00 47.97 342 PRO A N 1
ATOM 2501 C CA . PRO A 1 342 ? 11.884 -0.075 -20.643 1.00 47.97 342 PRO A CA 1
ATOM 2502 C C . PRO A 1 342 ? 10.927 0.913 -21.339 1.00 47.97 342 PRO A C 1
ATOM 2504 O O . PRO A 1 342 ? 10.759 0.834 -22.562 1.00 47.97 342 PRO A O 1
ATOM 2507 N N . PRO A 1 343 ? 10.297 1.847 -20.599 1.00 44.22 343 PRO A N 1
ATOM 2508 C CA . PRO A 1 343 ? 9.487 2.893 -21.213 1.00 44.22 343 PRO A CA 1
ATOM 2509 C C . PRO A 1 343 ? 10.346 3.685 -22.213 1.00 44.22 343 PRO A C 1
ATOM 2511 O O . PRO A 1 343 ? 11.529 3.919 -21.951 1.00 44.22 343 PRO A O 1
ATOM 2514 N N . PRO A 1 344 ? 9.800 4.087 -23.374 1.00 38.09 344 PRO A N 1
ATOM 2515 C CA . PRO A 1 344 ? 10.578 4.790 -24.383 1.00 38.09 344 PRO A CA 1
ATOM 2516 C C . PRO A 1 344 ? 11.061 6.136 -23.831 1.00 38.09 344 PRO A C 1
ATOM 2518 O O . PRO A 1 344 ? 10.289 7.086 -23.709 1.00 38.09 344 PRO A O 1
ATOM 2521 N N . VAL A 1 345 ? 12.356 6.231 -23.523 1.00 44.88 345 VAL A N 1
ATOM 2522 C CA . VAL A 1 345 ? 13.005 7.489 -23.143 1.00 44.88 345 VAL A CA 1
ATOM 2523 C C . VAL A 1 345 ? 13.120 8.349 -24.400 1.00 44.88 345 VAL A C 1
ATOM 2525 O O . VAL A 1 345 ? 14.047 8.213 -25.204 1.00 44.88 345 VAL A O 1
ATOM 2528 N N . ARG A 1 346 ? 12.148 9.239 -24.617 1.00 43.56 346 ARG A N 1
ATOM 2529 C CA . ARG A 1 346 ? 12.186 10.229 -25.702 1.00 43.56 346 ARG A CA 1
ATOM 2530 C C . ARG A 1 346 ? 13.175 11.342 -25.338 1.00 43.56 346 ARG A C 1
ATOM 2532 O O . ARG A 1 346 ? 12.806 12.420 -24.898 1.00 43.56 346 ARG A O 1
ATOM 2539 N N . GLY A 1 347 ? 14.456 11.038 -25.511 1.00 41.69 347 GLY A N 1
ATOM 2540 C CA . GLY A 1 347 ? 15.575 11.971 -25.340 1.00 41.69 347 GLY A CA 1
ATOM 2541 C C . GLY A 1 347 ? 16.839 11.541 -26.088 1.00 41.69 347 GLY A C 1
ATOM 2542 O O . GLY A 1 347 ? 17.633 12.386 -26.483 1.00 41.69 347 GLY A O 1
ATOM 2543 N N . ALA A 1 348 ? 16.988 10.246 -26.387 1.00 40.25 348 ALA A N 1
ATOM 2544 C CA . ALA A 1 348 ? 18.139 9.715 -27.123 1.00 40.25 348 ALA A CA 1
ATOM 2545 C C . ALA A 1 348 ? 17.978 9.736 -28.659 1.00 40.25 348 ALA A C 1
ATOM 2547 O O . ALA A 1 348 ? 18.916 9.422 -29.381 1.00 40.25 348 ALA A O 1
ATOM 2548 N N . ALA A 1 349 ? 16.816 10.133 -29.193 1.00 31.64 349 ALA A N 1
ATOM 2549 C CA . ALA A 1 349 ? 16.567 10.139 -30.642 1.00 31.64 349 ALA A CA 1
ATOM 2550 C C . ALA A 1 349 ? 17.273 11.286 -31.405 1.00 31.64 349 ALA A C 1
ATOM 2552 O O . ALA A 1 349 ? 17.179 11.349 -32.628 1.00 31.64 349 ALA A O 1
ATOM 2553 N N . GLY A 1 350 ? 17.961 12.194 -30.700 1.00 30.88 350 GLY A N 1
ATOM 2554 C CA . GLY A 1 350 ? 18.729 13.296 -31.293 1.00 30.88 350 GLY A CA 1
ATOM 2555 C C . GLY A 1 350 ? 20.248 13.101 -31.295 1.00 30.88 350 GLY A C 1
ATOM 2556 O O . GLY A 1 350 ? 20.949 13.869 -31.947 1.00 30.88 350 GLY A O 1
ATOM 2557 N N . ALA A 1 351 ? 20.773 12.090 -30.597 1.00 34.59 351 ALA A N 1
ATOM 2558 C CA . A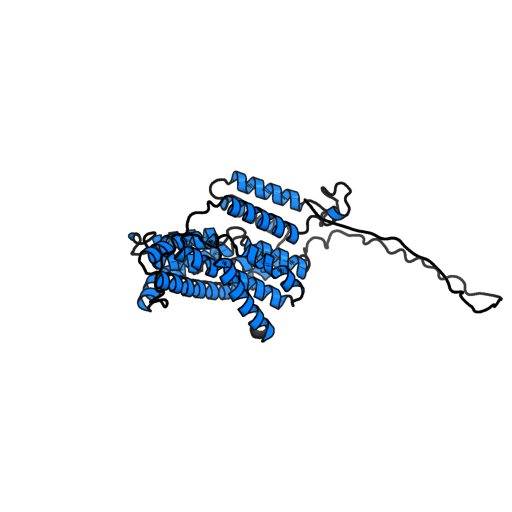LA A 1 351 ? 22.191 11.757 -30.638 1.00 34.59 351 ALA A CA 1
ATOM 2559 C C . ALA A 1 351 ? 22.373 10.629 -31.653 1.00 34.59 351 ALA A C 1
ATOM 2561 O O . ALA A 1 351 ? 21.868 9.528 -31.457 1.00 34.59 351 ALA A O 1
ATOM 2562 N N . GLY A 1 352 ? 23.029 10.928 -32.775 1.00 32.56 352 GLY A N 1
ATOM 2563 C CA . GLY A 1 352 ? 23.266 9.984 -33.861 1.00 32.56 352 GLY A CA 1
ATOM 2564 C C . GLY A 1 352 ? 23.996 8.732 -33.383 1.00 32.56 352 GLY A C 1
ATOM 2565 O O . GLY A 1 352 ? 25.221 8.676 -33.392 1.00 32.56 352 GLY A O 1
ATOM 2566 N N . VAL A 1 353 ? 23.236 7.704 -33.014 1.00 32.97 353 VAL A N 1
ATOM 2567 C CA . VAL A 1 353 ? 23.740 6.343 -32.888 1.00 32.97 353 VAL A CA 1
ATOM 2568 C C . VAL A 1 353 ? 23.934 5.841 -34.312 1.00 32.97 353 VAL A C 1
ATOM 2570 O O . VAL A 1 353 ? 22.997 5.395 -34.978 1.00 32.97 353 VAL A O 1
ATOM 2573 N N . HIS A 1 354 ? 25.162 5.962 -34.814 1.00 31.36 354 HIS A N 1
ATOM 2574 C CA . HIS A 1 354 ? 25.596 5.185 -35.961 1.00 31.36 354 HIS A CA 1
ATOM 2575 C C . HIS A 1 354 ? 25.445 3.704 -35.605 1.00 31.36 354 HIS A C 1
ATOM 2577 O O . HIS A 1 354 ? 26.268 3.129 -34.897 1.00 31.36 354 HIS A O 1
ATOM 2583 N N . ALA A 1 355 ? 24.375 3.087 -36.102 1.00 30.12 355 ALA A N 1
ATOM 2584 C CA . ALA A 1 355 ? 24.294 1.641 -36.201 1.00 30.12 355 ALA A CA 1
ATOM 2585 C C . ALA A 1 355 ? 25.554 1.135 -36.932 1.00 30.12 355 ALA A C 1
ATOM 2587 O O . ALA A 1 355 ? 25.947 1.748 -37.934 1.00 30.12 355 ALA A O 1
ATOM 2588 N N . PRO A 1 356 ? 26.194 0.039 -36.488 1.00 31.55 356 PRO A N 1
ATOM 2589 C CA . PRO A 1 356 ? 27.286 -0.544 -37.247 1.00 31.55 356 PRO A CA 1
ATOM 2590 C C . PRO A 1 356 ? 26.742 -0.936 -38.624 1.00 31.55 356 PRO A C 1
ATOM 2592 O O . PRO A 1 356 ? 25.846 -1.776 -38.744 1.00 31.55 356 PRO A O 1
ATOM 2595 N N . ARG A 1 357 ? 27.251 -0.267 -39.668 1.00 26.97 357 ARG A N 1
ATOM 2596 C CA . ARG A 1 357 ? 26.996 -0.608 -41.070 1.00 26.97 357 ARG A CA 1
ATOM 2597 C C . ARG A 1 357 ? 27.274 -2.098 -41.234 1.00 26.97 357 ARG A C 1
ATOM 2599 O O . ARG A 1 357 ? 28.423 -2.525 -41.145 1.00 26.97 357 ARG A O 1
ATOM 2606 N N . ARG A 1 358 ? 26.228 -2.882 -41.511 1.00 31.23 358 ARG A N 1
ATOM 2607 C CA . ARG A 1 358 ? 26.403 -4.177 -42.167 1.00 31.23 358 ARG A CA 1
ATOM 2608 C C . ARG A 1 358 ? 27.146 -3.890 -43.465 1.00 31.23 358 ARG A C 1
ATOM 2610 O O . ARG A 1 358 ? 26.634 -3.168 -44.318 1.00 31.23 358 ARG A O 1
ATOM 2617 N N . LEU A 1 359 ? 28.370 -4.393 -43.563 1.00 30.17 359 LEU A N 1
ATOM 2618 C CA . LEU A 1 359 ? 29.130 -4.433 -44.801 1.00 30.17 359 LEU A CA 1
ATOM 2619 C C . LEU A 1 359 ? 28.350 -5.320 -45.779 1.00 30.17 359 LEU A C 1
ATOM 2621 O O . LEU A 1 359 ? 28.476 -6.540 -45.761 1.00 30.17 359 LEU A O 1
ATOM 2625 N N . HIS A 1 360 ? 27.493 -4.704 -46.590 1.00 29.34 360 HIS A N 1
ATOM 2626 C CA . HIS A 1 360 ? 27.086 -5.282 -47.859 1.00 29.34 360 HIS A CA 1
ATOM 2627 C C . HIS A 1 360 ? 28.294 -5.160 -48.780 1.00 29.34 360 HIS A C 1
ATOM 2629 O O . HIS A 1 360 ? 28.675 -4.063 -49.183 1.00 29.34 360 HIS A O 1
ATOM 2635 N N . HIS A 1 361 ? 28.958 -6.288 -49.013 1.00 32.50 361 HIS A N 1
ATOM 2636 C CA . HIS A 1 361 ? 29.963 -6.391 -50.051 1.00 32.50 361 HIS A CA 1
ATOM 2637 C C . HIS A 1 361 ? 29.206 -6.548 -51.372 1.00 32.50 361 HIS A C 1
ATOM 2639 O O . HIS A 1 361 ? 28.610 -7.595 -51.624 1.00 32.50 361 HIS A O 1
ATOM 2645 N N . ASP A 1 362 ? 29.171 -5.474 -52.158 1.00 30.61 362 ASP A N 1
ATOM 2646 C CA . ASP A 1 362 ? 28.800 -5.526 -53.567 1.00 30.61 362 ASP A CA 1
ATOM 2647 C C . ASP A 1 362 ? 29.769 -6.464 -54.292 1.00 30.61 362 ASP A C 1
ATOM 2649 O O . ASP A 1 362 ? 30.984 -6.256 -54.280 1.00 30.61 362 ASP A O 1
ATOM 2653 N N . ALA A 1 363 ? 29.224 -7.493 -54.928 1.00 31.20 363 ALA A N 1
ATOM 2654 C CA . ALA A 1 363 ? 29.909 -8.267 -55.948 1.00 31.20 363 ALA A CA 1
ATOM 2655 C C . ALA A 1 363 ? 28.890 -8.594 -57.040 1.00 31.20 363 ALA A C 1
ATOM 2657 O O . ALA A 1 363 ? 28.314 -9.677 -57.074 1.00 31.20 363 ALA A O 1
ATOM 2658 N N . ASP A 1 364 ? 28.658 -7.613 -57.908 1.00 30.09 364 ASP A N 1
ATOM 2659 C CA . ASP A 1 364 ? 28.082 -7.831 -59.228 1.00 30.09 364 ASP A CA 1
ATOM 2660 C C . ASP A 1 364 ? 29.199 -7.546 -60.238 1.00 30.09 364 ASP A C 1
ATOM 2662 O O . ASP A 1 364 ? 29.495 -6.399 -60.572 1.00 30.09 364 ASP A O 1
ATOM 2666 N N . HIS A 1 365 ? 29.916 -8.599 -60.628 1.00 31.55 365 HIS A N 1
ATOM 2667 C CA . HIS A 1 365 ? 30.751 -8.608 -61.821 1.00 31.55 365 HIS A CA 1
ATOM 2668 C C . HIS A 1 365 ? 30.914 -10.043 -62.339 1.00 31.55 365 HIS A C 1
ATOM 2670 O O . HIS A 1 365 ? 31.307 -10.953 -61.613 1.00 31.55 365 HIS A O 1
ATOM 2676 N N . ASP A 1 366 ? 30.648 -10.174 -63.636 1.00 29.45 366 ASP A N 1
ATOM 2677 C CA . ASP A 1 366 ? 31.033 -11.250 -64.549 1.00 29.45 366 ASP A CA 1
ATOM 2678 C C . ASP A 1 366 ? 30.273 -12.582 -64.516 1.00 29.45 366 ASP A C 1
ATOM 2680 O O . ASP A 1 366 ? 30.734 -13.640 -64.090 1.00 29.45 366 ASP A O 1
ATOM 2684 N N . ALA A 1 367 ? 29.159 -12.561 -65.250 1.00 29.91 367 ALA A N 1
ATOM 2685 C CA . ALA A 1 367 ? 28.816 -13.656 -66.140 1.00 29.91 367 ALA A CA 1
ATOM 2686 C C . ALA A 1 367 ? 29.844 -13.758 -67.285 1.00 29.91 367 ALA A C 1
ATOM 2688 O O . ALA A 1 367 ? 29.839 -12.918 -68.183 1.00 29.91 367 ALA A O 1
ATOM 2689 N N . ARG A 1 368 ? 30.656 -14.826 -67.313 1.00 29.05 368 ARG A N 1
ATOM 2690 C CA . ARG A 1 368 ? 31.006 -15.581 -68.536 1.00 29.05 368 ARG A CA 1
ATOM 2691 C C . ARG A 1 368 ? 31.912 -16.784 -68.246 1.00 29.05 368 ARG A C 1
ATOM 2693 O O . ARG A 1 368 ? 33.007 -16.653 -67.727 1.00 29.05 368 ARG A O 1
ATOM 2700 N N . ALA A 1 369 ? 31.478 -17.909 -68.811 1.00 27.89 369 ALA A N 1
ATOM 2701 C CA . ALA A 1 369 ? 32.305 -18.939 -69.437 1.00 27.89 369 ALA A CA 1
ATOM 2702 C C . ALA A 1 369 ? 33.057 -19.965 -68.553 1.00 27.89 369 ALA A C 1
ATOM 2704 O O . ALA A 1 369 ? 34.183 -19.752 -68.131 1.00 27.89 369 ALA A O 1
ATOM 2705 N N . ARG A 1 370 ? 32.489 -21.183 -68.601 1.00 27.88 370 ARG A N 1
ATOM 2706 C CA . ARG A 1 370 ? 33.102 -22.428 -69.122 1.00 27.88 370 ARG A CA 1
ATOM 2707 C C . ARG A 1 370 ? 33.648 -23.478 -68.135 1.00 27.88 370 ARG A C 1
ATOM 2709 O O . ARG A 1 370 ? 34.664 -23.295 -67.488 1.00 27.88 370 ARG A O 1
ATOM 2716 N N . HIS A 1 371 ? 33.043 -24.657 -68.324 1.00 28.59 371 HIS A N 1
ATOM 2717 C CA . HIS A 1 371 ? 33.607 -26.013 -68.380 1.00 28.59 371 HIS A CA 1
ATOM 2718 C C . HIS A 1 371 ? 33.862 -26.814 -67.084 1.00 28.59 371 HIS A C 1
ATOM 2720 O O . HIS A 1 371 ? 34.838 -26.575 -66.394 1.00 28.59 371 HIS A O 1
ATOM 2726 N N . VAL A 1 372 ? 33.030 -27.870 -66.927 1.00 27.38 372 VAL A N 1
ATOM 2727 C CA . VAL A 1 372 ? 33.395 -29.315 -66.817 1.00 27.38 372 VAL A CA 1
ATOM 2728 C C . VAL A 1 372 ? 34.161 -29.687 -65.526 1.00 27.38 372 VAL A C 1
ATOM 2730 O O . VAL A 1 372 ? 35.232 -29.164 -65.278 1.00 27.38 372 VAL A O 1
ATOM 2733 N N . VAL A 1 373 ? 33.652 -30.532 -64.614 1.00 29.19 373 VAL A N 1
ATOM 2734 C CA . VAL A 1 373 ? 33.553 -32.012 -64.678 1.00 29.19 373 VAL A CA 1
ATOM 2735 C C . VAL A 1 373 ? 32.641 -32.536 -63.537 1.00 29.19 373 VAL A C 1
ATOM 2737 O O . VAL A 1 373 ? 32.738 -32.073 -62.405 1.00 29.19 373 VAL A O 1
ATOM 2740 N N . ASP A 1 374 ? 31.791 -33.519 -63.862 1.00 27.59 374 ASP A N 1
ATOM 2741 C CA . ASP A 1 374 ? 31.012 -34.424 -62.985 1.00 27.59 374 ASP A CA 1
ATOM 2742 C C . ASP A 1 374 ? 31.853 -35.212 -61.950 1.00 27.59 374 ASP A C 1
ATOM 2744 O O . ASP A 1 374 ? 33.021 -35.467 -62.209 1.00 27.59 374 ASP A O 1
ATOM 2748 N N . ILE A 1 375 ? 31.236 -35.736 -60.868 1.00 28.94 375 ILE A N 1
ATOM 2749 C CA . ILE A 1 375 ? 31.256 -37.178 -60.461 1.00 28.94 375 ILE A CA 1
ATOM 2750 C C . ILE A 1 375 ? 30.742 -37.419 -59.004 1.00 28.94 375 ILE A C 1
ATOM 2752 O O . ILE A 1 375 ? 31.373 -37.038 -58.026 1.00 28.94 375 ILE A O 1
ATOM 2756 N N . ARG A 1 376 ? 29.607 -38.148 -58.931 1.00 26.22 376 ARG A N 1
ATOM 2757 C CA . ARG A 1 376 ? 29.157 -39.267 -58.041 1.00 26.22 376 ARG A CA 1
ATOM 2758 C C . ARG A 1 376 ? 29.108 -39.195 -56.490 1.00 26.22 376 ARG A C 1
ATOM 2760 O O . ARG A 1 376 ? 30.111 -39.295 -55.804 1.00 26.22 376 ARG A O 1
ATOM 2767 N N . ILE A 1 377 ? 27.866 -39.249 -55.983 1.00 28.36 377 ILE A N 1
ATOM 2768 C CA . ILE A 1 377 ? 27.182 -40.256 -55.113 1.00 28.36 377 ILE A CA 1
ATOM 2769 C C . ILE A 1 377 ? 28.015 -41.279 -54.272 1.00 28.36 377 ILE A C 1
ATOM 2771 O O . ILE A 1 377 ? 28.493 -42.260 -54.837 1.00 28.36 377 ILE A O 1
ATOM 2775 N N . GLY A 1 378 ? 27.966 -41.110 -52.926 1.00 25.41 378 GLY A N 1
ATOM 2776 C CA . GLY A 1 378 ? 27.769 -42.083 -51.799 1.00 25.41 378 GLY A CA 1
ATOM 2777 C C . GLY A 1 378 ? 28.808 -43.191 -51.483 1.00 25.41 378 GLY A C 1
ATOM 2778 O O . GLY A 1 378 ? 29.664 -43.450 -52.324 1.00 25.41 378 GLY A O 1
ATOM 2779 N N . PRO A 1 379 ? 28.695 -43.965 -50.363 1.00 42.06 379 PRO A N 1
ATOM 2780 C CA . PRO A 1 379 ? 27.990 -43.781 -49.068 1.00 42.06 379 PRO A CA 1
ATOM 2781 C C . PRO A 1 379 ? 28.863 -44.097 -47.797 1.00 42.06 379 PRO A C 1
ATOM 2783 O O . PRO A 1 379 ? 30.040 -44.431 -47.909 1.00 42.06 379 PRO A O 1
ATOM 2786 N N . ASP A 1 380 ? 28.273 -43.998 -46.591 1.00 37.12 380 ASP A N 1
ATOM 2787 C CA . ASP A 1 380 ? 28.834 -44.326 -45.249 1.00 37.12 380 ASP A CA 1
ATOM 2788 C C . ASP A 1 380 ? 29.401 -45.757 -45.070 1.00 37.12 380 ASP A C 1
ATOM 2790 O O . ASP A 1 380 ? 28.960 -46.690 -45.748 1.00 37.12 380 ASP A O 1
ATOM 2794 N N . PRO A 1 381 ? 30.226 -45.974 -44.015 1.00 38.00 381 PRO A N 1
ATOM 2795 C CA . PRO A 1 381 ? 30.077 -47.177 -43.184 1.00 38.00 381 PRO A CA 1
ATOM 2796 C C . PRO A 1 381 ? 30.196 -46.951 -41.650 1.00 38.00 381 PRO A C 1
ATOM 2798 O O . PRO A 1 381 ? 31.229 -46.580 -41.107 1.00 38.00 381 PRO A O 1
ATOM 2801 N N . VAL A 1 382 ? 29.084 -47.210 -40.958 1.00 30.56 382 VAL A N 1
ATOM 2802 C CA . VAL A 1 382 ? 28.822 -48.113 -39.806 1.00 30.56 382 VAL A CA 1
ATOM 2803 C C . VAL A 1 382 ? 30.011 -48.788 -39.040 1.00 30.56 382 VAL A C 1
ATOM 2805 O O . VAL A 1 382 ? 30.578 -49.758 -39.531 1.00 30.56 382 VAL A O 1
ATOM 2808 N N . HIS A 1 383 ? 30.185 -48.378 -37.755 1.00 29.78 383 HIS 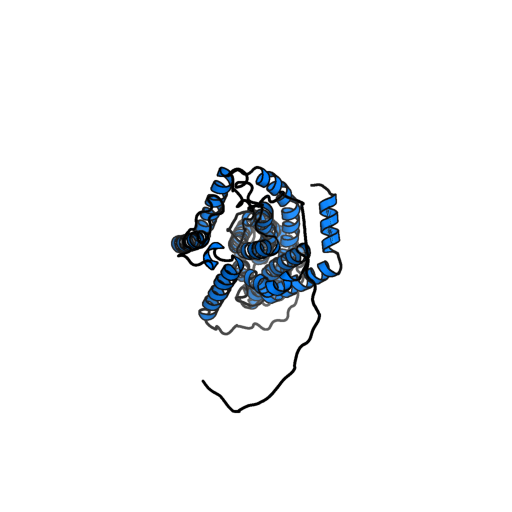A N 1
ATOM 2809 C CA . HIS A 1 383 ? 30.347 -49.166 -36.478 1.00 29.78 383 HIS A CA 1
ATOM 2810 C C . HIS A 1 383 ? 31.613 -50.029 -36.158 1.00 29.78 383 HIS A C 1
ATOM 2812 O O . HIS A 1 383 ? 32.371 -50.318 -37.075 1.00 29.78 383 HIS A O 1
ATOM 2818 N N . PRO A 1 384 ? 31.811 -50.599 -34.920 1.00 44.31 384 PRO A N 1
ATOM 2819 C CA . PRO A 1 384 ? 31.265 -50.331 -33.551 1.00 44.31 384 PRO A CA 1
ATOM 2820 C C . PRO A 1 384 ? 32.223 -50.624 -32.323 1.00 44.31 384 PRO A C 1
ATOM 2822 O O . PRO A 1 384 ? 33.366 -51.024 -32.503 1.00 44.31 384 PRO A O 1
ATOM 2825 N N . GLN A 1 385 ? 31.658 -50.559 -31.088 1.00 30.64 385 GLN A N 1
ATOM 2826 C CA . GLN A 1 385 ? 32.013 -51.282 -29.820 1.00 30.64 385 GLN A CA 1
ATOM 2827 C C . GLN A 1 385 ? 33.217 -50.759 -28.984 1.00 30.64 385 GLN A C 1
ATOM 2829 O O . GLN A 1 385 ? 34.196 -50.318 -29.556 1.00 30.64 385 GLN A O 1
ATOM 2834 N N . GLN A 1 386 ? 33.292 -50.767 -27.636 1.00 30.09 386 GLN A N 1
ATOM 2835 C CA . GLN A 1 386 ? 32.518 -51.291 -26.482 1.00 30.09 386 GLN A CA 1
ATOM 2836 C C . GLN A 1 386 ? 33.195 -50.728 -25.182 1.00 30.09 386 GLN A C 1
ATOM 2838 O O . GLN A 1 386 ? 34.416 -50.695 -25.135 1.00 30.09 386 GLN A O 1
ATOM 2843 N N . HIS A 1 387 ? 32.494 -50.127 -24.200 1.00 32.53 387 HIS A N 1
ATOM 2844 C CA . HIS A 1 387 ? 31.928 -50.704 -22.945 1.00 32.53 387 HIS A CA 1
ATOM 2845 C C . HIS A 1 387 ? 32.834 -50.552 -21.667 1.00 32.53 387 HIS A C 1
ATOM 2847 O O . HIS A 1 387 ? 33.921 -50.004 -21.804 1.00 32.53 387 HIS A O 1
ATOM 2853 N N . PRO A 1 388 ? 32.374 -50.847 -20.418 1.00 44.75 388 PRO A N 1
ATOM 2854 C CA . PRO A 1 388 ? 32.180 -49.855 -19.335 1.00 44.75 388 PRO A CA 1
ATOM 2855 C C . PRO A 1 388 ? 32.863 -50.196 -17.975 1.00 44.75 388 PRO A C 1
ATOM 2857 O O . PRO A 1 388 ? 33.449 -51.260 -17.823 1.00 44.75 388 PRO A O 1
ATOM 2860 N N . SER A 1 389 ? 32.682 -49.346 -16.951 1.00 31.25 389 SER A N 1
ATOM 2861 C CA . SER A 1 389 ? 32.709 -49.700 -15.505 1.00 31.25 389 SER A CA 1
ATOM 2862 C C . SER A 1 389 ? 32.083 -48.537 -14.704 1.00 31.25 389 SER A C 1
ATOM 2864 O O . SER A 1 389 ? 32.504 -47.398 -14.891 1.00 31.25 389 SER A O 1
ATOM 2866 N N . GLU A 1 390 ? 30.943 -48.681 -14.007 1.00 31.67 390 GLU A N 1
ATOM 2867 C CA . GLU A 1 390 ? 30.811 -49.153 -12.602 1.00 31.67 390 GLU A CA 1
ATOM 2868 C C . GLU A 1 390 ? 31.734 -48.352 -11.640 1.00 31.67 390 GLU A C 1
ATOM 2870 O O . GLU A 1 390 ? 32.919 -48.229 -11.904 1.00 31.67 390 GLU A O 1
ATOM 2875 N N . THR A 1 391 ? 31.352 -47.761 -10.497 1.00 32.06 391 THR A N 1
ATOM 2876 C CA . THR A 1 391 ? 30.339 -48.104 -9.484 1.00 32.06 391 THR A CA 1
ATOM 2877 C C . THR A 1 391 ? 30.243 -46.974 -8.428 1.00 32.06 391 THR A C 1
ATOM 2879 O O . THR A 1 391 ? 31.243 -46.333 -8.128 1.00 32.06 391 THR A O 1
ATOM 2882 N N . SER A 1 392 ? 29.089 -46.903 -7.752 1.00 29.62 392 SER A N 1
ATOM 2883 C CA . SER A 1 392 ? 28.919 -46.752 -6.286 1.00 29.62 392 SER A CA 1
ATOM 2884 C C . SER A 1 392 ? 29.015 -45.400 -5.552 1.00 29.62 392 SER A C 1
ATOM 2886 O O . SER A 1 392 ? 30.067 -44.779 -5.497 1.00 29.62 392 SER A O 1
ATOM 2888 N N . CYS A 1 393 ? 27.935 -45.159 -4.782 1.00 29.03 393 CYS A N 1
ATOM 2889 C CA . CYS A 1 393 ? 27.891 -44.677 -3.386 1.00 29.03 393 CYS A CA 1
ATOM 2890 C C . CYS A 1 393 ? 28.399 -43.257 -3.053 1.00 29.03 393 CYS A C 1
ATOM 2892 O O . CYS A 1 393 ? 29.282 -42.727 -3.695 1.00 29.03 393 CYS A O 1
ATOM 2894 N N . MET A 1 394 ? 28.020 -42.578 -1.970 1.00 30.98 394 MET A N 1
ATOM 2895 C CA . MET A 1 394 ? 26.951 -42.632 -0.965 1.00 30.98 394 MET A CA 1
ATOM 2896 C C . MET A 1 394 ? 27.356 -41.559 0.064 1.00 30.98 394 MET A C 1
ATOM 2898 O O . MET A 1 394 ? 28.471 -41.618 0.561 1.00 30.98 394 MET A O 1
ATOM 2902 N N . LYS A 1 395 ? 26.420 -40.672 0.431 1.00 29.23 395 LYS A N 1
ATOM 2903 C CA . LYS A 1 395 ? 26.303 -39.964 1.727 1.00 29.23 395 LYS A CA 1
ATOM 2904 C C . LYS A 1 395 ? 27.355 -38.926 2.204 1.00 29.23 395 LYS A C 1
ATOM 2906 O O . LYS A 1 395 ? 28.553 -39.158 2.186 1.00 29.23 395 LYS A O 1
ATOM 2911 N N . LEU A 1 396 ? 26.769 -37.923 2.885 1.00 34.66 396 LEU A N 1
ATOM 2912 C CA . LEU A 1 396 ? 27.228 -37.168 4.072 1.00 34.66 396 LEU A CA 1
ATOM 2913 C C . LEU A 1 396 ? 28.260 -36.044 3.865 1.00 34.66 396 LEU A C 1
ATOM 2915 O O . LEU A 1 396 ? 29.449 -36.305 3.731 1.00 34.66 396 LEU A O 1
ATOM 2919 N N . ALA A 1 397 ? 27.819 -34.791 4.009 1.00 40.50 397 ALA A N 1
ATOM 2920 C CA . ALA A 1 397 ? 27.790 -34.072 5.291 1.00 40.50 397 ALA A CA 1
ATOM 2921 C C . ALA A 1 397 ? 26.806 -32.895 5.211 1.00 40.50 397 ALA A C 1
ATOM 2923 O O . ALA A 1 397 ? 26.721 -32.295 4.116 1.00 40.50 397 ALA A O 1
#

Sequence (397 aa):
MEFGYFVQGLTASFAPYTFFMMVVSSIAGIVIGALPGMTGSMGIILILPFLYYMPKDVALLMMAGVFCGANFGGAISAILINTPGTPSASATVLDGYQMTRQGKAGKALGMSMVASFVGGIFSSICLLLIAPELAKFALQFQAADYFSLSIFGLSIMASASGRSILKGLISGWMGLLFSTVGIDSIVGVERFTFGIVELGSGFNLLPVLIGVFAVGQFLEESEARKGEYEIIKQELTGIWPTWAELRSVWVALVVGCIVGIVIGVMPGAGGAIACFMAYNEARRWSKHKEQFGKGSLEGVAAPECANNATTGGDMVPMLTLGVPGDVVTAVMLGALMHKAGPPPVRGAAGAGVHAPRRLHHDADHDARARHVVDIRIGPDPVHPQQHPSETSCMKLA

Radius of gyration: 28.28 Å; chains: 1; bounding box: 61×71×94 Å

Foldseek 3Di:
DPVVVVVVLVVVCPPPVLVVLLVVLLQLLLVQLLDFLRELQNSLLVCLVVLQVDDLSSSLSSSLSSQLSNLLSQLLCLQQFVGGSYLLNNLLNLQSVLCVVVLNNLQLSLLLVVLSVLLQVLLVVCLVPQQVVLLVVLVVDDPVNVVVLVVQLLVLQLVLPPPCSPVSNVVVVVVVLQVQFAQDPQPRDGDPCVPPPVSNVGDQLQVVLCCCSVVVSVVVVVPPPPDDGPRDDHDSPPNHDDPVLCVLQVVLSVLLLVLLLVLLLRFANDSNNSLVSSLVVLLVPHPCVVCGSNNDSSSSSNSSSSSSNSSSNQVSCCVRVVTGSHSSSSNVSSSSCVNPPHDDPPPNPPPDPPDPDPPPDDDDDDDDDDDDDDDDDDDDDDDDDDDDDDDYYDDDD